Protein AF-F4PSU6-F1 (afdb_monomer_lite)

Sequence (478 aa):
MNFNINNNNNRFVLREFSEEKDLNAISSIPRLPVSYNYNALEGMSHPIDFTIRPTLTKNHKIIVAEDRQEHQAIGAYACNIKDVIVCGEKKTLYYMFDINVHPEYRGHSISNMFFRDIHSAVKQDNRSTILVASTSKNNAPIKKATGNIEMTPQYDQCQMAWKVSSPVRVNSLPSNCSQVRFMQLLENDDIKERWDNAFQQYNFIPSSFSDILVDNQKYHESTYIATMQCNGQLYEASISIWNQDLIFTLKNRQQQTQKHRQLYCCYSLGEDQETSDTLFRYLLQRVHNELYSQGINYVFAGFSMTDPIRQHFPLLPGIKSLEFTSIARFSTPTEFTQFKSQSNYPIWNDPRDYGILMLYPEQHQYQQQNNFKQLSTQQPLIISIDGTKLEKATTNFIKANKKLSLVCGKEKSIDNTITSMKKIGGLYSDTEVNRRYNHNEVLKAASENSAKRLAYLTHVVGECAELVLNDDLVWRTR

Secondary structure (DSSP, 8-state):
----------SEEEEE--HHHHHHHHHHS--S-TTS-GGG-SEEEEES-TTTTGGGSSEEEEEEEEETTTTEEEEEEEEEEEEEEETTEEEEEEEEEEEEE-GGGTTSSHHHHHHHHHHHHHHH--S-EEEEEEEETT-HHHHHHHHTTT-EEEEEEEEEEEE--SPPPPPPPPTTEEEEEEEEE--HHHHHHHHHHHTTT-BSEES-THHHHTTTTTTEEEEEEEEEEETTEEEEEEEEEE-GGGTEEEEETT--EE-EEEEEEEEEE-S-HHHHHHHHHHHHHHHHHHHHHTT--EEEEEEETT-GGGGG--SSSSBPPEEEEEEEEESSHHHHHHHHHTTTS-BPPPGGG----EEPBP---THHHHHHHHTTSS--------HHHHHHHHHHHHHHHHHHHHHHT-HHHHHHHHHHHHHHHHHHHS--------HHHHHHHHHTTHHHHHHHHHHHHHHHHHSSSS--------

InterPro domains:
  IPR016181 Acyl-CoA N-acyltransferase [SSF55729] (56-132)

Radius of gyration: 30.26 Å; chains: 1; bounding box: 79×58×96 Å

Organism: Cavenderia fasciculata (NCBI:txid261658)

pLDDT: mean 78.88, std 24.01, range [22.5, 98.69]

Foldseek 3Di:
DDPPPPPPPDQKDKDFDDCVAAFVVALPFDLDDPPDDPVQFQKKKRFPGPVPLQQLFPDKTKMFMARPVVRYTFWIKIWHWAWFAALNDTEIETEIDSGTGHPVCPPVCVLLVVLVVVLVVQLPDPTFYKYKYKDFPPPPVVQVSCVVSQWAFQFKKKKFKDWLPDADDQDDADPQKPPKDKDKDDDLVVVQVVLCVFCVQAGGHGPGCCSCCPSVVVQWDIKMKIWIAGPNWIKIWIKTKGFCVNTIFMAGPVRDTAGEIEIFSTGIDTPDPVNSLSRSLSRLSVVSNVCSVVRHTMYMYMFTPLDPNCVCPDVDAFWDMTMMTMIMDTPDPVSVVSSVVSSNTTHGDDPSNDDMDTTGTDPDPPVVVVVVVVVPPDDDDPPDDPLVVVVVVLVVVLVVVVVVCVVPVPPPVVVVVNVVVVVVNVVPPDPDDDDDDDPVVVVVVCVVPPPVVVVVCVVVVVVVVVVPPPPPDDDDDD

Structure (mmCIF, N/CA/C/O backbone):
data_AF-F4PSU6-F1
#
_entry.id   AF-F4PSU6-F1
#
loop_
_atom_site.group_PDB
_atom_site.id
_atom_site.type_symbol
_atom_site.label_atom_id
_atom_site.label_alt_id
_atom_site.label_comp_id
_atom_site.label_asym_id
_atom_site.label_entity_id
_atom_site.label_seq_id
_atom_site.pdbx_PDB_ins_code
_atom_site.Cartn_x
_atom_site.Cartn_y
_atom_site.Cartn_z
_atom_site.occupancy
_atom_site.B_iso_or_equiv
_atom_site.auth_seq_id
_atom_site.auth_comp_id
_atom_site.auth_asym_id
_atom_site.auth_atom_id
_atom_site.pdbx_PDB_model_num
ATOM 1 N N . MET A 1 1 ? 25.214 11.124 -51.200 1.00 32.22 1 MET A N 1
ATOM 2 C CA . MET A 1 1 ? 25.165 9.854 -50.446 1.00 32.22 1 MET A CA 1
ATOM 3 C C . MET A 1 1 ? 25.373 10.183 -48.977 1.00 32.22 1 MET A C 1
ATOM 5 O O . MET A 1 1 ? 26.506 10.388 -48.569 1.00 32.22 1 MET A O 1
ATOM 9 N N . ASN A 1 2 ? 24.287 10.326 -48.215 1.00 27.17 2 ASN A N 1
ATOM 10 C CA . ASN A 1 2 ? 24.351 10.561 -46.772 1.00 27.17 2 ASN A CA 1
ATOM 11 C C . ASN A 1 2 ? 24.277 9.211 -46.064 1.00 27.17 2 ASN A C 1
ATOM 13 O O . ASN A 1 2 ? 23.203 8.624 -45.949 1.00 27.17 2 ASN A O 1
ATOM 17 N N . PHE A 1 3 ? 25.424 8.720 -45.606 1.00 30.70 3 PHE A N 1
ATOM 18 C CA . PHE A 1 3 ? 25.479 7.626 -44.646 1.00 30.70 3 PHE A CA 1
ATOM 19 C C . PHE A 1 3 ? 25.083 8.170 -43.273 1.00 30.70 3 PHE A C 1
ATOM 21 O O . PHE A 1 3 ? 25.920 8.632 -42.506 1.00 30.70 3 PHE A O 1
ATOM 28 N N . ASN A 1 4 ? 23.786 8.122 -42.971 1.00 33.44 4 ASN A N 1
ATOM 29 C CA . ASN A 1 4 ? 23.302 8.233 -41.602 1.00 33.44 4 ASN A CA 1
ATOM 30 C C . ASN A 1 4 ? 23.450 6.844 -40.963 1.00 33.44 4 ASN A C 1
ATOM 32 O O . ASN A 1 4 ? 22.529 6.028 -40.975 1.00 33.44 4 ASN A O 1
ATOM 36 N N . ILE A 1 5 ? 24.659 6.533 -40.490 1.00 37.09 5 ILE A N 1
ATOM 37 C CA . ILE A 1 5 ? 24.910 5.331 -39.692 1.00 37.09 5 ILE A CA 1
ATOM 38 C C . ILE A 1 5 ? 24.272 5.585 -38.326 1.00 37.09 5 ILE A C 1
ATOM 40 O O . ILE A 1 5 ? 24.850 6.227 -37.453 1.00 37.09 5 ILE A O 1
ATOM 44 N N . ASN A 1 6 ? 23.039 5.105 -38.165 1.00 38.56 6 ASN A N 1
ATOM 45 C CA . ASN A 1 6 ? 22.406 4.969 -36.862 1.00 38.56 6 ASN A CA 1
ATOM 46 C C . ASN A 1 6 ? 23.312 4.104 -35.975 1.00 38.56 6 ASN A C 1
ATOM 48 O O . ASN A 1 6 ? 23.490 2.914 -36.235 1.00 38.56 6 ASN A O 1
ATOM 52 N N . ASN A 1 7 ? 23.854 4.700 -34.913 1.00 38.41 7 ASN A N 1
ATOM 53 C CA . ASN A 1 7 ? 24.560 4.032 -33.817 1.00 38.41 7 ASN A CA 1
ATOM 54 C C . ASN A 1 7 ? 23.584 3.141 -33.013 1.00 38.41 7 ASN A C 1
ATOM 56 O O . ASN A 1 7 ? 23.242 3.424 -31.869 1.00 38.41 7 ASN A O 1
ATOM 60 N N . ASN A 1 8 ? 23.094 2.062 -33.627 1.00 47.94 8 ASN A N 1
ATOM 61 C CA . ASN A 1 8 ? 22.048 1.184 -33.095 1.00 47.94 8 ASN A CA 1
ATOM 62 C C . ASN A 1 8 ? 22.613 -0.099 -32.441 1.00 47.94 8 ASN A C 1
ATOM 64 O O . ASN A 1 8 ? 21.944 -1.126 -32.420 1.00 47.94 8 ASN A O 1
ATOM 68 N N . ASN A 1 9 ? 23.836 -0.047 -31.898 1.00 60.00 9 ASN A N 1
ATOM 69 C CA . ASN A 1 9 ? 24.568 -1.215 -31.377 1.00 60.00 9 ASN A CA 1
ATOM 70 C C . ASN A 1 9 ? 24.219 -1.629 -29.933 1.00 60.00 9 ASN A C 1
ATOM 72 O O . ASN A 1 9 ? 24.851 -2.531 -29.385 1.00 60.00 9 ASN A O 1
ATOM 76 N N . ASN A 1 10 ? 23.224 -1.010 -29.294 1.00 82.56 10 ASN A N 1
ATOM 77 C CA . ASN A 1 10 ? 22.788 -1.457 -27.971 1.00 82.56 10 ASN A CA 1
ATOM 78 C C . ASN A 1 10 ? 21.854 -2.666 -28.115 1.00 82.56 10 ASN A C 1
ATOM 80 O O . ASN A 1 10 ? 20.737 -2.528 -28.613 1.00 82.56 10 ASN A O 1
ATOM 84 N N . ARG A 1 11 ? 22.321 -3.840 -27.660 1.00 92.81 11 ARG A N 1
ATOM 85 C CA . ARG A 1 11 ? 21.544 -5.095 -27.610 1.00 92.81 11 ARG A CA 1
ATOM 86 C C . ARG A 1 11 ? 20.210 -4.914 -26.884 1.00 92.81 11 ARG A C 1
ATOM 88 O O . ARG A 1 11 ? 19.191 -5.412 -27.345 1.00 92.81 11 ARG A O 1
ATOM 95 N N . PHE A 1 12 ? 20.225 -4.183 -25.772 1.00 96.25 12 PHE A N 1
ATOM 96 C CA . PHE A 1 12 ? 19.044 -3.940 -24.952 1.00 96.25 12 PHE A CA 1
ATOM 97 C C . PHE A 1 12 ? 18.476 -2.549 -25.197 1.00 96.25 12 PHE A C 1
ATOM 99 O O . PHE A 1 12 ? 19.224 -1.565 -25.208 1.00 96.25 12 PHE A O 1
ATOM 106 N N . VAL A 1 13 ? 17.154 -2.458 -25.320 1.00 96.12 13 VAL A N 1
ATOM 107 C CA . VAL A 1 13 ? 16.438 -1.182 -25.448 1.00 96.12 13 VAL A CA 1
ATOM 108 C C . VAL A 1 13 ? 15.210 -1.120 -24.567 1.00 96.12 13 VAL A C 1
ATOM 110 O O . VAL A 1 13 ? 14.664 -2.147 -24.184 1.00 96.12 13 VAL A O 1
ATOM 113 N N . LEU A 1 14 ? 14.792 0.103 -24.248 1.00 97.12 14 LEU A N 1
ATOM 114 C CA . LEU A 1 14 ? 13.544 0.363 -23.545 1.00 97.12 14 LEU A CA 1
ATOM 115 C C . LEU A 1 14 ? 12.472 0.793 -24.536 1.00 97.12 14 LEU A C 1
ATOM 117 O O . LEU A 1 14 ? 12.755 1.553 -25.465 1.00 97.12 14 LEU A O 1
ATOM 121 N N . ARG A 1 15 ? 11.250 0.323 -24.315 1.00 95.94 15 ARG A N 1
ATOM 122 C CA . ARG A 1 15 ? 10.062 0.756 -25.050 1.00 95.94 15 ARG A CA 1
ATOM 123 C C . ARG A 1 15 ? 8.817 0.617 -24.187 1.00 95.94 15 ARG A C 1
ATOM 125 O O . ARG A 1 15 ? 8.845 -0.032 -23.141 1.00 95.94 15 ARG A O 1
ATOM 132 N N . GLU A 1 16 ? 7.726 1.210 -24.646 1.00 96.25 16 GLU A N 1
ATOM 133 C CA . GLU A 1 16 ? 6.422 1.023 -24.021 1.00 96.25 16 GLU A CA 1
ATOM 134 C C . GLU A 1 16 ? 5.962 -0.435 -24.131 1.00 96.25 16 GLU A C 1
ATOM 136 O O . GLU A 1 16 ? 6.272 -1.154 -25.093 1.00 96.25 16 GLU A O 1
ATOM 141 N N . PHE A 1 17 ? 5.251 -0.863 -23.093 1.00 96.44 17 PHE A N 1
ATOM 142 C CA . PHE A 1 17 ? 4.615 -2.167 -23.020 1.00 96.44 17 PHE A CA 1
ATOM 143 C C . PHE A 1 17 ? 3.524 -2.318 -24.083 1.00 96.44 17 PHE A C 1
ATOM 145 O O . PHE A 1 17 ? 2.707 -1.425 -24.297 1.00 96.44 17 PHE A O 1
ATOM 152 N N . SER A 1 18 ? 3.485 -3.491 -24.702 1.00 94.81 18 SER A N 1
ATOM 153 C CA . SER A 1 18 ? 2.435 -3.938 -25.607 1.00 94.81 18 SER A CA 1
ATOM 154 C C . SER A 1 18 ? 1.875 -5.251 -25.080 1.00 94.81 18 SER A C 1
ATOM 156 O O . SER A 1 18 ? 2.592 -6.246 -25.007 1.00 94.81 18 SER A O 1
ATOM 158 N N . GLU A 1 19 ? 0.589 -5.266 -24.735 1.00 92.56 19 GLU A N 1
ATOM 159 C CA . GLU A 1 19 ? -0.065 -6.436 -24.139 1.00 92.56 19 GLU A CA 1
ATOM 160 C C . GLU A 1 19 ? 0.083 -7.693 -25.008 1.00 92.56 19 GLU A C 1
ATOM 162 O O . GLU A 1 19 ? 0.518 -8.733 -24.519 1.00 92.56 19 GLU A O 1
ATOM 167 N N . GLU A 1 20 ? -0.158 -7.562 -26.315 1.00 92.25 20 GLU A N 1
ATOM 168 C CA . GLU A 1 20 ? -0.045 -8.650 -27.295 1.00 92.25 20 GLU A CA 1
ATOM 169 C C . GLU A 1 20 ? 1.362 -9.272 -27.346 1.00 92.25 20 GLU A C 1
ATOM 171 O O . GLU A 1 20 ? 1.504 -10.482 -27.524 1.00 92.25 20 GLU A O 1
ATOM 176 N N . LYS A 1 21 ? 2.410 -8.457 -27.179 1.00 93.06 21 LYS A N 1
ATOM 177 C CA . LYS A 1 21 ? 3.805 -8.890 -27.348 1.00 93.06 21 LYS A CA 1
ATOM 178 C C . LYS A 1 21 ? 4.469 -9.305 -26.041 1.00 93.06 21 LYS A C 1
ATOM 180 O O . LYS A 1 21 ? 5.290 -10.218 -26.029 1.00 93.06 21 LYS A O 1
ATOM 185 N N . ASP A 1 22 ? 4.145 -8.619 -24.950 1.00 94.50 22 ASP A N 1
ATOM 186 C CA . ASP A 1 22 ? 4.967 -8.629 -23.741 1.00 94.50 22 ASP A CA 1
ATOM 187 C C . ASP A 1 22 ? 4.317 -9.363 -22.572 1.00 94.50 22 ASP A C 1
ATOM 189 O O . ASP A 1 22 ? 5.038 -9.850 -21.699 1.00 94.50 22 ASP A O 1
ATOM 193 N N . LEU A 1 23 ? 2.981 -9.453 -22.525 1.00 91.62 23 LEU A N 1
ATOM 194 C CA . LEU A 1 23 ? 2.265 -9.925 -21.335 1.00 91.62 23 LEU A CA 1
ATOM 195 C C . LEU A 1 23 ? 2.735 -11.316 -20.901 1.00 91.62 23 LEU A C 1
ATOM 197 O O . LEU A 1 23 ? 3.045 -11.517 -19.726 1.00 91.62 23 LEU A O 1
ATOM 201 N N . ASN A 1 24 ? 2.858 -12.250 -21.845 1.00 90.88 24 ASN A N 1
ATOM 202 C CA . ASN A 1 24 ? 3.302 -13.616 -21.563 1.00 90.88 24 ASN A CA 1
ATOM 203 C C . ASN A 1 24 ? 4.739 -13.655 -21.022 1.00 90.88 24 ASN A C 1
ATOM 205 O O . ASN A 1 24 ? 4.997 -14.260 -19.979 1.00 90.88 24 ASN A O 1
ATOM 209 N N . ALA A 1 25 ? 5.666 -12.973 -21.700 1.00 91.69 25 ALA A N 1
ATOM 210 C CA . ALA A 1 25 ? 7.073 -12.949 -21.315 1.00 91.69 25 ALA A CA 1
ATOM 211 C C . ALA A 1 25 ? 7.258 -12.300 -19.936 1.00 91.69 25 ALA A C 1
ATOM 213 O O . ALA A 1 25 ? 7.865 -12.895 -19.048 1.00 91.69 25 ALA A O 1
ATOM 214 N N . ILE A 1 26 ? 6.651 -11.137 -19.697 1.00 91.06 26 ILE A N 1
ATOM 215 C CA . ILE A 1 26 ? 6.761 -10.434 -18.414 1.00 91.06 26 ILE A CA 1
ATOM 216 C C . ILE A 1 26 ? 6.080 -11.209 -17.280 1.00 91.06 26 ILE A C 1
ATOM 218 O O . ILE A 1 26 ? 6.624 -11.276 -16.176 1.00 91.06 26 ILE A O 1
ATOM 222 N N . SER A 1 27 ? 4.935 -11.846 -17.539 1.00 87.56 27 SER A N 1
ATOM 223 C CA . SER A 1 27 ? 4.225 -12.642 -16.528 1.00 87.56 27 SER A CA 1
ATOM 224 C C . SER A 1 27 ? 5.006 -13.879 -16.087 1.00 87.56 27 SER A C 1
ATOM 226 O O . SER A 1 27 ? 4.854 -14.316 -14.947 1.00 87.56 27 SER A O 1
ATOM 228 N N . SER A 1 28 ? 5.883 -14.415 -16.943 1.00 86.38 28 SER A N 1
ATOM 229 C CA . SER A 1 28 ? 6.775 -15.523 -16.575 1.00 86.38 28 SER A CA 1
ATOM 230 C C . SER A 1 28 ? 7.983 -15.114 -15.724 1.00 86.38 28 SER A C 1
ATOM 232 O O . SER A 1 28 ? 8.614 -15.984 -15.120 1.00 86.38 28 SER A O 1
ATOM 234 N N . ILE A 1 29 ? 8.317 -13.819 -15.627 1.00 87.75 29 ILE A N 1
ATOM 235 C CA . ILE A 1 29 ? 9.485 -13.377 -14.856 1.00 87.75 29 ILE A CA 1
ATOM 236 C C . ILE A 1 29 ? 9.191 -13.529 -13.355 1.00 87.75 29 ILE A C 1
ATOM 238 O O . ILE A 1 29 ? 8.261 -12.899 -12.839 1.00 87.75 29 ILE A O 1
ATOM 242 N N . PRO A 1 30 ? 10.011 -14.290 -12.599 1.00 78.25 30 PRO A N 1
ATOM 243 C CA . PRO A 1 30 ? 9.836 -14.411 -11.159 1.00 78.25 30 PRO A CA 1
ATOM 244 C C . PRO A 1 30 ? 9.995 -13.051 -10.477 1.00 78.25 30 PRO A C 1
ATOM 246 O O . PRO A 1 30 ? 11.061 -12.434 -10.539 1.00 78.25 30 PRO A O 1
ATOM 249 N N . ARG A 1 31 ? 8.941 -12.613 -9.783 1.00 76.06 31 ARG A N 1
ATOM 250 C CA . ARG A 1 31 ? 8.902 -11.316 -9.084 1.00 76.06 31 ARG A CA 1
ATOM 251 C C . ARG A 1 31 ? 9.530 -11.329 -7.693 1.00 76.06 31 ARG A C 1
ATOM 253 O O . ARG A 1 31 ? 9.655 -10.293 -7.046 1.00 76.06 31 ARG A O 1
ATOM 260 N N . LEU A 1 32 ? 9.915 -12.505 -7.211 1.00 68.19 32 LEU A N 1
ATOM 261 C CA . LEU A 1 32 ? 10.593 -12.624 -5.934 1.00 68.19 32 LEU A CA 1
ATOM 262 C C . LEU A 1 32 ? 12.082 -12.294 -6.065 1.00 68.19 32 LEU A C 1
ATOM 264 O O . LEU A 1 32 ? 12.757 -12.803 -6.970 1.00 68.19 32 LEU A O 1
ATOM 268 N N . PRO A 1 33 ? 12.636 -11.507 -5.129 1.00 64.75 33 PRO A N 1
ATOM 269 C CA . PRO A 1 33 ? 14.072 -11.300 -5.069 1.00 64.75 33 PRO A CA 1
ATOM 270 C C . PRO A 1 33 ? 14.802 -12.618 -4.785 1.00 64.75 33 PRO A C 1
ATOM 272 O O . PRO A 1 33 ? 14.350 -13.437 -3.985 1.00 64.75 33 PRO A O 1
ATOM 275 N N . VAL A 1 34 ? 15.976 -12.793 -5.399 1.00 61.22 34 VAL A N 1
ATOM 276 C CA . VAL A 1 34 ? 16.834 -13.994 -5.264 1.00 61.22 34 VAL A CA 1
ATOM 277 C C . VAL A 1 34 ? 17.173 -14.316 -3.805 1.00 61.22 34 VAL A C 1
ATOM 279 O O . VAL A 1 34 ? 17.431 -15.461 -3.459 1.00 61.22 34 VAL A O 1
ATOM 282 N N . SER A 1 35 ? 17.164 -13.305 -2.937 1.00 58.22 35 SER A N 1
ATOM 283 C CA . SER A 1 35 ? 17.553 -13.402 -1.532 1.00 58.22 35 SER A CA 1
ATOM 284 C C . SER A 1 35 ? 16.527 -14.077 -0.615 1.00 58.22 35 SER A C 1
ATOM 286 O O . SER A 1 35 ? 16.813 -14.241 0.570 1.00 58.22 35 SER A O 1
ATOM 288 N N . TYR A 1 36 ? 15.328 -14.417 -1.095 1.00 66.62 36 TYR A N 1
ATOM 289 C CA . TYR A 1 36 ? 14.270 -14.957 -0.238 1.00 66.62 36 TYR A CA 1
ATOM 290 C C . TYR A 1 36 ? 14.241 -16.490 -0.221 1.00 66.62 36 TYR A C 1
ATOM 292 O O . TYR A 1 36 ? 14.287 -17.156 -1.252 1.00 66.62 36 TYR A O 1
ATOM 300 N N . ASN A 1 37 ? 14.125 -17.060 0.983 1.00 70.31 37 ASN A N 1
ATOM 301 C CA . ASN A 1 37 ? 14.009 -18.502 1.180 1.00 70.31 37 ASN A CA 1
ATOM 302 C C . ASN A 1 37 ? 12.561 -18.955 0.939 1.00 70.31 37 ASN A C 1
ATOM 304 O O . ASN A 1 37 ? 11.716 -18.851 1.831 1.00 70.31 37 ASN A O 1
ATOM 308 N N . TYR A 1 38 ? 12.292 -19.476 -0.257 1.00 71.12 38 TYR A N 1
ATOM 309 C CA . TYR A 1 38 ? 10.986 -20.022 -0.640 1.00 71.12 38 TYR A CA 1
ATOM 310 C C . TYR A 1 38 ? 10.496 -21.115 0.310 1.00 71.12 38 TYR A C 1
ATOM 312 O O . TYR A 1 38 ? 9.323 -21.140 0.671 1.00 71.12 38 TYR A O 1
ATOM 320 N N . ASN A 1 39 ? 11.401 -21.975 0.782 1.00 75.62 39 ASN A N 1
ATOM 321 C CA . ASN A 1 39 ? 11.052 -23.094 1.658 1.00 75.62 39 ASN A CA 1
ATOM 322 C C . ASN A 1 39 ? 10.581 -22.624 3.044 1.00 75.62 39 ASN A C 1
ATOM 324 O O . ASN A 1 39 ? 9.936 -23.378 3.772 1.00 75.62 39 ASN A O 1
ATOM 328 N N . ALA A 1 40 ? 10.885 -21.377 3.417 1.00 83.75 40 ALA A N 1
ATOM 329 C CA . ALA A 1 40 ? 10.454 -20.792 4.678 1.00 83.75 40 ALA A CA 1
ATOM 330 C C . ALA A 1 40 ? 9.070 -20.117 4.604 1.00 83.75 40 ALA A C 1
ATOM 332 O O . ALA A 1 40 ? 8.474 -19.891 5.653 1.00 83.75 40 ALA A O 1
ATOM 333 N N . LEU A 1 41 ? 8.519 -19.837 3.418 1.00 87.31 41 LEU A N 1
ATOM 334 C CA . LEU A 1 41 ? 7.241 -19.123 3.253 1.00 87.31 41 LEU A CA 1
ATOM 335 C C . LEU A 1 41 ? 6.037 -19.990 3.622 1.00 87.31 41 LEU A C 1
ATOM 337 O O . LEU A 1 41 ? 5.911 -21.081 3.089 1.00 87.31 41 LEU A O 1
ATOM 341 N N . GLU A 1 42 ? 5.122 -19.521 4.468 1.00 90.81 42 GLU A N 1
ATOM 342 C CA . GLU A 1 42 ? 3.788 -20.120 4.662 1.00 90.81 42 GLU A CA 1
ATOM 343 C C . GLU A 1 42 ? 2.870 -19.870 3.454 1.00 90.81 42 GLU A C 1
ATOM 345 O O . GLU A 1 42 ? 2.079 -20.741 3.079 1.00 90.81 42 GLU A O 1
ATOM 350 N N . GLY A 1 43 ? 3.018 -18.712 2.809 1.00 91.62 43 GLY A N 1
ATOM 351 C CA . GLY A 1 43 ? 2.280 -18.350 1.606 1.00 91.62 43 GLY A CA 1
ATOM 352 C C . GLY A 1 43 ? 2.843 -17.118 0.906 1.00 91.62 43 GLY A C 1
ATOM 353 O O . GLY A 1 43 ? 3.651 -16.378 1.468 1.00 91.62 43 GLY A O 1
ATOM 354 N N . MET A 1 44 ? 2.424 -16.913 -0.339 1.00 91.88 44 MET A N 1
ATOM 355 C CA . MET A 1 44 ? 2.818 -15.772 -1.162 1.00 91.88 44 MET A CA 1
ATOM 356 C C . MET A 1 44 ? 1.697 -15.361 -2.117 1.00 91.88 44 MET A C 1
ATOM 358 O O . MET A 1 44 ? 1.020 -16.210 -2.700 1.00 91.88 44 MET A O 1
ATOM 362 N N . SER A 1 45 ? 1.529 -14.053 -2.304 1.00 91.38 45 SER A N 1
ATOM 363 C CA . SER A 1 45 ? 0.611 -13.506 -3.296 1.00 91.38 45 SER A CA 1
ATOM 364 C C . SER A 1 45 ? 1.257 -13.370 -4.673 1.00 91.38 45 SER A C 1
ATOM 366 O O . SER A 1 45 ? 2.323 -12.775 -4.811 1.00 91.38 45 SER A O 1
ATOM 368 N N . HIS A 1 46 ? 0.575 -13.836 -5.709 1.00 87.81 46 HIS A N 1
ATOM 369 C CA . HIS A 1 46 ? 0.949 -13.619 -7.099 1.00 87.81 46 HIS A CA 1
ATOM 370 C C . HIS A 1 46 ? -0.030 -12.650 -7.751 1.00 87.81 46 HIS A C 1
ATOM 372 O O . HIS A 1 46 ? -1.231 -12.806 -7.562 1.00 87.81 46 HIS A O 1
ATOM 378 N N . PRO A 1 47 ? 0.443 -11.652 -8.498 1.00 87.88 47 PRO A N 1
ATOM 379 C CA . PRO A 1 47 ? -0.439 -10.747 -9.222 1.00 87.88 47 PRO A CA 1
ATOM 380 C C . PRO A 1 47 ? -1.255 -11.549 -10.232 1.00 87.88 47 PRO A C 1
ATOM 382 O O . PRO A 1 47 ? -0.712 -12.439 -10.886 1.00 87.88 47 PRO A O 1
ATOM 385 N N . ILE A 1 48 ? -2.547 -11.244 -10.330 1.00 89.31 48 ILE A N 1
ATOM 386 C CA . ILE A 1 48 ? -3.454 -11.899 -11.284 1.00 89.31 48 ILE A CA 1
ATOM 387 C C . ILE A 1 48 ? -3.046 -11.538 -12.711 1.00 89.31 48 ILE A C 1
ATOM 389 O O . ILE A 1 48 ? -2.983 -12.400 -13.580 1.00 89.31 48 ILE A O 1
ATOM 393 N N . ASP A 1 49 ? -2.712 -10.266 -12.909 1.00 87.25 49 ASP A N 1
ATOM 394 C CA . ASP A 1 49 ? -2.255 -9.696 -14.166 1.00 87.25 49 ASP A CA 1
ATOM 395 C C . ASP A 1 49 ? -1.224 -8.595 -13.858 1.00 87.25 49 ASP A C 1
ATOM 397 O O . ASP A 1 49 ? -1.315 -7.895 -12.842 1.00 87.25 49 ASP A O 1
ATOM 401 N N . PHE A 1 50 ? -0.204 -8.450 -14.706 1.00 85.12 50 PHE A N 1
ATOM 402 C CA . PHE A 1 50 ? 0.806 -7.398 -14.572 1.00 85.12 50 PHE A CA 1
ATOM 403 C C . PHE A 1 50 ? 0.249 -5.984 -14.786 1.00 85.12 50 PHE A C 1
ATOM 405 O O . PHE A 1 50 ? 0.785 -5.033 -14.221 1.00 85.12 50 PHE A O 1
ATOM 412 N N . THR A 1 51 ? -0.834 -5.847 -15.545 1.00 89.94 51 THR A N 1
ATOM 413 C CA . THR A 1 51 ? -1.436 -4.566 -15.928 1.00 89.94 51 THR A CA 1
ATOM 414 C C . THR A 1 51 ? -2.369 -3.989 -14.860 1.00 89.94 51 THR A C 1
ATOM 416 O O . THR A 1 51 ? -2.507 -2.769 -14.775 1.00 89.94 51 THR A O 1
ATOM 419 N N . ILE A 1 52 ? -2.944 -4.818 -13.974 1.00 91.94 52 ILE A N 1
ATOM 420 C CA . ILE A 1 52 ? -3.945 -4.369 -12.986 1.00 91.94 52 ILE A CA 1
ATOM 421 C C . ILE A 1 52 ? -3.394 -3.256 -12.089 1.00 91.94 52 ILE A C 1
ATOM 423 O O . ILE A 1 52 ? -4.016 -2.203 -11.973 1.00 91.94 52 ILE A O 1
ATOM 427 N N . ARG A 1 53 ? -2.224 -3.451 -11.467 1.00 91.94 53 ARG A N 1
ATOM 428 C CA . ARG A 1 53 ? -1.650 -2.464 -10.530 1.00 91.94 53 ARG A CA 1
ATOM 429 C C . ARG A 1 53 ? -1.363 -1.099 -11.174 1.00 91.94 53 ARG A C 1
ATOM 431 O O . ARG A 1 53 ? -1.793 -0.093 -10.609 1.00 91.94 53 ARG A O 1
ATOM 438 N N . PRO A 1 54 ? -0.699 -1.024 -12.345 1.00 92.69 54 PRO A N 1
ATOM 439 C CA . PRO A 1 54 ? -0.585 0.225 -13.099 1.00 92.69 54 PRO A CA 1
ATOM 440 C C . PRO A 1 54 ? -1.932 0.930 -13.308 1.00 92.69 54 PRO A C 1
ATOM 442 O O . PRO A 1 54 ? -2.029 2.134 -13.093 1.00 92.69 54 PRO A O 1
ATOM 445 N N . THR A 1 55 ? -2.997 0.187 -13.624 1.00 92.69 55 THR A N 1
ATOM 446 C CA . THR A 1 55 ? -4.327 0.770 -13.887 1.00 92.69 55 THR A CA 1
ATOM 447 C C . THR A 1 55 ? -5.083 1.255 -12.644 1.00 92.69 55 THR A C 1
ATOM 449 O O . THR A 1 55 ? -6.138 1.866 -12.784 1.00 92.69 55 THR A O 1
ATOM 452 N N . LEU A 1 56 ? -4.548 1.064 -11.428 1.00 93.00 56 LEU A N 1
ATOM 453 C CA . LEU A 1 56 ? -5.132 1.620 -10.192 1.00 93.00 56 LEU A CA 1
ATOM 454 C C . LEU A 1 56 ? -5.006 3.152 -10.106 1.00 93.00 56 LEU A C 1
ATOM 456 O O . LEU A 1 56 ? -5.518 3.777 -9.172 1.00 93.00 56 LEU A O 1
ATOM 460 N N . THR A 1 57 ? -4.306 3.777 -11.056 1.00 92.94 57 THR A N 1
ATOM 461 C CA . THR A 1 57 ? -4.268 5.231 -11.224 1.00 92.94 57 THR A CA 1
ATOM 462 C C . THR A 1 57 ? -4.568 5.616 -12.665 1.00 92.94 57 THR A C 1
ATOM 464 O O . THR A 1 57 ? -4.157 4.939 -13.608 1.00 92.94 57 THR A O 1
ATOM 467 N N . LYS A 1 58 ? -5.224 6.771 -12.835 1.00 91.62 58 LYS A N 1
ATOM 468 C CA . LYS A 1 58 ? -5.531 7.355 -14.152 1.00 91.62 58 LYS A CA 1
ATOM 469 C C . LYS A 1 58 ? -4.284 7.518 -15.023 1.00 91.62 58 LYS A C 1
ATOM 471 O O . LYS A 1 58 ? -4.315 7.207 -16.205 1.00 91.62 58 LYS A O 1
ATOM 476 N N . ASN A 1 59 ? -3.182 7.964 -14.420 1.00 94.12 59 ASN A N 1
ATOM 477 C CA . ASN A 1 59 ? -1.906 8.139 -15.103 1.00 94.12 59 ASN A CA 1
ATOM 478 C C . ASN A 1 59 ? -0.922 7.065 -14.645 1.00 94.12 59 ASN A C 1
ATOM 480 O O . ASN A 1 59 ? -0.612 6.973 -13.454 1.00 94.12 59 ASN A O 1
ATOM 484 N N . HIS A 1 60 ? -0.409 6.274 -15.579 1.00 95.19 60 HIS A N 1
ATOM 485 C CA . HIS A 1 60 ? 0.606 5.264 -15.309 1.00 95.19 60 HIS A CA 1
ATOM 486 C C . HIS A 1 60 ? 1.485 5.034 -16.540 1.00 95.19 60 HIS A C 1
ATOM 488 O O . HIS A 1 60 ? 1.161 5.464 -17.645 1.00 95.19 60 HIS A O 1
ATOM 494 N N . LYS A 1 61 ? 2.619 4.366 -16.333 1.00 94.62 61 LYS A N 1
ATOM 495 C CA . LYS A 1 61 ? 3.531 3.916 -17.385 1.00 94.62 61 LYS A CA 1
ATOM 496 C C . LYS A 1 61 ? 3.949 2.483 -17.109 1.00 94.62 61 LYS A C 1
ATOM 498 O O . LYS A 1 61 ? 4.175 2.113 -15.957 1.00 94.62 61 LYS A O 1
ATOM 503 N N . ILE A 1 62 ? 4.098 1.706 -18.171 1.00 96.00 62 ILE A N 1
ATOM 504 C CA . ILE A 1 62 ? 4.726 0.390 -18.129 1.00 96.00 62 ILE A CA 1
ATOM 505 C C . ILE A 1 62 ? 5.786 0.380 -19.224 1.00 96.00 62 ILE A C 1
ATOM 507 O O . ILE A 1 62 ? 5.471 0.566 -20.400 1.00 96.00 62 ILE A O 1
ATOM 511 N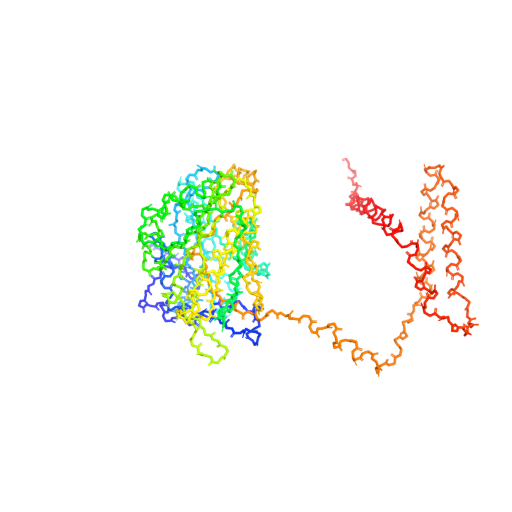 N . ILE A 1 63 ? 7.040 0.190 -18.829 1.00 97.19 63 ILE A N 1
ATOM 512 C CA . ILE A 1 63 ? 8.183 0.186 -19.740 1.00 97.19 63 ILE A CA 1
ATOM 513 C C . ILE A 1 63 ? 8.847 -1.177 -19.665 1.00 97.19 63 ILE A C 1
ATOM 515 O O . ILE A 1 63 ? 9.119 -1.689 -18.576 1.00 97.19 63 ILE A O 1
ATOM 519 N N . VAL A 1 64 ? 9.130 -1.747 -20.831 1.00 97.44 64 VAL A N 1
ATOM 520 C CA . VAL A 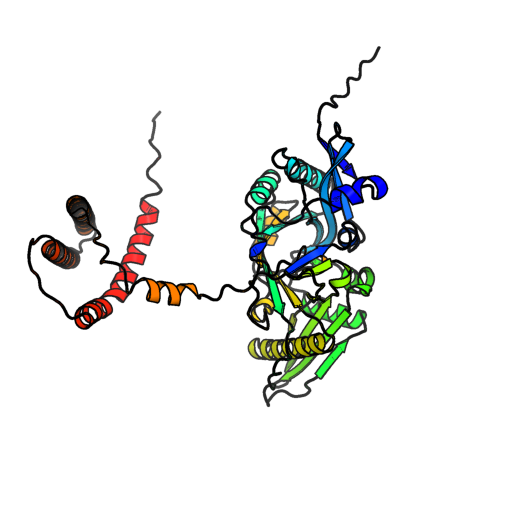1 64 ? 9.801 -3.037 -20.966 1.00 97.44 64 VAL A CA 1
ATOM 521 C C . VAL A 1 64 ? 11.218 -2.851 -21.488 1.00 97.44 64 VAL A C 1
ATOM 523 O O . VAL A 1 64 ? 11.492 -1.957 -22.290 1.00 97.44 64 VAL A O 1
ATOM 526 N N . ALA A 1 65 ? 12.120 -3.713 -21.032 1.00 97.38 65 ALA A N 1
ATOM 527 C CA . ALA A 1 65 ? 13.406 -3.927 -21.672 1.00 97.38 65 ALA A CA 1
ATOM 528 C C . ALA A 1 65 ? 13.267 -5.061 -22.689 1.00 97.38 65 ALA A C 1
ATOM 530 O O . ALA A 1 65 ? 12.847 -6.160 -22.329 1.00 97.38 65 ALA A O 1
ATOM 531 N N . GLU A 1 66 ? 13.648 -4.800 -23.932 1.00 97.12 66 GLU A N 1
ATOM 532 C CA . GLU A 1 66 ? 13.708 -5.786 -25.008 1.00 97.12 66 GLU A CA 1
ATOM 533 C C . GLU A 1 66 ? 15.165 -6.148 -25.304 1.00 97.12 66 GLU A C 1
ATOM 535 O O . GLU A 1 66 ? 16.022 -5.264 -25.404 1.00 97.12 66 GLU A O 1
ATOM 540 N N . ASP A 1 67 ? 15.436 -7.441 -25.481 1.00 96.06 67 ASP A N 1
ATOM 541 C CA . ASP A 1 67 ? 16.634 -7.905 -26.176 1.00 96.06 67 ASP A CA 1
ATOM 542 C C . ASP A 1 67 ? 16.373 -7.921 -27.684 1.00 96.06 67 ASP A C 1
ATOM 544 O O . ASP A 1 67 ? 15.589 -8.730 -28.174 1.00 96.06 67 ASP A O 1
ATOM 548 N N . ARG A 1 68 ? 17.044 -7.037 -28.430 1.00 94.31 68 ARG A N 1
ATOM 549 C CA . ARG A 1 68 ? 16.882 -6.917 -29.886 1.00 94.31 68 ARG A CA 1
ATOM 550 C C . ARG A 1 68 ? 17.420 -8.109 -30.670 1.00 94.31 68 ARG A C 1
ATOM 552 O O . ARG A 1 68 ? 17.078 -8.232 -31.838 1.00 94.31 68 ARG A O 1
ATOM 559 N N . GLN A 1 69 ? 18.303 -8.918 -30.085 1.00 93.12 69 GLN A N 1
ATOM 560 C CA . GLN A 1 69 ? 18.832 -10.107 -30.759 1.00 93.12 69 GLN A CA 1
ATOM 561 C C . GLN A 1 69 ? 17.819 -11.249 -30.715 1.00 93.12 69 GLN A C 1
ATOM 563 O O . GLN A 1 69 ? 17.594 -11.911 -31.720 1.00 93.12 69 GLN A O 1
ATOM 568 N N . GLU A 1 70 ? 17.176 -11.422 -29.562 1.00 91.19 70 GLU A N 1
ATOM 569 C CA . GLU A 1 70 ? 16.204 -12.492 -29.316 1.00 91.19 70 GLU A CA 1
ATOM 570 C C . GLU A 1 70 ? 14.747 -12.040 -29.537 1.00 91.19 70 GLU A C 1
ATOM 572 O O . GLU A 1 70 ? 13.824 -12.840 -29.421 1.00 91.19 70 GLU A O 1
ATOM 577 N N . HIS A 1 71 ? 14.529 -10.753 -29.830 1.00 90.00 71 HIS A N 1
ATOM 578 C CA . HIS A 1 71 ? 13.218 -10.119 -30.016 1.00 90.00 71 HIS A CA 1
ATOM 579 C C . HIS A 1 71 ? 12.215 -10.411 -28.890 1.00 90.00 71 HIS A C 1
ATOM 581 O O . HIS A 1 71 ? 11.025 -10.617 -29.132 1.00 90.00 71 HIS A O 1
ATOM 587 N N . GLN A 1 72 ? 12.691 -10.407 -27.643 1.00 93.06 72 GLN A N 1
ATOM 588 C CA . GLN A 1 72 ? 11.882 -10.757 -26.476 1.00 93.06 72 GLN A CA 1
ATOM 589 C C . GLN A 1 72 ? 11.977 -9.715 -25.364 1.00 93.06 72 GLN A C 1
ATOM 591 O O . GLN A 1 72 ? 13.022 -9.092 -25.147 1.00 93.06 72 GLN A O 1
ATOM 596 N N . ALA A 1 73 ? 10.883 -9.556 -24.621 1.00 95.75 73 ALA A N 1
ATOM 597 C CA . ALA A 1 73 ? 10.877 -8.774 -23.395 1.00 95.75 73 ALA A CA 1
ATOM 598 C C . ALA A 1 73 ? 11.613 -9.538 -22.283 1.00 95.75 73 ALA A C 1
ATOM 600 O O . ALA A 1 73 ? 11.278 -10.675 -21.960 1.00 95.75 73 ALA A O 1
ATOM 601 N N . ILE A 1 74 ? 12.612 -8.897 -21.680 1.00 95.88 74 ILE A N 1
ATOM 602 C CA . ILE A 1 74 ? 13.516 -9.493 -20.680 1.00 95.88 74 ILE A CA 1
ATOM 603 C C . ILE A 1 74 ? 13.381 -8.851 -19.296 1.00 95.88 74 ILE A C 1
ATOM 605 O O . ILE A 1 74 ? 14.083 -9.211 -18.350 1.00 95.88 74 ILE A O 1
ATOM 609 N N . GLY A 1 75 ? 12.499 -7.869 -19.158 1.00 95.19 75 GLY A N 1
ATOM 610 C CA . GLY A 1 75 ? 12.248 -7.173 -17.908 1.00 95.19 75 GLY A CA 1
ATOM 611 C C . GLY A 1 75 ? 11.275 -6.026 -18.096 1.00 95.19 75 GLY A C 1
ATOM 612 O O . GLY A 1 75 ? 11.029 -5.591 -19.218 1.00 95.19 75 GLY A O 1
ATOM 613 N N . ALA A 1 76 ? 10.752 -5.515 -16.992 1.00 95.38 76 ALA A N 1
ATOM 614 C CA . ALA A 1 76 ? 9.870 -4.363 -16.996 1.00 95.38 76 ALA A CA 1
ATOM 615 C C . ALA A 1 76 ? 9.964 -3.582 -15.686 1.00 95.38 76 ALA A C 1
ATOM 617 O O . ALA A 1 76 ? 10.396 -4.109 -14.655 1.00 95.38 76 ALA A O 1
ATOM 618 N N . TYR A 1 77 ? 9.505 -2.337 -15.735 1.00 94.69 77 TYR A N 1
ATOM 619 C CA . TYR A 1 77 ? 9.069 -1.605 -14.558 1.00 94.69 77 TYR A CA 1
ATOM 620 C C . TYR A 1 77 ? 7.710 -0.959 -14.817 1.00 94.69 77 TYR A C 1
ATOM 622 O O . TYR A 1 77 ? 7.358 -0.640 -15.956 1.00 94.69 77 TYR A O 1
ATOM 630 N N . ALA A 1 78 ? 6.965 -0.747 -13.739 1.00 94.94 78 ALA A N 1
ATOM 631 C CA . ALA A 1 78 ? 5.735 0.019 -13.751 1.00 94.94 78 ALA A CA 1
ATOM 632 C C . ALA A 1 78 ? 5.895 1.303 -12.934 1.00 94.94 78 ALA A C 1
ATOM 634 O O . ALA A 1 78 ? 6.708 1.383 -12.008 1.00 94.94 78 ALA A O 1
ATOM 635 N N . CYS A 1 79 ? 5.116 2.320 -13.284 1.00 96.00 79 CYS A N 1
ATOM 636 C CA . CYS A 1 79 ? 5.068 3.579 -12.562 1.00 96.00 79 CYS A CA 1
ATOM 637 C C . CYS A 1 79 ? 3.634 4.095 -12.495 1.00 96.00 79 CYS A C 1
ATOM 639 O O . CYS A 1 79 ? 2.996 4.262 -13.531 1.00 96.00 79 CYS A O 1
ATOM 641 N N . ASN A 1 80 ? 3.149 4.417 -11.299 1.00 95.88 80 ASN A N 1
ATOM 642 C CA . ASN A 1 80 ? 1.930 5.202 -11.125 1.00 95.88 80 ASN A CA 1
ATOM 643 C C . ASN A 1 80 ? 2.328 6.676 -11.001 1.00 95.88 80 ASN A C 1
ATOM 645 O O . ASN A 1 80 ? 3.311 6.998 -10.333 1.00 95.88 80 ASN A O 1
ATOM 649 N N . ILE A 1 81 ? 1.568 7.568 -11.634 1.00 95.06 81 ILE A N 1
ATOM 650 C CA . ILE A 1 81 ? 1.762 9.017 -11.536 1.00 95.06 81 ILE A CA 1
ATOM 651 C C . ILE A 1 81 ? 0.549 9.587 -10.807 1.00 95.06 81 ILE A C 1
ATOM 653 O O . ILE A 1 81 ? -0.580 9.471 -11.285 1.00 95.06 81 ILE A O 1
ATOM 657 N N . LYS A 1 82 ? 0.780 10.165 -9.630 1.00 94.88 82 LYS A N 1
ATOM 658 C CA . LYS A 1 82 ? -0.269 10.570 -8.689 1.00 94.88 82 LYS A CA 1
ATOM 659 C C . LYS A 1 82 ? -0.066 12.009 -8.254 1.00 94.88 82 LYS A C 1
ATOM 661 O O . LYS A 1 82 ? 1.068 12.463 -8.157 1.00 94.88 82 LYS A O 1
ATOM 666 N N . ASP A 1 83 ? -1.148 12.688 -7.912 1.00 95.56 83 ASP A N 1
ATOM 667 C CA . ASP A 1 83 ? -1.064 13.969 -7.223 1.00 95.56 83 ASP A CA 1
ATOM 668 C C . ASP A 1 83 ? -1.240 13.749 -5.718 1.00 95.56 83 ASP A C 1
ATOM 670 O O . ASP A 1 83 ? -2.257 13.215 -5.269 1.00 95.56 83 ASP A O 1
ATOM 674 N N . VAL A 1 84 ? -0.251 14.175 -4.938 1.00 96.06 84 VAL A N 1
ATOM 675 C CA . VAL A 1 84 ? -0.180 13.983 -3.484 1.00 96.06 84 VAL A CA 1
ATOM 676 C C . VAL A 1 84 ? 0.063 15.310 -2.777 1.00 96.06 84 VAL A C 1
ATOM 678 O O . VAL A 1 84 ? 0.506 16.275 -3.399 1.00 96.06 84 VAL A O 1
ATOM 681 N N . ILE A 1 85 ? -0.195 15.360 -1.476 1.00 95.50 85 ILE A N 1
ATOM 682 C CA . ILE A 1 85 ? 0.187 16.472 -0.612 1.00 95.50 85 ILE A CA 1
ATOM 683 C C . ILE A 1 85 ? 1.418 16.042 0.189 1.00 95.50 85 ILE A C 1
ATOM 685 O O . ILE A 1 85 ? 1.402 15.042 0.911 1.00 95.50 85 ILE A O 1
ATOM 689 N N . VAL A 1 86 ? 2.508 16.792 0.040 1.00 94.31 86 VAL A N 1
ATOM 690 C CA . VAL A 1 86 ? 3.738 16.630 0.827 1.00 94.31 86 VAL A CA 1
ATOM 691 C C . VAL A 1 86 ? 4.118 17.992 1.377 1.00 94.31 86 VAL A C 1
ATOM 693 O O . VAL A 1 86 ? 4.209 18.967 0.634 1.00 94.31 86 VAL A O 1
ATOM 696 N N . CYS A 1 87 ? 4.319 18.058 2.687 1.00 91.94 87 CYS A N 1
ATOM 697 C CA . CYS A 1 87 ? 4.610 19.280 3.425 1.00 91.94 87 CYS A CA 1
ATOM 698 C C . CYS A 1 87 ? 3.566 20.388 3.229 1.00 91.94 87 CYS A C 1
ATOM 700 O O . CYS A 1 87 ? 3.918 21.564 3.159 1.00 91.94 87 CYS A O 1
ATOM 702 N N . GLY A 1 88 ? 2.288 20.006 3.126 1.00 91.25 88 GLY A N 1
ATOM 703 C CA . GLY A 1 88 ? 1.166 20.922 2.893 1.00 91.25 88 GLY A CA 1
ATOM 704 C C . GLY A 1 88 ? 1.029 21.415 1.448 1.00 91.25 88 GLY A C 1
ATOM 705 O O . GLY A 1 88 ? 0.091 22.145 1.142 1.00 91.25 88 GLY A O 1
ATOM 706 N N . GLU A 1 89 ? 1.919 21.006 0.541 1.00 92.88 89 GLU A N 1
ATOM 707 C CA . GLU A 1 89 ? 1.901 21.423 -0.859 1.00 92.88 89 GLU A CA 1
ATOM 708 C C . GLU A 1 89 ? 1.512 20.276 -1.788 1.00 92.88 89 GLU A C 1
ATOM 710 O O . GLU A 1 89 ? 1.922 19.129 -1.598 1.00 92.88 89 GLU A O 1
ATOM 715 N N . LYS A 1 90 ? 0.767 20.597 -2.851 1.00 94.62 90 LYS A N 1
ATOM 716 C CA . LYS A 1 90 ? 0.456 19.640 -3.914 1.00 94.62 90 LYS A CA 1
ATOM 717 C C . LYS A 1 90 ? 1.711 19.351 -4.747 1.00 94.62 90 LYS A C 1
ATOM 719 O O . LYS A 1 90 ? 2.341 20.268 -5.272 1.00 94.62 90 LYS A O 1
ATOM 724 N N . LYS A 1 91 ? 2.045 18.071 -4.900 1.00 94.31 91 LYS A N 1
ATOM 725 C CA . LYS A 1 91 ? 3.202 17.549 -5.641 1.00 94.31 91 LYS A CA 1
ATOM 726 C C . LYS A 1 91 ? 2.754 16.429 -6.577 1.00 94.31 91 LYS A C 1
ATOM 728 O O . LYS A 1 91 ? 1.799 15.714 -6.274 1.00 94.31 91 LYS A O 1
ATOM 733 N N . THR A 1 92 ? 3.470 16.225 -7.679 1.00 95.31 92 THR A N 1
ATOM 734 C CA . THR A 1 92 ? 3.272 15.043 -8.527 1.00 95.31 92 THR A CA 1
ATOM 735 C C . THR A 1 92 ? 4.268 13.949 -8.134 1.00 95.31 92 THR A C 1
ATOM 737 O O . THR A 1 92 ? 5.484 14.117 -8.216 1.00 95.31 92 THR A O 1
ATOM 740 N N . LEU A 1 93 ? 3.752 12.804 -7.709 1.00 95.69 93 LEU A N 1
ATOM 741 C CA . LEU A 1 93 ? 4.509 11.626 -7.314 1.00 95.69 93 LEU A CA 1
ATOM 742 C C . LEU A 1 93 ? 4.614 10.641 -8.482 1.00 95.69 93 LEU A C 1
ATOM 744 O O . LEU A 1 93 ? 3.601 10.159 -8.984 1.00 95.69 93 LEU A O 1
ATOM 748 N N . TYR A 1 94 ? 5.839 10.290 -8.854 1.00 96.19 94 TYR A N 1
ATOM 749 C CA . TYR A 1 94 ? 6.161 9.157 -9.713 1.00 96.19 94 TYR A CA 1
ATOM 750 C C . TYR A 1 94 ? 6.533 7.979 -8.814 1.00 96.19 94 TYR A C 1
ATOM 752 O O . TYR A 1 94 ? 7.646 7.923 -8.292 1.00 96.19 94 TYR A O 1
ATOM 760 N N . TYR A 1 95 ? 5.595 7.060 -8.592 1.00 95.81 95 TYR A N 1
ATOM 761 C CA . TYR A 1 95 ? 5.829 5.867 -7.784 1.00 95.81 95 TYR A CA 1
ATOM 762 C C . TYR A 1 95 ? 6.218 4.693 -8.681 1.00 95.81 95 TYR A C 1
ATOM 764 O O . TYR A 1 95 ? 5.381 4.181 -9.423 1.00 95.81 95 TYR A O 1
ATOM 772 N N . MET A 1 96 ? 7.484 4.283 -8.623 1.00 94.50 96 MET A N 1
ATOM 773 C CA . MET A 1 96 ? 8.051 3.187 -9.406 1.00 94.50 96 MET A CA 1
ATOM 774 C C . MET A 1 96 ? 7.973 1.867 -8.627 1.00 94.50 96 MET A C 1
ATOM 776 O O . MET A 1 96 ? 8.420 1.779 -7.482 1.00 94.50 96 MET A O 1
ATOM 780 N N . PHE A 1 97 ? 7.447 0.821 -9.263 1.00 92.06 97 PHE A N 1
ATOM 781 C CA . PHE A 1 97 ? 7.238 -0.494 -8.655 1.00 92.06 97 PHE A CA 1
ATOM 782 C C . PHE A 1 97 ? 7.343 -1.625 -9.691 1.00 92.06 97 PHE A C 1
ATOM 784 O O . PHE A 1 97 ? 7.553 -1.393 -10.881 1.00 92.06 97 PHE A O 1
ATOM 791 N N . ASP A 1 98 ? 7.255 -2.872 -9.213 1.00 88.81 98 ASP A N 1
ATOM 792 C CA . ASP A 1 98 ? 7.350 -4.103 -10.012 1.00 88.81 98 ASP A CA 1
ATOM 793 C C . ASP A 1 98 ? 8.548 -4.132 -10.980 1.00 88.81 98 ASP A C 1
ATOM 795 O O . ASP A 1 98 ? 8.461 -4.632 -12.101 1.00 88.81 98 ASP A O 1
ATOM 799 N N . ILE A 1 99 ? 9.695 -3.633 -10.508 1.00 89.88 99 ILE A N 1
ATOM 800 C CA . ILE A 1 99 ? 10.967 -3.662 -11.233 1.00 89.88 99 ILE A CA 1
ATOM 801 C C . ILE A 1 99 ? 11.481 -5.099 -11.275 1.00 89.88 99 ILE A C 1
ATOM 803 O O . ILE A 1 99 ? 12.010 -5.609 -10.285 1.00 89.88 99 ILE A O 1
ATOM 807 N N . ASN A 1 100 ? 11.356 -5.744 -12.429 1.00 88.81 100 ASN A N 1
ATOM 808 C CA . ASN A 1 100 ? 11.705 -7.147 -12.604 1.00 88.81 100 ASN A CA 1
ATOM 809 C C . ASN A 1 100 ? 12.568 -7.344 -13.849 1.00 88.81 100 ASN A C 1
ATOM 811 O O . ASN A 1 100 ? 12.335 -6.741 -14.893 1.00 88.81 100 ASN A O 1
ATOM 815 N N . VAL A 1 101 ? 13.574 -8.208 -13.731 1.00 91.19 101 VAL A N 1
ATOM 816 C CA . VAL A 1 101 ? 14.465 -8.600 -14.829 1.00 91.19 101 VAL A CA 1
ATOM 817 C C . VAL A 1 101 ? 14.576 -10.116 -14.820 1.00 91.19 101 VAL A C 1
ATOM 819 O O . VAL A 1 101 ? 14.793 -10.717 -13.753 1.00 91.19 101 VAL A O 1
ATOM 822 N N . HIS A 1 102 ? 14.427 -10.710 -16.001 1.00 92.19 102 HIS A N 1
ATOM 823 C CA . HIS A 1 102 ? 14.562 -12.139 -16.227 1.00 92.19 102 HIS A CA 1
ATOM 824 C C . HIS A 1 102 ? 15.908 -12.630 -15.662 1.00 92.19 102 HIS A C 1
ATOM 826 O O . HIS A 1 102 ? 16.922 -11.954 -15.863 1.00 92.19 102 HIS A O 1
ATOM 832 N N . PRO A 1 103 ? 15.950 -13.755 -14.918 1.00 89.69 103 PRO A N 1
ATOM 833 C CA . PRO A 1 103 ? 17.144 -14.187 -14.192 1.00 89.69 103 PRO A CA 1
ATOM 834 C C . PRO A 1 103 ? 18.431 -14.223 -15.020 1.00 89.69 103 PRO A C 1
ATOM 836 O O . PRO A 1 103 ? 19.460 -13.756 -14.540 1.00 89.69 103 PRO A O 1
ATOM 839 N N . GLU A 1 104 ? 18.352 -14.693 -16.263 1.00 91.94 104 GLU A N 1
ATOM 840 C CA . GLU A 1 104 ? 19.492 -14.801 -17.188 1.00 91.94 104 GLU A CA 1
ATOM 841 C C . GLU A 1 104 ? 20.057 -13.445 -17.630 1.00 91.94 104 GLU A C 1
ATOM 843 O O . GLU A 1 104 ? 21.222 -13.347 -17.992 1.00 91.9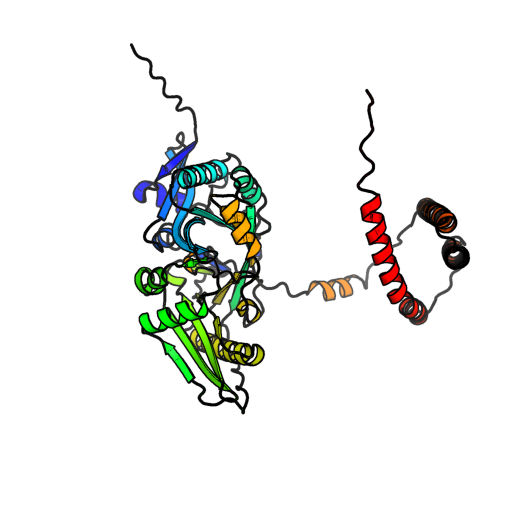4 104 GLU A O 1
ATOM 848 N N . TYR A 1 105 ? 19.255 -12.382 -17.545 1.00 92.00 105 TYR A N 1
ATOM 849 C CA . TYR A 1 105 ? 19.637 -11.024 -17.938 1.00 92.00 105 TYR A CA 1
ATOM 850 C C . TYR A 1 105 ? 20.050 -10.157 -16.740 1.00 92.00 105 TYR A C 1
ATOM 852 O O . TYR A 1 105 ? 20.375 -8.971 -16.878 1.00 92.00 105 TYR A O 1
ATOM 860 N N . ARG A 1 106 ? 20.069 -10.724 -15.528 1.00 87.81 106 ARG A N 1
ATOM 861 C CA . ARG A 1 106 ? 20.573 -10.026 -14.340 1.00 87.81 106 ARG A CA 1
ATOM 862 C C . ARG A 1 106 ? 22.088 -9.847 -14.462 1.00 87.81 106 ARG A C 1
ATOM 864 O O . ARG A 1 106 ? 22.798 -10.727 -14.918 1.00 87.81 106 ARG A O 1
ATOM 871 N N . GLY A 1 107 ? 22.587 -8.678 -14.063 1.00 85.19 107 GLY A N 1
ATOM 872 C CA . GLY A 1 107 ? 23.994 -8.295 -14.257 1.00 85.19 107 GLY A CA 1
ATOM 873 C C . GLY A 1 107 ? 24.256 -7.487 -15.533 1.00 85.19 107 GLY A C 1
ATOM 874 O O . GLY A 1 107 ? 25.251 -6.771 -15.594 1.00 85.19 107 GLY A O 1
ATOM 875 N N . HIS A 1 108 ? 23.317 -7.453 -16.484 1.00 90.19 108 HIS A N 1
ATOM 876 C CA . HIS A 1 108 ? 23.419 -6.639 -17.706 1.00 90.19 108 HIS A CA 1
ATOM 877 C C . HIS A 1 108 ? 22.983 -5.172 -17.523 1.00 90.19 108 HIS A C 1
ATOM 879 O O . HIS A 1 108 ? 22.673 -4.479 -18.484 1.00 90.19 108 HIS A O 1
ATOM 885 N N . SER A 1 109 ? 22.946 -4.673 -16.282 1.00 89.44 109 SER A N 1
ATOM 886 C CA . SER A 1 109 ? 22.562 -3.288 -15.950 1.00 89.44 109 SER A CA 1
ATOM 887 C C . SER A 1 109 ? 21.162 -2.843 -16.416 1.00 89.44 109 SER A C 1
ATOM 889 O O . SER A 1 109 ? 20.881 -1.646 -16.420 1.00 89.44 109 SER A O 1
ATOM 891 N N . ILE A 1 110 ? 20.251 -3.773 -16.724 1.00 92.12 110 ILE A N 1
ATOM 892 C CA . ILE A 1 110 ? 18.876 -3.469 -17.164 1.00 92.12 110 ILE A CA 1
ATOM 893 C C . ILE A 1 110 ? 18.120 -2.605 -16.140 1.00 92.12 110 ILE A C 1
ATOM 895 O O . ILE A 1 110 ? 17.493 -1.613 -16.498 1.00 92.12 110 ILE A O 1
ATOM 899 N N . SER A 1 111 ? 18.259 -2.891 -14.841 1.00 89.75 111 SER A N 1
ATOM 900 C CA . SER A 1 111 ? 17.659 -2.063 -13.785 1.00 89.75 111 SER A CA 1
ATOM 901 C C . SER A 1 111 ? 18.178 -0.620 -13.792 1.00 89.75 111 SER A C 1
ATOM 903 O O . SER A 1 111 ? 17.414 0.305 -13.539 1.00 89.75 111 SER A O 1
ATOM 905 N N . ASN A 1 112 ? 19.457 -0.400 -14.124 1.00 89.50 112 ASN A N 1
ATOM 906 C CA . ASN A 1 112 ? 20.010 0.952 -14.251 1.00 89.50 112 ASN A CA 1
ATOM 907 C C . ASN A 1 112 ? 19.410 1.687 -15.455 1.00 89.50 112 ASN A C 1
ATOM 909 O O . ASN A 1 112 ? 19.238 2.902 -15.389 1.00 89.50 112 ASN A O 1
ATOM 913 N N . MET A 1 113 ? 19.084 0.973 -16.540 1.00 92.75 113 MET A N 1
ATOM 914 C CA . MET A 1 113 ? 18.372 1.559 -17.679 1.00 92.75 113 MET A CA 1
ATOM 915 C C . MET A 1 113 ? 16.987 2.047 -17.243 1.00 92.75 113 MET A C 1
ATOM 917 O O . MET A 1 113 ? 16.656 3.195 -17.520 1.00 92.75 113 MET A O 1
ATOM 921 N N . PHE A 1 114 ? 16.235 1.236 -16.491 1.00 94.69 114 PHE A N 1
ATOM 922 C CA . PHE A 1 114 ? 14.921 1.622 -15.960 1.00 94.69 114 PHE A CA 1
ATOM 923 C C . PHE A 1 114 ? 14.977 2.873 -15.078 1.00 94.69 114 PHE A C 1
ATOM 925 O O . PHE A 1 114 ? 14.226 3.821 -15.292 1.00 94.69 114 PHE A O 1
ATOM 932 N N . PHE A 1 115 ? 15.902 2.913 -14.116 1.00 92.25 115 PHE A N 1
ATOM 933 C CA . PHE A 1 115 ? 16.055 4.072 -13.235 1.00 92.25 115 PHE A CA 1
ATOM 934 C C . PHE A 1 115 ? 16.480 5.335 -13.997 1.00 92.25 115 PHE A C 1
ATOM 936 O O . PHE A 1 115 ? 15.982 6.422 -13.716 1.00 92.25 115 PHE A O 1
ATOM 943 N N . ARG A 1 116 ? 17.365 5.215 -14.994 1.00 91.38 116 ARG A N 1
ATOM 944 C CA . ARG A 1 116 ? 17.745 6.353 -15.843 1.00 91.38 116 ARG A CA 1
ATOM 945 C C . ARG A 1 116 ? 16.578 6.883 -16.667 1.00 91.38 116 ARG A C 1
ATOM 947 O O . ARG A 1 116 ? 16.443 8.095 -16.777 1.00 91.38 116 ARG A O 1
ATOM 954 N N . ASP A 1 117 ? 15.774 5.992 -17.232 1.00 93.81 117 ASP A N 1
ATOM 955 C CA . ASP A 1 117 ? 14.612 6.339 -18.047 1.00 93.81 117 ASP A CA 1
ATOM 956 C C . ASP A 1 117 ? 13.590 7.157 -17.252 1.00 93.81 117 ASP A C 1
ATOM 958 O O . ASP A 1 117 ? 13.286 8.296 -17.615 1.00 93.81 117 ASP A O 1
ATOM 962 N N . ILE A 1 118 ? 13.161 6.650 -16.091 1.00 92.25 118 ILE A N 1
ATOM 963 C CA . ILE A 1 118 ? 12.206 7.380 -15.252 1.00 92.25 118 ILE A CA 1
ATOM 964 C C . ILE A 1 118 ? 12.804 8.680 -14.704 1.00 92.25 118 ILE A C 1
ATOM 966 O O . ILE A 1 118 ? 12.122 9.699 -14.642 1.00 92.25 118 ILE A O 1
ATOM 970 N N . HIS A 1 119 ? 14.094 8.691 -14.364 1.00 90.69 119 HIS A N 1
ATOM 971 C CA . HIS A 1 119 ? 14.779 9.899 -13.913 1.00 90.69 119 HIS A CA 1
ATOM 972 C C . HIS A 1 119 ? 14.819 10.981 -15.003 1.00 90.69 119 HIS A C 1
ATOM 974 O O . HIS A 1 119 ? 14.596 12.157 -14.710 1.00 90.69 119 HIS A O 1
ATOM 980 N N . SER A 1 120 ? 15.055 10.595 -16.260 1.00 89.50 120 SER A N 1
ATOM 981 C CA . SER A 1 120 ? 14.956 11.496 -17.409 1.00 89.50 120 SER A CA 1
ATOM 982 C C . SER A 1 120 ? 13.532 12.019 -17.600 1.00 89.50 120 SER A C 1
ATOM 984 O O . SER A 1 120 ? 13.370 13.221 -17.796 1.00 89.50 120 SER A O 1
ATOM 986 N N . ALA A 1 121 ? 12.513 11.163 -17.472 1.00 87.38 121 ALA A N 1
ATOM 987 C CA . ALA A 1 121 ? 11.113 11.577 -17.570 1.00 87.38 121 ALA A CA 1
ATOM 988 C C . ALA A 1 121 ? 10.725 12.587 -16.474 1.00 87.38 121 ALA A C 1
ATOM 990 O O . ALA A 1 121 ? 10.092 13.595 -16.763 1.00 87.38 121 ALA A O 1
ATOM 991 N N . VAL A 1 122 ? 11.162 12.356 -15.233 1.00 88.50 122 VAL A N 1
ATOM 992 C CA . VAL A 1 122 ? 10.921 13.255 -14.092 1.00 88.50 122 VAL A CA 1
ATOM 993 C C . VAL A 1 122 ? 11.636 14.597 -14.276 1.00 88.50 122 VAL A C 1
ATOM 995 O O . VAL A 1 122 ? 11.061 15.635 -13.986 1.00 88.50 122 VAL A O 1
ATOM 998 N N . LYS A 1 123 ? 12.869 14.614 -14.806 1.00 85.56 123 LYS A N 1
ATOM 999 C CA . LYS A 1 123 ? 13.603 15.865 -15.089 1.00 85.56 123 LYS A CA 1
ATOM 1000 C C . LYS A 1 123 ? 12.977 16.721 -16.193 1.00 85.56 123 LYS A C 1
ATOM 1002 O O . LYS A 1 123 ? 13.246 17.915 -16.242 1.00 85.56 123 LYS A O 1
ATOM 1007 N N . GLN A 1 124 ? 12.217 16.109 -17.097 1.00 85.25 124 GLN A N 1
ATOM 1008 C CA . GLN A 1 124 ? 11.505 16.805 -18.171 1.00 85.25 124 GLN A CA 1
ATOM 1009 C C . GLN A 1 124 ? 10.115 17.289 -17.737 1.00 85.25 124 GLN A C 1
ATOM 1011 O O . GLN A 1 124 ? 9.478 18.047 -18.466 1.00 85.25 124 GLN A O 1
ATOM 1016 N N . ASP A 1 125 ? 9.631 16.852 -16.572 1.00 82.38 125 ASP A N 1
ATOM 1017 C CA . ASP A 1 125 ? 8.374 17.320 -16.010 1.00 82.38 125 ASP A CA 1
ATOM 1018 C C . ASP A 1 125 ? 8.600 18.661 -15.305 1.00 82.38 125 ASP A C 1
ATOM 1020 O O . ASP A 1 125 ? 9.318 18.751 -14.312 1.00 82.38 125 ASP A O 1
ATOM 1024 N N . ASN A 1 126 ? 7.977 19.716 -15.829 1.00 77.81 126 ASN A N 1
ATOM 1025 C CA . ASN A 1 126 ? 8.109 21.071 -15.289 1.00 77.81 126 ASN A CA 1
ATOM 1026 C C . ASN A 1 126 ? 7.344 21.273 -13.969 1.00 77.81 126 ASN A C 1
ATOM 1028 O O . ASN A 1 126 ? 7.404 22.355 -13.384 1.00 77.81 126 ASN A O 1
ATOM 1032 N N . ARG A 1 127 ? 6.580 20.274 -13.510 1.00 83.00 127 ARG A N 1
ATOM 1033 C CA . ARG A 1 127 ? 5.895 20.314 -12.215 1.00 83.00 127 ARG A CA 1
ATOM 1034 C C . ARG A 1 127 ? 6.875 20.030 -11.081 1.00 83.00 127 ARG A C 1
ATOM 1036 O O . ARG A 1 127 ? 7.939 19.446 -11.263 1.00 83.00 127 ARG A O 1
ATOM 1043 N N . SER A 1 128 ? 6.473 20.388 -9.869 1.00 80.19 128 SER A N 1
ATOM 1044 C CA . SER A 1 128 ? 7.157 19.914 -8.672 1.00 80.19 128 SER A CA 1
ATOM 1045 C C . SER A 1 128 ? 6.924 18.405 -8.518 1.00 80.19 128 SER A C 1
ATOM 1047 O O . SER A 1 128 ? 5.800 17.957 -8.261 1.00 80.19 128 SER A O 1
ATOM 1049 N N . THR A 1 129 ? 7.981 17.619 -8.740 1.00 89.50 129 THR A N 1
ATOM 1050 C CA . THR A 1 129 ? 7.899 16.158 -8.800 1.00 89.50 129 THR A CA 1
ATOM 1051 C C . THR A 1 129 ? 8.738 15.460 -7.737 1.00 89.50 129 THR A C 1
ATOM 1053 O O . THR A 1 129 ? 9.814 15.921 -7.339 1.00 89.50 129 THR A O 1
ATOM 1056 N N . ILE A 1 130 ? 8.250 14.306 -7.292 1.00 93.56 130 ILE A N 1
ATOM 1057 C CA . ILE A 1 130 ? 8.965 13.394 -6.400 1.00 93.56 130 ILE A CA 1
ATOM 1058 C C . ILE A 1 130 ? 8.991 12.026 -7.076 1.00 93.56 130 ILE A C 1
ATOM 1060 O O . ILE A 1 130 ? 7.949 11.507 -7.466 1.00 93.56 130 ILE A O 1
ATOM 1064 N N . LEU A 1 131 ? 10.173 11.432 -7.212 1.00 95.25 131 LEU A N 1
ATOM 1065 C CA . LEU A 1 131 ? 10.332 10.048 -7.656 1.00 95.25 131 LEU A CA 1
ATOM 1066 C C . LEU A 1 131 ? 10.498 9.164 -6.424 1.00 95.25 131 LEU A C 1
ATOM 1068 O O . LEU A 1 131 ? 11.413 9.404 -5.641 1.00 95.25 131 LEU A O 1
ATOM 1072 N N . VAL A 1 132 ? 9.647 8.154 -6.257 1.00 95.00 132 VAL A N 1
ATOM 1073 C CA . VAL A 1 132 ? 9.647 7.248 -5.098 1.00 95.00 132 VAL A CA 1
ATOM 1074 C C . VAL A 1 132 ? 9.635 5.795 -5.555 1.00 95.00 132 VAL A C 1
ATOM 1076 O O . VAL A 1 132 ? 8.972 5.445 -6.525 1.00 95.00 132 VAL A O 1
ATOM 1079 N N . ALA A 1 133 ? 10.348 4.942 -4.828 1.00 93.44 133 ALA A N 1
ATOM 1080 C CA . ALA A 1 133 ? 10.240 3.491 -4.907 1.00 93.44 133 ALA A CA 1
ATOM 1081 C C . ALA A 1 133 ? 10.407 2.890 -3.506 1.00 93.44 133 ALA A C 1
ATOM 1083 O O . ALA A 1 133 ? 11.107 3.457 -2.667 1.00 93.44 133 ALA A O 1
ATOM 1084 N N . SER A 1 134 ? 9.841 1.710 -3.267 1.00 91.56 134 SER A N 1
ATOM 1085 C CA . SER A 1 134 ? 10.054 0.963 -2.020 1.00 91.56 134 SER A CA 1
ATOM 1086 C C . SER A 1 134 ? 10.847 -0.311 -2.291 1.00 91.56 134 SER A C 1
ATOM 1088 O O . SER A 1 134 ? 10.655 -0.988 -3.301 1.00 91.56 134 SER A O 1
ATOM 1090 N N . THR A 1 135 ? 11.754 -0.669 -1.384 1.00 89.31 135 THR A N 1
ATOM 1091 C CA . THR A 1 135 ? 12.530 -1.912 -1.486 1.00 89.31 135 THR A CA 1
ATOM 1092 C C . THR A 1 135 ? 12.782 -2.519 -0.114 1.00 89.31 135 THR A C 1
ATOM 1094 O O . THR A 1 135 ? 12.742 -1.815 0.896 1.00 89.31 135 THR A O 1
ATOM 1097 N N . SER A 1 136 ? 13.048 -3.829 -0.046 1.00 87.50 136 SER A N 1
ATOM 1098 C CA . SER A 1 136 ? 13.425 -4.444 1.233 1.00 87.50 136 SER A CA 1
ATOM 1099 C C . SER A 1 136 ? 14.706 -3.797 1.761 1.00 87.50 136 SER A C 1
ATOM 1101 O O . SER A 1 136 ? 15.624 -3.479 0.992 1.00 87.50 136 SER A O 1
ATOM 1103 N N . LYS A 1 137 ? 14.815 -3.657 3.085 1.00 85.31 137 LYS A N 1
ATOM 1104 C CA . LYS A 1 137 ? 16.005 -3.057 3.709 1.00 85.31 137 LYS A CA 1
ATOM 1105 C C . LYS A 1 137 ? 17.311 -3.773 3.350 1.00 85.31 137 LYS A C 1
ATOM 1107 O O . LYS A 1 137 ? 18.362 -3.138 3.374 1.00 85.31 137 LYS A O 1
ATOM 1112 N N . ASN A 1 138 ? 17.254 -5.040 2.945 1.00 81.75 138 ASN A N 1
ATOM 1113 C CA . ASN A 1 138 ? 18.429 -5.855 2.630 1.00 81.75 138 ASN A CA 1
ATOM 1114 C C . ASN A 1 138 ? 18.724 -5.959 1.121 1.00 81.75 138 ASN A C 1
ATOM 1116 O O . ASN A 1 138 ? 19.657 -6.654 0.724 1.00 81.75 138 ASN A O 1
ATOM 1120 N N . ASN A 1 139 ? 17.969 -5.270 0.257 1.00 81.31 139 ASN A N 1
ATOM 1121 C CA . ASN A 1 139 ? 18.153 -5.332 -1.195 1.00 81.31 139 ASN A CA 1
ATOM 1122 C C . ASN A 1 139 ? 19.292 -4.410 -1.678 1.00 81.31 139 ASN A C 1
ATOM 1124 O O . ASN A 1 139 ? 19.061 -3.342 -2.251 1.00 81.31 139 ASN A O 1
ATOM 1128 N N . ALA A 1 140 ? 20.538 -4.822 -1.431 1.00 80.75 140 ALA A N 1
ATOM 1129 C CA . ALA A 1 140 ? 21.732 -4.064 -1.815 1.00 80.75 140 ALA A CA 1
ATOM 1130 C C . ALA A 1 140 ? 21.811 -3.716 -3.323 1.00 80.75 140 ALA A C 1
ATOM 1132 O O . ALA A 1 140 ? 22.168 -2.576 -3.631 1.00 80.75 140 ALA A O 1
ATOM 1133 N N . PRO A 1 141 ? 21.443 -4.609 -4.271 1.00 79.62 141 PRO A N 1
ATOM 1134 C CA . PRO A 1 141 ? 21.455 -4.278 -5.698 1.00 79.62 141 PRO A CA 1
ATOM 1135 C C . PRO A 1 141 ? 20.576 -3.077 -6.065 1.00 79.62 141 PRO A C 1
ATOM 1137 O O . PRO A 1 141 ? 21.035 -2.190 -6.785 1.00 79.62 141 PRO A O 1
ATOM 1140 N N . ILE A 1 142 ? 19.346 -3.009 -5.543 1.00 82.88 142 ILE A N 1
ATOM 1141 C CA . ILE A 1 142 ? 18.447 -1.878 -5.814 1.00 82.88 142 ILE A CA 1
ATOM 1142 C C . ILE A 1 142 ? 18.986 -0.594 -5.187 1.00 82.88 142 ILE A C 1
ATOM 1144 O O . ILE A 1 142 ? 19.037 0.417 -5.878 1.00 82.88 142 ILE A O 1
ATOM 1148 N N . LYS A 1 143 ? 19.483 -0.639 -3.942 1.00 81.31 143 LYS A N 1
ATOM 1149 C CA . LYS A 1 143 ? 20.089 0.540 -3.295 1.00 81.31 143 LYS A CA 1
ATOM 1150 C C . LYS A 1 143 ? 21.263 1.111 -4.099 1.00 81.31 143 LYS A C 1
ATOM 1152 O O . LYS A 1 143 ? 21.407 2.326 -4.208 1.00 81.31 143 LYS A O 1
ATOM 1157 N N . LYS A 1 144 ? 22.093 0.240 -4.685 1.00 82.69 144 LYS A N 1
ATOM 1158 C CA . LYS A 1 144 ? 23.195 0.651 -5.566 1.00 82.69 144 LYS A CA 1
ATOM 1159 C C . LYS A 1 144 ? 22.680 1.279 -6.865 1.00 82.69 144 LYS A C 1
ATOM 1161 O O . LYS A 1 144 ? 23.228 2.284 -7.304 1.00 82.69 144 LYS A O 1
ATOM 1166 N N . ALA A 1 145 ? 21.645 0.701 -7.475 1.00 83.69 145 ALA A N 1
ATOM 1167 C CA . ALA A 1 145 ? 21.062 1.215 -8.713 1.00 83.69 145 ALA A CA 1
ATOM 1168 C C . ALA A 1 145 ? 20.410 2.597 -8.521 1.00 83.69 145 ALA A C 1
ATOM 1170 O O . ALA A 1 145 ? 20.627 3.493 -9.335 1.00 83.69 145 ALA A O 1
ATOM 1171 N N . THR A 1 146 ? 19.679 2.794 -7.419 1.00 87.69 146 THR A N 1
ATOM 1172 C CA . THR A 1 146 ? 19.003 4.060 -7.091 1.00 87.69 146 THR A CA 1
ATOM 1173 C C . THR A 1 146 ? 19.977 5.169 -6.694 1.00 87.69 146 THR A C 1
ATOM 1175 O O . THR A 1 146 ? 19.753 6.329 -7.032 1.00 87.69 146 THR A O 1
ATOM 1178 N N . GLY A 1 147 ? 21.097 4.835 -6.039 1.00 83.75 147 GLY A N 1
ATOM 1179 C CA . GLY A 1 147 ? 22.109 5.824 -5.646 1.00 83.75 147 GLY A CA 1
ATOM 1180 C C . GLY A 1 147 ? 22.709 6.603 -6.826 1.00 83.75 147 GLY A C 1
ATOM 1181 O O . GLY A 1 147 ? 23.048 7.773 -6.678 1.00 83.75 147 GLY A O 1
ATOM 1182 N N . ASN A 1 148 ? 22.762 6.000 -8.019 1.00 83.31 148 ASN A N 1
ATOM 1183 C CA . ASN A 1 148 ? 23.281 6.646 -9.234 1.00 83.31 148 ASN A CA 1
ATOM 1184 C C . ASN A 1 148 ? 22.364 7.743 -9.802 1.00 83.31 148 ASN A C 1
ATOM 1186 O O . ASN A 1 148 ? 22.780 8.479 -10.695 1.00 83.31 148 ASN A O 1
ATOM 1190 N N . ILE A 1 149 ? 21.117 7.827 -9.335 1.00 87.12 149 ILE A N 1
ATOM 1191 C CA . ILE A 1 149 ? 20.125 8.811 -9.787 1.00 87.12 149 ILE A CA 1
ATOM 1192 C C . ILE A 1 149 ? 19.585 9.641 -8.620 1.00 87.12 149 ILE A C 1
ATOM 1194 O O . ILE A 1 149 ? 18.426 10.037 -8.636 1.00 87.12 149 ILE A O 1
ATOM 1198 N N . GLU A 1 150 ? 20.406 9.868 -7.588 1.00 87.88 150 GLU A N 1
ATOM 1199 C CA . GLU A 1 150 ? 20.085 10.737 -6.439 1.00 87.88 150 GLU A CA 1
ATOM 1200 C C . GLU A 1 150 ? 18.855 10.289 -5.626 1.00 87.88 150 GLU A C 1
ATOM 1202 O O . GLU A 1 150 ? 18.333 11.034 -4.797 1.00 87.88 150 GLU A O 1
ATOM 1207 N N . MET A 1 151 ? 18.391 9.055 -5.825 1.00 92.44 151 MET A N 1
ATOM 1208 C CA . MET A 1 151 ? 17.347 8.461 -5.004 1.00 92.44 151 MET A CA 1
ATOM 1209 C C . MET A 1 151 ? 17.981 7.919 -3.722 1.00 92.44 151 MET A C 1
ATOM 1211 O O . MET A 1 151 ? 18.764 6.965 -3.750 1.00 92.44 151 MET A O 1
ATOM 1215 N N . THR A 1 152 ? 17.626 8.521 -2.588 1.00 91.00 152 THR A N 1
ATOM 1216 C CA . THR A 1 152 ? 18.175 8.181 -1.266 1.00 91.00 152 THR A CA 1
ATOM 1217 C C . THR A 1 152 ? 17.079 7.695 -0.313 1.00 91.00 152 THR A C 1
ATOM 1219 O O . THR A 1 152 ? 15.919 8.086 -0.478 1.00 91.00 152 THR A O 1
ATOM 1222 N N . PRO A 1 153 ? 17.397 6.822 0.665 1.00 92.69 153 PRO A N 1
ATOM 1223 C CA . PRO A 1 153 ? 16.431 6.390 1.674 1.00 92.69 153 PRO A CA 1
ATOM 1224 C C . PRO A 1 153 ? 15.831 7.578 2.434 1.00 92.69 153 PRO A C 1
ATOM 1226 O O . PRO A 1 153 ? 16.559 8.469 2.880 1.00 92.69 153 PRO A O 1
ATOM 1229 N N . GLN A 1 154 ? 14.508 7.591 2.588 1.00 93.50 154 GLN A N 1
ATOM 1230 C CA . GLN A 1 154 ? 13.785 8.693 3.225 1.00 93.50 154 GLN A CA 1
ATOM 1231 C C . GLN A 1 154 ? 13.107 8.305 4.527 1.00 93.50 154 GLN A C 1
ATOM 1233 O O . GLN A 1 154 ? 13.235 9.036 5.507 1.00 93.50 154 GLN A O 1
ATOM 1238 N N . TYR A 1 155 ? 12.393 7.185 4.522 1.00 93.88 155 TYR A N 1
ATOM 1239 C CA . TYR A 1 155 ? 11.645 6.685 5.664 1.00 93.88 155 TYR A CA 1
ATOM 1240 C C . TYR A 1 155 ? 11.471 5.176 5.545 1.00 93.88 155 TYR A C 1
ATOM 1242 O O . TYR A 1 155 ? 11.509 4.605 4.451 1.00 93.88 155 TYR A O 1
ATOM 1250 N N . ASP A 1 156 ? 11.276 4.533 6.686 1.00 94.62 156 ASP A N 1
ATOM 1251 C CA . ASP A 1 156 ? 11.056 3.098 6.753 1.00 94.62 156 ASP A CA 1
ATOM 1252 C C . ASP A 1 156 ? 9.567 2.773 6.783 1.00 94.62 156 ASP A C 1
ATOM 1254 O O . ASP A 1 156 ? 8.750 3.515 7.331 1.00 94.62 156 ASP A O 1
ATOM 1258 N N . GLN A 1 157 ? 9.229 1.628 6.204 1.00 94.56 157 GLN A N 1
ATOM 1259 C CA . GLN A 1 157 ? 7.875 1.097 6.152 1.00 94.56 157 GLN A CA 1
ATOM 1260 C C . GLN A 1 157 ? 7.886 -0.351 6.633 1.00 94.56 157 GLN A C 1
ATOM 1262 O O . GLN A 1 157 ? 8.895 -1.056 6.540 1.00 94.56 157 GLN A O 1
ATOM 1267 N N . CYS A 1 158 ? 6.743 -0.820 7.103 1.00 93.94 158 CYS A N 1
ATOM 1268 C CA . CYS A 1 158 ? 6.542 -2.214 7.448 1.00 93.94 158 CYS A CA 1
ATOM 1269 C C . CYS A 1 158 ? 5.240 -2.737 6.846 1.00 93.94 158 CYS A C 1
ATOM 1271 O O . CYS A 1 158 ? 4.274 -1.993 6.691 1.00 93.94 158 CYS A O 1
ATOM 1273 N N . GLN A 1 159 ? 5.224 -4.023 6.511 1.00 94.56 159 GLN A N 1
ATOM 1274 C CA . GLN A 1 159 ? 4.016 -4.776 6.201 1.00 94.56 159 GLN A CA 1
ATOM 1275 C C . GLN A 1 159 ? 3.844 -5.825 7.294 1.00 94.56 159 GLN A C 1
ATOM 1277 O O . GLN A 1 159 ? 4.726 -6.657 7.519 1.00 94.56 159 GLN A O 1
ATOM 1282 N N . MET A 1 160 ? 2.718 -5.758 7.987 1.00 96.00 160 MET A N 1
ATOM 1283 C CA . MET A 1 160 ? 2.341 -6.667 9.057 1.00 96.00 160 MET A CA 1
ATOM 1284 C C . MET A 1 160 ? 1.157 -7.493 8.582 1.00 96.00 160 MET A C 1
ATOM 1286 O O . MET A 1 160 ? 0.260 -6.976 7.920 1.00 96.00 160 MET A O 1
ATOM 1290 N N . ALA A 1 161 ? 1.143 -8.774 8.913 1.00 97.19 161 ALA A N 1
ATOM 1291 C CA . ALA A 1 161 ? 0.059 -9.668 8.547 1.00 97.19 161 ALA A CA 1
ATOM 1292 C C . ALA A 1 161 ? -0.253 -10.606 9.705 1.00 97.19 161 ALA A C 1
ATOM 1294 O O . ALA A 1 161 ? 0.575 -10.804 10.590 1.00 97.19 161 ALA A O 1
ATOM 1295 N N . TRP A 1 162 ? -1.447 -11.179 9.699 1.00 97.62 162 TRP A N 1
ATOM 1296 C CA . TRP A 1 162 ? -1.818 -12.254 10.607 1.00 97.62 162 TRP A CA 1
ATOM 1297 C C . TRP A 1 162 ? -2.883 -13.140 9.975 1.00 97.62 162 TRP A C 1
ATOM 1299 O O . TRP A 1 162 ? -3.566 -12.771 9.013 1.00 97.62 162 TRP A O 1
ATOM 1309 N N . LYS A 1 163 ? -3.008 -14.341 10.530 1.00 97.19 163 LYS A N 1
ATOM 1310 C CA . LYS A 1 163 ? -4.002 -15.320 10.110 1.00 97.19 163 LYS A CA 1
ATOM 1311 C C . LYS A 1 163 ? -5.334 -15.049 10.800 1.00 97.19 163 LYS A C 1
ATOM 1313 O O . LYS A 1 163 ? -5.375 -14.785 12.000 1.00 97.19 163 LYS A O 1
ATOM 1318 N N . VAL A 1 164 ? -6.423 -15.164 10.055 1.00 97.81 164 VAL A N 1
ATOM 1319 C CA . VAL A 1 164 ? -7.796 -15.047 10.560 1.00 97.81 164 VAL A CA 1
ATOM 1320 C C . VAL A 1 164 ? -8.365 -16.459 10.720 1.00 97.81 164 VAL A C 1
ATOM 1322 O O . VAL A 1 164 ? -9.208 -16.918 9.959 1.00 97.81 164 VAL A O 1
ATOM 1325 N N . SER A 1 165 ? -7.807 -17.218 11.668 1.00 95.88 165 SER A N 1
ATOM 1326 C CA . SER A 1 165 ? -8.146 -18.640 11.866 1.00 95.88 165 SER A CA 1
ATOM 1327 C C . SER A 1 165 ? -9.286 -18.883 12.853 1.00 95.88 165 SER A C 1
ATOM 1329 O O . SER A 1 165 ? -9.859 -19.970 12.865 1.00 95.88 165 SER A O 1
ATOM 1331 N N . SER A 1 166 ? -9.588 -17.910 13.707 1.00 97.50 166 SER A N 1
ATOM 1332 C CA . SER A 1 166 ? -10.572 -18.022 14.784 1.00 97.50 166 SER A CA 1
ATOM 1333 C C . SER A 1 166 ? -11.025 -16.632 15.215 1.00 97.50 166 SER A C 1
ATOM 1335 O O . SER A 1 166 ? -10.206 -15.715 15.153 1.00 97.50 166 SER A O 1
ATOM 1337 N N . PRO A 1 167 ? -12.255 -16.467 15.728 1.00 97.94 167 PRO A N 1
ATOM 1338 C CA . PRO A 1 167 ? -12.673 -15.189 16.277 1.00 97.94 167 PRO A CA 1
ATOM 1339 C C . PRO A 1 167 ? -11.841 -14.842 17.519 1.00 97.94 167 PRO A C 1
ATOM 1341 O O . PRO A 1 167 ? -11.397 -15.719 18.266 1.00 97.94 167 PRO A O 1
ATOM 1344 N N . VAL A 1 168 ? -11.664 -13.550 17.762 1.00 98.19 168 VAL A N 1
ATOM 1345 C CA . VAL A 1 168 ? -11.000 -12.999 18.942 1.00 98.19 168 VAL A CA 1
ATOM 1346 C C . VAL A 1 168 ? -12.021 -12.463 19.939 1.00 98.19 168 VAL A C 1
ATOM 1348 O O . VAL A 1 168 ? -13.118 -12.023 19.582 1.00 98.19 168 VAL A O 1
ATOM 1351 N N . ARG A 1 169 ? -11.650 -12.457 21.221 1.00 97.81 169 ARG A N 1
ATOM 1352 C CA . ARG A 1 169 ? -12.453 -11.797 22.253 1.00 97.81 169 ARG A CA 1
ATOM 1353 C C . ARG A 1 169 ? -12.431 -10.286 22.019 1.00 97.81 169 ARG A C 1
ATOM 1355 O O . ARG A 1 169 ? -11.361 -9.688 21.982 1.00 97.81 169 ARG A O 1
ATOM 1362 N N . VAL A 1 170 ? -13.614 -9.683 21.915 1.00 97.62 170 VAL A N 1
ATOM 1363 C CA . VAL A 1 170 ? -13.767 -8.224 21.900 1.00 97.62 170 VAL A CA 1
ATOM 1364 C C . VAL A 1 170 ? -13.735 -7.727 23.341 1.00 97.62 170 VAL A C 1
ATOM 1366 O O . VAL A 1 170 ? -14.540 -8.161 24.170 1.00 97.62 170 VAL A O 1
ATOM 1369 N N . ASN A 1 171 ? -12.787 -6.849 23.651 1.00 93.81 171 ASN A N 1
ATOM 1370 C CA . ASN A 1 171 ? -12.662 -6.268 24.981 1.00 93.81 171 ASN A CA 1
ATOM 1371 C C . ASN A 1 171 ? -13.824 -5.307 25.253 1.00 93.81 171 ASN A C 1
ATOM 1373 O O . ASN A 1 171 ? -14.276 -4.590 24.363 1.00 93.81 171 ASN A O 1
ATOM 1377 N N . SER A 1 172 ? -14.320 -5.288 26.489 1.00 92.00 172 SER A N 1
ATOM 1378 C CA . SER A 1 172 ? -15.296 -4.284 26.911 1.00 92.00 172 SER A CA 1
ATOM 1379 C C . SER A 1 172 ? -14.640 -2.907 26.954 1.00 92.00 172 SER A C 1
ATOM 1381 O O . SER A 1 172 ? -13.518 -2.778 27.445 1.00 92.00 172 SER A O 1
ATOM 1383 N N . LEU A 1 173 ? -15.354 -1.888 26.484 1.00 93.88 173 LEU A N 1
ATOM 1384 C CA . LEU A 1 173 ? -14.930 -0.500 26.638 1.00 93.88 173 LEU A CA 1
ATOM 1385 C C . LEU A 1 173 ? -15.073 -0.046 28.104 1.00 93.88 173 LEU A C 1
ATOM 1387 O O . LEU A 1 173 ? -15.873 -0.635 28.842 1.00 93.88 173 LEU A O 1
ATOM 1391 N N . PRO A 1 174 ? -14.313 0.976 28.538 1.00 90.12 174 PRO A N 1
ATOM 1392 C CA . PRO A 1 174 ? -14.406 1.518 29.892 1.00 90.12 174 PRO A CA 1
ATOM 1393 C C . PRO A 1 174 ? -15.832 1.954 30.255 1.00 90.12 174 PRO A C 1
ATOM 1395 O O . PRO A 1 174 ? -16.558 2.505 29.430 1.00 90.12 174 PRO A O 1
ATOM 1398 N N . SER A 1 175 ? -16.244 1.742 31.507 1.00 88.00 175 SER A N 1
ATOM 1399 C CA . SER A 1 175 ? -17.620 2.012 31.959 1.00 88.00 175 SER A CA 1
ATOM 1400 C C . SER A 1 175 ? -18.001 3.495 31.971 1.00 88.00 175 SER A C 1
ATOM 1402 O O . SER A 1 175 ? -19.183 3.820 32.008 1.00 88.00 175 SER A O 1
ATOM 1404 N N . ASN A 1 176 ? -17.018 4.397 31.961 1.00 88.62 176 ASN A N 1
ATOM 1405 C CA . ASN A 1 176 ? -17.218 5.842 31.831 1.00 88.62 176 ASN A CA 1
ATOM 1406 C C . ASN A 1 176 ? -17.409 6.297 30.369 1.00 88.62 176 ASN A C 1
ATOM 1408 O O . ASN A 1 176 ? -17.605 7.487 30.121 1.00 88.62 176 ASN A O 1
ATOM 1412 N N . CYS A 1 177 ? -17.359 5.369 29.409 1.00 90.50 177 CYS A N 1
ATOM 1413 C CA . CYS A 1 177 ? -17.693 5.626 28.015 1.00 90.50 177 CYS A CA 1
ATOM 1414 C C . CYS A 1 177 ? -19.192 5.393 27.779 1.00 90.50 177 CYS A C 1
ATOM 1416 O O . CYS A 1 177 ? -19.771 4.397 28.210 1.00 90.50 177 CYS A O 1
ATOM 1418 N N . SER A 1 178 ? -19.821 6.303 27.046 1.00 89.19 178 SER A N 1
ATOM 1419 C CA . SER A 1 178 ? -21.227 6.250 26.650 1.00 89.19 178 SER A CA 1
ATOM 1420 C C . SER A 1 178 ? -21.360 6.418 25.135 1.00 89.19 178 SER A C 1
ATOM 1422 O O . SER A 1 178 ? -20.380 6.688 24.441 1.00 89.19 178 SER A O 1
ATOM 1424 N N . GLN A 1 179 ? -22.572 6.221 24.605 1.00 87.81 179 GLN A N 1
ATOM 1425 C CA . GLN A 1 179 ? -22.884 6.405 23.179 1.00 87.81 179 GLN A CA 1
ATOM 1426 C C . GLN A 1 179 ? -21.959 5.630 22.224 1.00 87.81 179 GLN A C 1
ATOM 1428 O O . GLN A 1 179 ? -21.658 6.091 21.124 1.00 87.81 179 GLN A O 1
ATOM 1433 N N . VAL A 1 180 ? -21.513 4.441 22.639 1.00 89.94 180 VAL A N 1
ATOM 1434 C CA . VAL A 1 180 ? -20.677 3.581 21.801 1.00 89.94 180 VAL A CA 1
ATOM 1435 C C . VAL A 1 180 ? -21.472 3.173 20.566 1.00 89.94 180 VAL A C 1
ATOM 1437 O O . VAL A 1 180 ? -22.522 2.536 20.674 1.00 89.94 180 VAL A O 1
ATOM 1440 N N . ARG A 1 181 ? -20.955 3.511 19.388 1.00 93.50 181 ARG A N 1
ATOM 1441 C CA . ARG A 1 181 ? -21.496 3.083 18.099 1.00 93.50 181 ARG A CA 1
ATOM 1442 C C . ARG A 1 181 ? -20.410 2.371 17.321 1.00 93.50 181 ARG A C 1
ATOM 1444 O O . ARG A 1 181 ? -19.254 2.774 17.339 1.00 93.50 181 ARG A O 1
ATOM 1451 N N . PHE A 1 182 ? -20.811 1.312 16.638 1.00 94.19 182 PHE A N 1
ATOM 1452 C CA . PHE A 1 182 ? -20.021 0.632 15.625 1.00 94.19 182 PHE A CA 1
ATOM 1453 C C . PHE A 1 182 ? -20.881 0.593 14.373 1.00 94.19 182 PHE A C 1
ATOM 1455 O O . PHE A 1 182 ? -22.026 0.141 14.440 1.00 94.19 182 PHE A O 1
ATOM 1462 N N . MET A 1 183 ? -20.349 1.084 13.265 1.00 95.38 183 MET A N 1
ATOM 1463 C CA . MET A 1 183 ? -21.076 1.169 12.010 1.00 95.38 183 MET A CA 1
ATOM 1464 C C . MET A 1 183 ? -20.164 0.848 10.837 1.00 95.38 183 MET A C 1
ATOM 1466 O O . MET A 1 183 ? -18.989 1.206 10.831 1.00 95.38 183 MET A O 1
ATOM 1470 N N . GLN A 1 184 ? -20.728 0.173 9.843 1.00 95.00 184 GLN A N 1
ATOM 1471 C CA . GLN A 1 184 ? -20.129 0.043 8.527 1.00 95.00 184 GLN A CA 1
ATOM 1472 C C . GLN A 1 184 ? -20.690 1.170 7.662 1.00 95.00 184 GLN A C 1
ATOM 1474 O O . GLN A 1 184 ? -21.905 1.266 7.490 1.00 95.00 184 GLN A O 1
ATOM 1479 N N . LEU A 1 185 ? -19.817 2.039 7.166 1.00 91.38 185 LEU A N 1
ATOM 1480 C CA . LEU A 1 185 ? -20.177 3.087 6.223 1.00 91.38 185 LEU A CA 1
ATOM 1481 C C . LEU A 1 185 ? -20.132 2.536 4.799 1.00 91.38 185 LEU A C 1
ATOM 1483 O O . LEU A 1 185 ? -19.234 1.769 4.446 1.00 91.38 185 LEU A O 1
ATOM 1487 N N . LEU A 1 186 ? -21.120 2.943 4.005 1.00 82.81 186 LEU A N 1
ATOM 1488 C CA . LEU A 1 186 ? -21.251 2.597 2.588 1.00 82.81 186 LEU A CA 1
ATOM 1489 C C . LEU A 1 186 ? -21.180 3.836 1.683 1.00 82.81 186 LEU A C 1
ATOM 1491 O O . LEU A 1 186 ? -20.957 3.703 0.484 1.00 82.81 186 LEU A O 1
ATOM 1495 N N . GLU A 1 187 ? -21.390 5.031 2.241 1.00 87.31 187 GLU A N 1
ATOM 1496 C CA . GLU A 1 187 ? -21.422 6.281 1.485 1.00 87.31 187 GLU A CA 1
ATOM 1497 C C . GLU A 1 187 ? -20.017 6.883 1.382 1.00 87.31 187 GLU A C 1
ATOM 1499 O O . GLU A 1 187 ? -19.387 7.227 2.383 1.00 87.31 187 GLU A O 1
ATOM 1504 N N . ASN A 1 188 ? -19.521 7.004 0.149 1.00 90.62 188 ASN A N 1
ATOM 1505 C CA . ASN A 1 188 ? -18.160 7.465 -0.126 1.00 90.62 188 ASN A CA 1
ATOM 1506 C C . ASN A 1 188 ? -17.902 8.909 0.326 1.00 90.62 188 ASN A C 1
ATOM 1508 O O . ASN A 1 188 ? -16.777 9.215 0.717 1.00 90.62 188 ASN A O 1
ATOM 1512 N N . ASP A 1 189 ? -18.905 9.787 0.280 1.00 92.25 189 ASP A N 1
ATOM 1513 C CA . ASP A 1 189 ? -18.736 11.201 0.637 1.00 92.25 189 ASP A CA 1
ATOM 1514 C C . ASP A 1 189 ? -18.466 11.370 2.141 1.00 92.25 189 ASP A C 1
ATOM 1516 O O . ASP A 1 189 ? -17.497 12.034 2.517 1.00 92.25 189 ASP A O 1
ATOM 1520 N N . ASP A 1 190 ? -19.217 10.661 2.989 1.00 93.62 190 ASP A N 1
ATOM 1521 C CA . ASP A 1 190 ? -18.997 10.616 4.441 1.00 93.62 190 ASP A CA 1
ATOM 1522 C C . ASP A 1 190 ? -17.614 10.050 4.794 1.00 93.62 190 ASP A C 1
ATOM 1524 O O . ASP A 1 190 ? -16.913 10.560 5.673 1.00 93.62 190 ASP A O 1
ATOM 1528 N N . ILE A 1 191 ? -17.200 8.976 4.111 1.00 96.31 191 ILE A N 1
ATOM 1529 C CA . ILE A 1 191 ? -15.884 8.359 4.322 1.00 96.31 191 ILE A CA 1
ATOM 1530 C C . ILE A 1 191 ? -14.778 9.346 3.935 1.00 96.31 191 ILE A C 1
ATOM 1532 O O . ILE A 1 191 ? -13.797 9.501 4.668 1.00 96.31 191 ILE A O 1
ATOM 1536 N N . LYS A 1 192 ? -14.945 10.035 2.802 1.00 96.06 192 LYS A N 1
ATOM 1537 C CA . LYS A 1 192 ? -13.989 11.016 2.297 1.00 96.06 192 LYS A CA 1
ATOM 1538 C C . LYS A 1 192 ? -13.801 12.172 3.278 1.00 96.06 192 LYS A C 1
ATOM 1540 O O . LYS A 1 192 ? -12.658 12.483 3.600 1.00 96.06 192 LYS A O 1
ATOM 1545 N N . GLU A 1 193 ? -14.882 12.783 3.764 1.00 95.50 193 GLU A N 1
ATOM 1546 C CA . GLU A 1 193 ? -14.810 13.906 4.714 1.00 95.50 193 GLU A CA 1
ATOM 1547 C C . GLU A 1 193 ? -14.040 13.518 5.984 1.00 95.50 193 GLU A C 1
ATOM 1549 O O . GLU A 1 193 ? -13.154 14.239 6.451 1.00 95.50 193 GLU A O 1
ATOM 1554 N N . ARG A 1 194 ? -14.317 12.321 6.506 1.00 96.56 194 ARG A N 1
ATOM 1555 C CA . ARG A 1 194 ? -13.630 11.777 7.680 1.00 96.56 194 ARG A CA 1
ATOM 1556 C C . ARG A 1 194 ? -12.141 11.552 7.434 1.00 96.56 194 ARG A C 1
ATOM 1558 O O . ARG A 1 194 ? -11.326 11.890 8.291 1.00 96.56 194 ARG A O 1
ATOM 1565 N N . TRP A 1 195 ? -11.771 11.006 6.274 1.00 97.06 195 TRP A N 1
ATOM 1566 C CA . TRP A 1 195 ? -10.367 10.804 5.906 1.00 97.06 195 TRP A CA 1
ATOM 1567 C C . TRP A 1 195 ? -9.629 12.129 5.700 1.00 97.06 195 TRP A C 1
ATOM 1569 O O . TRP A 1 195 ? -8.510 12.269 6.193 1.00 97.06 195 TRP A O 1
ATOM 1579 N N . ASP A 1 196 ? -10.250 13.105 5.034 1.00 95.12 196 ASP A N 1
ATOM 1580 C CA . ASP A 1 196 ? -9.675 14.443 4.848 1.00 95.12 196 ASP A CA 1
ATOM 1581 C C . ASP A 1 196 ? -9.329 15.078 6.207 1.00 95.12 196 ASP A C 1
ATOM 1583 O O . ASP A 1 196 ? -8.224 15.590 6.391 1.00 95.12 196 ASP A O 1
ATOM 1587 N N . ASN A 1 197 ? -10.227 14.969 7.193 1.00 95.56 197 ASN A N 1
ATOM 1588 C CA . ASN A 1 197 ? -9.981 15.466 8.548 1.00 95.56 197 ASN A CA 1
ATOM 1589 C C . ASN A 1 197 ? -8.894 14.665 9.293 1.00 95.56 197 ASN A C 1
ATOM 1591 O O . ASN A 1 197 ? -7.999 15.247 9.913 1.00 95.56 197 ASN A O 1
ATOM 1595 N N . ALA A 1 198 ? -8.949 13.331 9.235 1.00 96.50 198 ALA A N 1
ATOM 1596 C CA . ALA A 1 198 ? -8.043 12.465 9.989 1.00 96.50 198 ALA A CA 1
ATOM 1597 C C . ALA A 1 198 ? -6.586 12.545 9.508 1.00 96.50 198 ALA A C 1
ATOM 1599 O O . ALA A 1 198 ? -5.659 12.463 10.316 1.00 96.50 198 ALA A O 1
ATOM 1600 N N . PHE A 1 199 ? -6.371 12.722 8.202 1.00 96.75 199 PHE A N 1
ATOM 1601 C CA . PHE A 1 199 ? -5.041 12.687 7.593 1.00 96.75 199 PHE A CA 1
ATOM 1602 C C . PHE A 1 199 ? -4.472 14.073 7.257 1.00 96.75 199 PHE A C 1
ATOM 1604 O O . PHE A 1 199 ? -3.403 14.158 6.660 1.00 96.75 199 PHE A O 1
ATOM 1611 N N . GLN A 1 200 ? -5.112 15.169 7.682 1.00 92.25 200 GLN A N 1
ATOM 1612 C CA . GLN A 1 200 ? -4.671 16.540 7.373 1.00 92.25 200 GLN A CA 1
ATOM 1613 C C . GLN A 1 200 ? -3.221 16.860 7.803 1.00 92.25 200 GLN A C 1
ATOM 1615 O O . GLN A 1 200 ? -2.579 17.728 7.216 1.00 92.25 200 GLN A O 1
ATOM 1620 N N . GLN A 1 201 ? -2.696 16.165 8.821 1.00 91.50 201 GLN A N 1
ATOM 1621 C CA . GLN A 1 201 ? -1.324 16.334 9.330 1.00 91.50 201 GLN A CA 1
ATOM 1622 C C . GLN A 1 201 ? -0.342 15.267 8.812 1.00 91.50 201 GLN A C 1
ATOM 1624 O O . GLN A 1 201 ? 0.777 15.158 9.314 1.00 91.50 201 GLN A O 1
ATOM 1629 N N . TYR A 1 202 ? -0.747 14.456 7.833 1.00 96.56 202 TYR A N 1
ATOM 1630 C CA . TYR A 1 202 ? 0.099 13.422 7.244 1.00 96.56 202 TYR A CA 1
ATOM 1631 C C . TYR A 1 202 ? 0.805 13.947 5.991 1.00 96.56 202 TYR A C 1
ATOM 1633 O O . TYR A 1 202 ? 0.313 14.812 5.268 1.00 96.56 202 TYR A O 1
ATOM 1641 N N . ASN A 1 203 ? 1.962 13.363 5.698 1.00 95.94 203 ASN A N 1
ATOM 1642 C CA . ASN A 1 203 ? 2.647 13.501 4.420 1.00 95.94 203 ASN A CA 1
ATOM 1643 C C . ASN A 1 203 ? 2.273 12.362 3.465 1.00 95.94 203 ASN A C 1
ATOM 1645 O O . ASN A 1 203 ? 1.902 11.270 3.897 1.00 95.94 203 ASN A O 1
ATOM 1649 N N . PHE A 1 204 ? 2.449 12.613 2.164 1.00 95.50 204 PHE A N 1
ATOM 1650 C CA . PHE A 1 204 ? 2.156 11.675 1.072 1.00 95.50 204 PHE A CA 1
ATOM 1651 C C . PHE A 1 204 ? 0.681 11.256 0.971 1.00 95.50 204 PHE A C 1
ATOM 1653 O O . PHE A 1 204 ? 0.372 10.259 0.325 1.00 95.50 204 PHE A O 1
ATOM 1660 N N . ILE A 1 205 ? -0.239 12.034 1.545 1.00 96.12 205 ILE A N 1
ATOM 1661 C CA . ILE A 1 205 ? -1.679 11.824 1.355 1.00 96.12 205 ILE A CA 1
ATOM 1662 C C . ILE A 1 205 ? -2.060 12.126 -0.101 1.00 96.12 205 ILE A C 1
ATOM 1664 O O . ILE A 1 205 ? -1.438 12.992 -0.726 1.00 96.12 205 ILE A O 1
ATOM 1668 N N . PRO A 1 206 ? -3.057 11.448 -0.686 1.00 95.50 206 PRO A N 1
ATOM 1669 C CA . PRO A 1 206 ? -3.531 11.801 -2.015 1.00 95.50 206 PRO A CA 1
ATOM 1670 C C . PRO A 1 206 ? -4.121 13.213 -1.982 1.00 95.50 206 PRO A C 1
ATOM 1672 O O . PRO A 1 206 ? -4.741 13.619 -1.004 1.00 95.50 206 PRO A O 1
ATOM 1675 N N . SER A 1 207 ? -3.966 13.965 -3.071 1.00 94.94 207 SER A N 1
ATOM 1676 C CA . SER A 1 207 ? -4.599 15.289 -3.180 1.00 94.94 207 SER A CA 1
ATOM 1677 C C . SER A 1 207 ? -6.132 15.222 -3.221 1.00 94.94 207 SER A C 1
ATOM 1679 O O . SER A 1 207 ? -6.796 16.228 -2.984 1.00 94.94 207 SER A O 1
ATOM 1681 N N . SER A 1 208 ? -6.688 14.042 -3.514 1.00 94.75 208 SER A N 1
ATOM 1682 C CA . SER A 1 208 ? -8.103 13.718 -3.365 1.00 94.75 208 SER A CA 1
ATOM 1683 C C . SER A 1 208 ? -8.275 12.236 -3.037 1.00 94.75 208 SER A C 1
ATOM 1685 O O . SER A 1 208 ? -7.853 11.369 -3.804 1.00 94.75 208 SER A O 1
ATOM 1687 N N . PHE A 1 209 ? -8.958 11.918 -1.936 1.00 95.75 209 PHE A N 1
ATOM 1688 C CA . PHE A 1 209 ? -9.316 10.531 -1.620 1.00 95.75 209 PHE A CA 1
ATOM 1689 C C . PHE A 1 209 ? -10.358 9.926 -2.578 1.00 95.75 209 PHE A C 1
ATOM 1691 O O . PHE A 1 209 ? -10.527 8.705 -2.593 1.00 95.75 209 PHE A O 1
ATOM 1698 N N . SER A 1 210 ? -10.998 10.724 -3.443 1.00 93.75 210 SER A N 1
ATOM 1699 C CA . SER A 1 210 ? -11.850 10.202 -4.525 1.00 93.75 210 SER A CA 1
ATOM 1700 C C . SER A 1 210 ? -11.070 9.318 -5.505 1.00 93.75 210 SER A C 1
ATOM 1702 O O . SER A 1 210 ? -11.646 8.387 -6.066 1.00 93.75 210 SER A O 1
ATOM 1704 N N . ASP A 1 211 ? -9.753 9.520 -5.639 1.00 91.19 211 ASP A N 1
ATOM 1705 C CA . ASP A 1 211 ? -8.869 8.637 -6.414 1.00 91.19 211 ASP A CA 1
ATOM 1706 C C . ASP A 1 211 ? -8.867 7.193 -5.877 1.00 91.19 211 ASP A C 1
ATOM 1708 O O . ASP A 1 211 ? -8.451 6.259 -6.564 1.00 91.19 211 ASP A O 1
ATOM 1712 N N . ILE A 1 212 ? -9.292 6.997 -4.629 1.00 94.44 212 ILE A N 1
ATOM 1713 C CA . ILE A 1 212 ? -9.388 5.695 -3.970 1.00 94.44 212 ILE A CA 1
ATOM 1714 C C . ILE A 1 212 ? -10.852 5.260 -3.892 1.00 94.44 212 ILE A C 1
ATOM 1716 O O . ILE A 1 212 ? -11.186 4.160 -4.321 1.00 94.44 212 ILE A O 1
ATOM 1720 N N . LEU A 1 213 ? -11.726 6.122 -3.373 1.00 94.81 213 LEU A N 1
ATOM 1721 C CA . LEU A 1 213 ? -13.121 5.776 -3.087 1.00 94.81 213 LEU A CA 1
ATOM 1722 C C . LEU A 1 213 ? -13.992 5.675 -4.342 1.00 94.81 213 LEU A C 1
ATOM 1724 O O . LEU A 1 213 ? -14.900 4.853 -4.381 1.00 94.81 213 LEU A O 1
ATOM 1728 N N . VAL A 1 214 ? -13.714 6.481 -5.370 1.00 93.50 214 VAL A N 1
ATOM 1729 C CA . VAL A 1 214 ? -14.519 6.541 -6.599 1.00 93.50 214 VAL A CA 1
ATOM 1730 C C . VAL A 1 214 ? -13.816 5.797 -7.727 1.00 93.50 214 VAL A C 1
ATOM 1732 O O . VAL A 1 214 ? -14.334 4.803 -8.234 1.00 93.50 214 VAL A O 1
ATOM 1735 N N . ASP A 1 215 ? -12.596 6.213 -8.076 1.00 93.12 215 ASP A N 1
ATOM 1736 C CA . ASP A 1 215 ? -11.857 5.624 -9.204 1.00 93.12 215 ASP A CA 1
ATOM 1737 C C . ASP A 1 215 ? -11.526 4.137 -8.973 1.00 93.12 215 ASP A C 1
ATOM 1739 O O . ASP A 1 215 ? -11.401 3.360 -9.919 1.00 93.12 215 ASP A O 1
ATOM 1743 N N . ASN A 1 216 ? -11.401 3.731 -7.706 1.00 94.56 216 ASN A N 1
ATOM 1744 C CA . ASN A 1 216 ? -11.058 2.375 -7.297 1.00 94.56 216 ASN A CA 1
ATOM 1745 C C . ASN A 1 216 ? -12.145 1.717 -6.427 1.00 94.56 216 ASN A C 1
ATOM 1747 O O . ASN A 1 216 ? -11.859 0.755 -5.712 1.00 94.56 216 ASN A O 1
ATOM 1751 N N . GLN A 1 217 ? -13.402 2.169 -6.540 1.00 94.69 217 GLN A N 1
ATOM 1752 C CA . GLN A 1 217 ? -14.522 1.702 -5.707 1.00 94.69 217 GLN A CA 1
ATOM 1753 C C . GLN A 1 217 ? -14.670 0.174 -5.653 1.00 94.69 217 GLN A C 1
ATOM 1755 O O . GLN A 1 217 ? -15.023 -0.377 -4.624 1.00 94.69 217 GLN A O 1
ATOM 1760 N N . LYS A 1 218 ? -14.353 -0.542 -6.742 1.00 94.69 218 LYS A N 1
ATOM 1761 C CA . LYS A 1 218 ? -14.477 -2.010 -6.796 1.00 94.69 218 LYS A CA 1
ATOM 1762 C C . LYS A 1 218 ? -13.512 -2.740 -5.856 1.00 94.69 218 LYS A C 1
ATOM 1764 O O . LYS A 1 218 ? -13.743 -3.901 -5.537 1.00 94.69 218 LYS A O 1
ATOM 1769 N N . TYR A 1 219 ? -12.416 -2.088 -5.472 1.00 95.12 219 TYR A N 1
ATOM 1770 C CA . TYR A 1 219 ? -11.433 -2.631 -4.539 1.00 95.12 219 TYR A CA 1
ATOM 1771 C C . TYR A 1 219 ? -11.699 -2.179 -3.101 1.00 95.12 219 TYR A C 1
ATOM 1773 O O . TYR A 1 219 ? -11.306 -2.883 -2.174 1.00 95.12 219 TYR A O 1
ATOM 1781 N N . HIS A 1 220 ? -12.370 -1.041 -2.908 1.00 95.44 220 HIS A N 1
ATOM 1782 C CA . HIS A 1 220 ? -12.865 -0.610 -1.606 1.00 95.44 220 HIS A CA 1
ATOM 1783 C C . HIS A 1 220 ? -14.079 -1.457 -1.201 1.00 95.44 220 HIS A C 1
ATOM 1785 O O . HIS A 1 220 ? -15.144 -1.357 -1.799 1.00 95.44 220 HIS A O 1
ATOM 1791 N N . GLU A 1 221 ? -13.924 -2.318 -0.199 1.00 94.62 221 GLU A N 1
ATOM 1792 C CA . GLU A 1 221 ? -14.997 -3.231 0.211 1.00 94.62 221 GLU A CA 1
ATOM 1793 C C . GLU A 1 221 ? -15.884 -2.623 1.296 1.00 94.62 221 GLU A C 1
ATOM 1795 O O . GLU A 1 221 ? -17.102 -2.787 1.273 1.00 94.62 221 GLU A O 1
ATOM 1800 N N . SER A 1 222 ? -15.277 -1.958 2.278 1.00 95.50 222 SER A N 1
ATOM 1801 C CA . SER A 1 222 ? -15.998 -1.358 3.402 1.00 95.50 222 SER A CA 1
ATOM 1802 C C . SER A 1 222 ? -15.116 -0.418 4.220 1.00 95.50 222 SER A C 1
ATOM 1804 O O . SER A 1 222 ? -13.896 -0.593 4.290 1.00 95.50 222 SER A O 1
ATOM 1806 N N . THR A 1 223 ? -15.742 0.543 4.901 1.00 98.31 223 THR A N 1
ATOM 1807 C CA . THR A 1 223 ? -15.135 1.300 6.004 1.00 98.31 223 THR A CA 1
ATOM 1808 C C . THR A 1 223 ? -15.927 1.055 7.279 1.00 98.31 223 THR A C 1
ATOM 1810 O O . THR A 1 223 ? -17.137 1.257 7.317 1.00 98.31 223 THR A O 1
ATOM 1813 N N . TYR A 1 224 ? -15.244 0.647 8.343 1.00 98.56 224 TYR A N 1
ATOM 1814 C CA . TYR A 1 224 ? -15.829 0.494 9.669 1.00 98.56 224 TYR A CA 1
ATOM 1815 C C . TYR A 1 224 ? -15.413 1.660 10.551 1.00 98.56 224 TYR A C 1
ATOM 1817 O O . TYR A 1 224 ? -14.225 1.956 10.665 1.00 98.56 224 TYR A O 1
ATOM 1825 N N . ILE A 1 225 ? -16.392 2.271 11.210 1.00 98.25 225 ILE A N 1
ATOM 1826 C CA . ILE A 1 225 ? -16.203 3.350 12.172 1.00 98.25 225 ILE A CA 1
ATOM 1827 C C . ILE A 1 225 ? -16.679 2.885 13.544 1.00 98.25 225 ILE A C 1
ATOM 1829 O O . ILE A 1 225 ? -17.741 2.268 13.679 1.00 98.25 225 ILE A O 1
ATOM 1833 N N . ALA A 1 226 ? -15.908 3.219 14.573 1.00 98.06 226 ALA A N 1
ATOM 1834 C CA . ALA A 1 226 ? -16.374 3.193 15.947 1.00 98.06 226 ALA A CA 1
ATOM 1835 C C . ALA A 1 226 ? -16.311 4.600 16.538 1.00 98.06 226 ALA A C 1
ATOM 1837 O O . ALA A 1 226 ? -15.306 5.286 16.379 1.00 98.06 226 ALA A O 1
ATOM 1838 N N . THR A 1 227 ? -17.360 5.014 17.244 1.00 97.44 227 THR A N 1
ATOM 1839 C CA . THR A 1 227 ? -17.384 6.276 17.994 1.00 97.44 227 THR A CA 1
ATOM 1840 C C . THR A 1 227 ? -17.799 6.023 19.430 1.00 97.44 227 THR A C 1
ATOM 1842 O O . THR A 1 227 ? -18.637 5.156 19.685 1.00 97.44 227 THR A O 1
ATOM 1845 N N . MET A 1 228 ? -17.284 6.806 20.369 1.00 96.62 228 MET A N 1
ATOM 1846 C CA . MET A 1 228 ? -17.785 6.819 21.745 1.00 96.62 228 MET A CA 1
ATOM 1847 C C . MET A 1 228 ? -17.594 8.190 22.381 1.00 96.62 228 MET A C 1
ATOM 1849 O O . MET A 1 228 ? -16.703 8.939 21.988 1.00 96.62 228 MET A O 1
ATOM 1853 N N . GLN A 1 229 ? -18.400 8.496 23.394 1.00 96.06 229 GLN A N 1
ATOM 1854 C CA . GLN A 1 229 ? -18.215 9.681 24.221 1.00 96.06 229 GLN A CA 1
ATOM 1855 C C . GLN A 1 229 ? -17.662 9.278 25.590 1.00 96.06 229 GLN A C 1
ATOM 1857 O O . GLN A 1 229 ? -18.304 8.519 26.315 1.00 96.06 229 GLN A O 1
ATOM 1862 N N . CYS A 1 230 ? -16.496 9.793 25.967 1.00 93.88 230 CYS A N 1
ATOM 1863 C CA . CYS A 1 230 ? -15.842 9.519 27.246 1.00 93.88 230 CYS A CA 1
ATOM 1864 C C . CYS A 1 230 ? -15.589 10.845 27.966 1.00 93.88 230 CYS A C 1
ATOM 1866 O O . CYS A 1 230 ? -14.973 11.737 27.398 1.00 93.88 230 CYS A O 1
ATOM 1868 N N . ASN A 1 231 ? -16.091 11.013 29.194 1.00 90.50 231 ASN A N 1
ATOM 1869 C CA . ASN A 1 231 ? -15.943 12.259 29.967 1.00 90.50 231 ASN A CA 1
ATOM 1870 C C . ASN A 1 231 ? -16.372 13.532 29.194 1.00 90.50 231 ASN A C 1
ATOM 1872 O O . ASN A 1 231 ? -15.751 14.584 29.311 1.00 90.50 231 ASN A O 1
ATOM 1876 N N . GLY A 1 232 ? -17.419 13.432 28.367 1.00 89.06 232 GLY A N 1
ATOM 1877 C CA . GLY A 1 232 ? -17.911 14.535 27.528 1.00 89.06 232 GLY A CA 1
ATOM 1878 C C . GLY A 1 232 ? -17.173 14.724 26.194 1.00 89.06 232 GLY A C 1
ATOM 1879 O O . GLY A 1 232 ? -17.713 15.387 25.314 1.00 89.06 232 GLY A O 1
ATOM 1880 N N . GLN A 1 233 ? -16.016 14.087 26.010 1.00 94.69 233 GLN A N 1
ATOM 1881 C CA . GLN A 1 233 ? -15.173 14.138 24.811 1.00 94.69 233 GLN A CA 1
ATOM 1882 C C . GLN A 1 233 ? -15.577 13.065 23.790 1.00 94.69 233 GLN A C 1
ATOM 1884 O O . GLN A 1 233 ? -15.880 11.934 24.178 1.00 94.69 233 GLN A O 1
ATOM 1889 N N . LEU A 1 234 ? -15.576 13.400 22.496 1.00 96.31 234 LEU A N 1
ATOM 1890 C CA . LEU A 1 234 ? -15.871 12.460 21.410 1.00 96.31 234 LEU A CA 1
ATOM 1891 C C . LEU A 1 234 ? -14.583 11.794 20.914 1.00 96.31 234 LEU A C 1
ATOM 1893 O O . LEU A 1 234 ? -13.596 12.467 20.634 1.00 96.31 234 LEU A O 1
ATOM 1897 N N . TYR A 1 235 ? -14.634 10.475 20.760 1.00 97.75 235 TYR A N 1
ATOM 1898 C CA . TYR A 1 235 ? -13.565 9.656 20.202 1.00 97.75 235 TYR A CA 1
ATOM 1899 C C . TYR A 1 235 ? -14.068 8.929 18.966 1.00 97.75 235 TYR A C 1
ATOM 1901 O O . TYR A 1 235 ? -15.228 8.503 18.920 1.00 97.75 235 TYR A O 1
ATOM 1909 N N . GLU A 1 236 ? -13.179 8.741 17.999 1.00 98.00 236 GLU A N 1
ATOM 1910 C CA . GLU A 1 236 ? -13.475 8.061 16.746 1.00 98.00 236 GLU A CA 1
ATOM 1911 C C . GLU A 1 236 ? -12.308 7.182 16.307 1.00 98.00 236 GLU A C 1
ATOM 1913 O O . GLU A 1 236 ? -11.157 7.590 16.368 1.00 98.00 236 GLU A O 1
ATOM 1918 N N . ALA A 1 237 ? -12.607 5.986 15.815 1.00 98.38 237 ALA A N 1
ATOM 1919 C CA . ALA A 1 237 ? -11.646 5.112 15.163 1.00 98.38 237 ALA A CA 1
ATOM 1920 C C . ALA A 1 237 ? -12.203 4.637 13.822 1.00 98.38 237 ALA A C 1
ATOM 1922 O O . ALA A 1 237 ? -13.412 4.435 13.686 1.00 98.38 237 ALA A O 1
ATOM 1923 N N . SER A 1 238 ? -11.315 4.413 12.856 1.00 98.50 238 SER A N 1
ATOM 1924 C CA . SER A 1 238 ? -11.677 3.958 11.514 1.00 98.50 238 SER A CA 1
ATOM 1925 C C . SER A 1 238 ? -10.723 2.899 10.996 1.00 98.50 238 SER A C 1
ATOM 1927 O O . SER A 1 238 ? -9.513 2.985 11.211 1.00 98.50 238 SER A O 1
ATOM 1929 N N . ILE A 1 239 ? -11.272 1.908 10.296 1.00 98.69 239 ILE A N 1
ATOM 1930 C CA . ILE A 1 239 ? -10.531 0.888 9.552 1.00 98.69 239 ILE A CA 1
ATOM 1931 C C . ILE A 1 239 ? -11.245 0.667 8.224 1.00 98.69 239 ILE A C 1
ATOM 1933 O O . ILE A 1 239 ? -12.431 0.342 8.203 1.00 98.69 239 ILE A O 1
ATOM 1937 N N . SER A 1 240 ? -10.515 0.786 7.117 1.00 98.44 240 SER A N 1
ATOM 1938 C CA . SER A 1 240 ? -11.048 0.508 5.781 1.00 98.44 240 SER A CA 1
ATOM 1939 C C . SER A 1 240 ? -10.443 -0.760 5.200 1.00 98.44 240 SER A C 1
ATOM 1941 O O . SER A 1 240 ? -9.292 -1.096 5.485 1.00 98.44 240 SER A O 1
ATOM 1943 N N . ILE A 1 241 ? -11.232 -1.476 4.404 1.00 98.12 241 ILE A N 1
ATOM 1944 C CA . ILE A 1 241 ? -10.898 -2.797 3.875 1.00 98.12 241 ILE A CA 1
ATOM 1945 C C . ILE A 1 241 ? -10.781 -2.734 2.364 1.00 98.12 241 ILE A C 1
ATOM 1947 O O . ILE A 1 241 ? -11.680 -2.267 1.664 1.00 98.12 241 ILE A O 1
ATOM 1951 N N . TRP A 1 242 ? -9.648 -3.216 1.874 1.00 97.19 242 TRP A N 1
ATOM 1952 C CA . TRP A 1 242 ? -9.339 -3.324 0.463 1.00 97.19 242 TRP A CA 1
ATOM 1953 C C . TRP A 1 242 ? -9.299 -4.792 0.044 1.00 97.19 242 TRP A C 1
ATOM 1955 O O . TRP A 1 242 ? -8.612 -5.626 0.655 1.00 97.19 242 TRP A O 1
ATOM 1965 N N . ASN A 1 243 ? -10.044 -5.111 -1.010 1.00 96.81 243 ASN A N 1
ATOM 1966 C CA . ASN A 1 243 ? -10.172 -6.458 -1.534 1.00 96.81 243 ASN A CA 1
ATOM 1967 C C . ASN A 1 243 ? -8.974 -6.818 -2.420 1.00 96.81 243 ASN A C 1
ATOM 1969 O O . ASN A 1 243 ? -8.965 -6.606 -3.636 1.00 96.81 243 ASN A O 1
ATOM 1973 N N . GLN A 1 244 ? -7.960 -7.405 -1.787 1.00 95.56 244 GLN A N 1
ATOM 1974 C CA . GLN A 1 244 ? -6.720 -7.772 -2.461 1.00 95.56 244 GLN A CA 1
ATOM 1975 C C . GLN A 1 244 ? -6.870 -8.972 -3.405 1.00 95.56 244 GLN A C 1
ATOM 1977 O O . GLN A 1 244 ? -6.069 -9.109 -4.331 1.00 95.56 244 GLN A O 1
ATOM 1982 N N . ASP A 1 245 ? -7.921 -9.787 -3.250 1.00 95.75 245 ASP A N 1
ATOM 1983 C CA . ASP A 1 245 ? -8.196 -10.928 -4.136 1.00 95.75 245 ASP A CA 1
ATOM 1984 C C . ASP A 1 245 ? -8.521 -10.490 -5.580 1.00 95.75 245 ASP A C 1
ATOM 1986 O O . ASP A 1 245 ? -8.511 -11.314 -6.488 1.00 95.75 245 ASP A O 1
ATOM 1990 N N . LEU A 1 246 ? -8.795 -9.200 -5.816 1.00 95.56 246 LEU A N 1
ATOM 1991 C CA . LEU A 1 246 ? -9.006 -8.634 -7.155 1.00 95.56 246 LEU A CA 1
ATOM 1992 C C . LEU A 1 246 ? -7.707 -8.216 -7.857 1.00 95.56 246 LEU A C 1
ATOM 1994 O O . LEU A 1 246 ? -7.731 -7.861 -9.034 1.00 95.56 246 LEU A O 1
ATOM 1998 N N . ILE A 1 247 ? -6.582 -8.220 -7.141 1.00 93.81 247 ILE A N 1
ATOM 1999 C CA . ILE A 1 247 ? -5.276 -7.781 -7.652 1.00 93.81 247 ILE A CA 1
ATOM 2000 C C . ILE A 1 247 ? -4.277 -8.938 -7.594 1.00 93.81 247 ILE A C 1
ATOM 2002 O O . ILE A 1 247 ? -3.481 -9.132 -8.517 1.00 93.81 247 ILE A O 1
ATOM 2006 N N . PHE A 1 248 ? -4.331 -9.735 -6.527 1.00 93.25 248 PHE A N 1
ATOM 2007 C CA . PHE A 1 248 ? -3.422 -10.843 -6.292 1.00 93.25 248 PHE A CA 1
ATOM 2008 C C . PHE A 1 248 ? -4.158 -12.124 -5.892 1.00 93.25 248 PHE A C 1
ATOM 2010 O O . PHE A 1 248 ? -5.154 -12.111 -5.185 1.00 93.25 248 PHE A O 1
ATOM 2017 N N . THR A 1 249 ? -3.592 -13.263 -6.275 1.00 94.12 249 THR A N 1
ATOM 2018 C CA . THR A 1 249 ? -3.924 -14.588 -5.752 1.00 94.12 249 THR A CA 1
ATOM 2019 C C . THR A 1 249 ? -2.902 -14.987 -4.691 1.00 94.12 249 THR A C 1
ATOM 2021 O O . THR A 1 249 ? -1.742 -15.242 -5.016 1.00 94.12 249 THR A O 1
ATOM 2024 N N . LEU A 1 250 ? -3.311 -15.086 -3.426 1.00 95.44 250 LEU A N 1
ATOM 2025 C CA . LEU A 1 250 ? -2.478 -15.632 -2.351 1.00 95.44 250 LEU A CA 1
ATOM 2026 C C . LEU A 1 250 ? -2.530 -17.161 -2.362 1.00 95.44 250 LEU A C 1
ATOM 2028 O O . LEU A 1 250 ? -3.601 -17.743 -2.237 1.00 95.44 250 LEU A O 1
ATOM 2032 N N . LYS A 1 251 ? -1.376 -17.822 -2.490 1.00 93.94 251 LYS A N 1
ATOM 2033 C CA . LYS A 1 251 ? -1.252 -19.283 -2.388 1.00 93.94 251 LYS A CA 1
ATOM 2034 C C . LYS A 1 251 ? -0.442 -19.667 -1.159 1.00 93.94 251 LYS A C 1
ATOM 2036 O O . LYS A 1 251 ? 0.602 -19.074 -0.891 1.00 93.94 251 LYS A O 1
ATOM 2041 N N . ASN A 1 252 ? -0.907 -20.672 -0.422 1.00 92.00 252 ASN A N 1
ATOM 2042 C CA . ASN A 1 252 ? -0.137 -21.274 0.668 1.00 92.00 252 ASN A CA 1
ATOM 2043 C C . ASN A 1 252 ? 0.903 -22.287 0.135 1.00 92.00 252 ASN A C 1
ATOM 2045 O O . ASN A 1 252 ? 0.967 -22.563 -1.066 1.00 92.00 252 ASN A O 1
ATOM 2049 N N . ARG A 1 253 ? 1.696 -22.898 1.029 1.00 87.25 253 ARG A N 1
ATOM 2050 C CA . ARG A 1 253 ? 2.656 -23.973 0.677 1.00 87.25 253 ARG A CA 1
ATOM 2051 C C . ARG A 1 253 ? 2.044 -25.131 -0.118 1.00 87.25 253 ARG A C 1
ATOM 2053 O O . ARG A 1 253 ? 2.730 -25.738 -0.931 1.00 87.25 253 ARG A O 1
ATOM 2060 N N . GLN A 1 254 ? 0.770 -25.435 0.116 1.00 90.06 254 GLN A N 1
ATOM 2061 C CA . GLN A 1 254 ? 0.028 -26.512 -0.544 1.00 90.06 254 GLN A CA 1
ATOM 2062 C C . GLN A 1 254 ? -0.589 -26.070 -1.882 1.00 90.06 254 GLN A C 1
ATOM 2064 O O . GLN A 1 254 ? -1.403 -26.793 -2.445 1.00 90.06 254 GLN A O 1
ATOM 2069 N N . GLN A 1 255 ? -0.221 -24.887 -2.391 1.00 90.62 255 GLN A N 1
ATOM 2070 C CA . GLN A 1 255 ? -0.757 -24.287 -3.618 1.00 90.62 255 GLN A CA 1
ATOM 2071 C C . GLN A 1 255 ? -2.265 -23.993 -3.574 1.00 90.62 255 GLN A C 1
ATOM 2073 O O . GLN A 1 255 ? -2.874 -23.733 -4.611 1.00 90.62 255 GLN A O 1
ATOM 2078 N N . GLN A 1 256 ? -2.868 -23.976 -2.383 1.00 94.81 256 GLN A N 1
ATOM 2079 C CA . GLN A 1 256 ? -4.273 -23.629 -2.211 1.00 94.81 256 GLN A CA 1
ATOM 2080 C C . GLN A 1 256 ? -4.431 -22.114 -2.151 1.00 94.81 256 GLN A C 1
ATOM 2082 O O . GLN A 1 256 ? -3.734 -21.442 -1.381 1.00 94.81 256 GLN A O 1
ATOM 2087 N N . THR A 1 257 ? -5.389 -21.593 -2.913 1.00 96.94 257 THR A N 1
ATOM 2088 C CA . THR A 1 257 ? -5.778 -20.183 -2.858 1.00 96.94 257 THR A CA 1
ATOM 2089 C C . THR A 1 257 ? -6.315 -19.834 -1.474 1.00 96.94 257 THR A C 1
ATOM 2091 O O . THR A 1 257 ? -7.129 -20.565 -0.913 1.00 96.94 257 THR A O 1
ATOM 2094 N N . GLN A 1 258 ? -5.842 -18.722 -0.927 1.00 97.44 258 GLN A N 1
ATOM 2095 C CA . GLN A 1 258 ? -6.246 -18.165 0.355 1.00 97.44 258 GLN A CA 1
ATOM 2096 C C . GLN A 1 258 ? -6.880 -16.798 0.099 1.00 97.44 258 GLN A C 1
ATOM 2098 O O . GLN A 1 258 ? -6.279 -15.963 -0.574 1.00 97.44 258 GLN A O 1
ATOM 2103 N N . LYS A 1 259 ? -8.069 -16.556 0.650 1.00 97.81 259 LYS A N 1
ATOM 2104 C CA . LYS A 1 259 ? -8.690 -15.231 0.624 1.00 97.81 259 LYS A CA 1
ATOM 2105 C C . LYS A 1 259 ? -7.937 -14.295 1.552 1.00 97.81 259 LYS A C 1
ATOM 2107 O O . LYS A 1 259 ? -7.623 -14.668 2.689 1.00 97.81 259 LYS A O 1
ATOM 2112 N N . HIS A 1 260 ? -7.685 -13.074 1.103 1.00 97.62 260 HIS A N 1
ATOM 2113 C CA . HIS A 1 260 ? -6.982 -12.094 1.919 1.00 97.62 260 HIS A CA 1
ATOM 2114 C C . HIS A 1 260 ? -7.487 -10.671 1.724 1.00 97.62 260 HIS A C 1
ATOM 2116 O O . HIS A 1 260 ? -8.063 -10.322 0.692 1.00 97.62 260 HIS A O 1
ATOM 2122 N N . ARG A 1 261 ? -7.285 -9.853 2.758 1.00 97.75 261 ARG A N 1
ATOM 2123 C CA . ARG A 1 261 ? -7.668 -8.441 2.776 1.00 97.75 261 ARG A CA 1
ATOM 2124 C C . ARG A 1 261 ? -6.533 -7.566 3.249 1.00 97.75 261 ARG A C 1
ATOM 2126 O O . ARG A 1 261 ? -5.743 -7.967 4.105 1.00 97.75 261 ARG A O 1
ATOM 2133 N N . GLN A 1 262 ? -6.502 -6.361 2.705 1.00 97.81 262 GLN A N 1
ATOM 2134 C CA . GLN A 1 262 ? -5.643 -5.311 3.202 1.00 97.81 262 GLN A CA 1
ATOM 2135 C C . GLN A 1 262 ? -6.463 -4.334 4.041 1.00 97.81 262 GLN A C 1
ATOM 2137 O O . GLN A 1 262 ? -7.497 -3.850 3.585 1.00 97.81 262 GLN A O 1
ATOM 2142 N N . LEU A 1 263 ? -5.988 -4.007 5.239 1.00 98.25 263 LEU A N 1
ATOM 2143 C CA . LEU A 1 263 ? -6.498 -2.862 5.986 1.00 98.25 263 LEU A CA 1
ATOM 2144 C C . LEU A 1 263 ? -5.718 -1.610 5.593 1.00 98.25 263 LEU A C 1
ATOM 2146 O O . LEU A 1 263 ? -4.490 -1.641 5.464 1.00 98.25 263 LEU A O 1
ATOM 2150 N N . TYR A 1 264 ? -6.435 -0.513 5.386 1.00 97.50 264 TYR A N 1
ATOM 2151 C CA . TYR A 1 264 ? -5.873 0.772 4.983 1.00 97.50 264 TYR A CA 1
ATOM 2152 C C . TYR A 1 264 ? -6.714 1.930 5.531 1.00 97.50 264 TYR A C 1
ATOM 2154 O O . TYR A 1 264 ? -7.769 1.698 6.127 1.00 97.50 264 TYR A O 1
ATOM 2162 N N . CYS A 1 265 ? -6.218 3.167 5.379 1.00 97.06 265 CYS A N 1
ATOM 2163 C CA . CYS A 1 265 ? -6.833 4.377 5.945 1.00 97.06 265 CYS A CA 1
ATOM 2164 C C . CYS A 1 265 ? -7.289 4.164 7.401 1.00 97.06 265 CYS A C 1
ATOM 2166 O O . CYS A 1 265 ? -8.414 4.489 7.772 1.00 97.06 265 CYS A O 1
ATOM 2168 N N . CYS A 1 266 ? -6.417 3.547 8.204 1.00 98.12 266 CYS A N 1
ATOM 2169 C CA . CYS A 1 266 ? -6.671 3.285 9.613 1.00 98.12 266 CYS A CA 1
ATOM 2170 C C . CYS A 1 266 ? -6.281 4.516 10.431 1.00 98.12 266 CYS A C 1
ATOM 2172 O O . CYS A 1 266 ? -5.170 5.014 10.271 1.00 98.12 266 CYS A O 1
ATOM 2174 N N . TYR A 1 267 ? -7.160 4.990 11.308 1.00 98.06 267 TYR A N 1
ATOM 2175 C CA . TYR A 1 267 ? -6.855 6.111 12.198 1.00 98.06 267 TYR A CA 1
ATOM 2176 C C . TYR A 1 267 ? -7.613 6.005 13.520 1.00 98.06 267 TYR A C 1
ATOM 2178 O O . TYR A 1 267 ? -8.605 5.279 13.634 1.00 98.06 267 TYR A O 1
ATOM 2186 N N . SER A 1 268 ? -7.146 6.768 14.507 1.00 97.50 268 SER A N 1
ATOM 2187 C CA . SER A 1 268 ? -7.851 7.018 15.759 1.00 97.50 268 SER A CA 1
ATOM 2188 C C . SER A 1 268 ? -7.743 8.500 16.118 1.00 97.50 268 SER A C 1
ATOM 2190 O O . SER A 1 268 ? -6.666 9.081 15.999 1.00 97.50 268 SER A O 1
ATOM 2192 N N . LEU A 1 269 ? -8.860 9.109 16.509 1.00 96.75 269 LEU A N 1
ATOM 2193 C CA . LEU A 1 269 ? -8.997 10.514 16.882 1.00 96.75 269 LEU A CA 1
ATOM 2194 C C . LEU A 1 269 ? -9.569 10.626 18.298 1.00 96.75 269 LEU A C 1
ATOM 2196 O O . LEU A 1 269 ? -10.470 9.880 18.692 1.00 96.75 269 LEU A O 1
ATOM 2200 N N . GLY A 1 270 ? -9.056 11.599 19.044 1.00 94.81 270 GLY A N 1
ATOM 2201 C CA . GLY A 1 270 ? -9.475 11.936 20.400 1.00 94.81 270 GLY A CA 1
ATOM 2202 C C . GLY A 1 270 ? -8.370 12.683 21.139 1.00 94.81 270 GLY A C 1
ATOM 2203 O O . GLY A 1 270 ? -7.204 12.577 20.763 1.00 94.81 270 GLY A O 1
ATOM 2204 N N . GLU A 1 271 ? -8.728 13.447 22.170 1.00 93.19 271 GLU A N 1
ATOM 2205 C CA . GLU A 1 271 ? -7.743 14.202 22.959 1.00 93.19 271 GLU A CA 1
ATOM 2206 C C . GLU A 1 271 ? -6.819 13.289 23.779 1.00 93.19 271 GLU A C 1
ATOM 2208 O O . GLU A 1 271 ? -5.621 13.550 23.873 1.00 93.19 271 GLU A O 1
ATOM 2213 N N . ASP A 1 272 ? -7.363 12.213 24.359 1.00 95.06 272 ASP A N 1
ATOM 2214 C CA . ASP A 1 272 ? -6.595 11.237 25.134 1.00 95.06 272 ASP A CA 1
ATOM 2215 C C . ASP A 1 272 ? -6.173 10.028 24.285 1.00 95.06 272 ASP A C 1
ATOM 2217 O O . ASP A 1 272 ? -7.011 9.286 23.758 1.00 95.06 272 ASP A O 1
ATOM 2221 N N . GLN A 1 273 ? -4.861 9.802 24.187 1.00 94.94 273 GLN A N 1
ATOM 2222 C CA . GLN A 1 273 ? -4.296 8.730 23.364 1.00 94.94 273 GLN A CA 1
ATOM 2223 C C . GLN A 1 273 ? -4.670 7.334 23.877 1.00 94.94 273 GLN A C 1
ATOM 2225 O O . GLN A 1 273 ? -4.915 6.435 23.082 1.00 94.94 273 GLN A O 1
ATOM 2230 N N . GLU A 1 274 ? -4.734 7.118 25.192 1.00 95.50 274 GLU A N 1
ATOM 2231 C CA . GLU A 1 274 ? -5.070 5.799 25.745 1.00 95.50 274 GLU A CA 1
ATOM 2232 C C . GLU A 1 274 ? -6.522 5.414 25.420 1.00 95.50 274 GLU A C 1
ATOM 2234 O O . GLU A 1 274 ? -6.824 4.277 25.033 1.00 95.50 274 GLU A O 1
ATOM 2239 N N . THR A 1 275 ? -7.429 6.382 25.525 1.00 96.31 275 THR A N 1
ATOM 2240 C CA . THR A 1 275 ? -8.846 6.229 25.203 1.00 96.31 275 THR A CA 1
ATOM 2241 C C . THR A 1 275 ? -9.057 6.012 23.702 1.00 96.31 275 THR A C 1
ATOM 2243 O O . THR A 1 275 ? -9.815 5.114 23.313 1.00 96.31 275 THR A O 1
ATOM 2246 N N . SER A 1 276 ? -8.359 6.769 22.850 1.00 96.81 276 SER A N 1
ATOM 2247 C CA . SER A 1 276 ? -8.420 6.597 21.393 1.00 96.81 276 SER A CA 1
ATOM 2248 C C . SER A 1 276 ? -7.818 5.249 20.954 1.00 96.81 276 SER A C 1
ATOM 2250 O O . SER A 1 276 ? -8.416 4.534 20.144 1.00 96.81 276 SER A O 1
ATOM 2252 N N . ASP A 1 277 ? -6.706 4.819 21.553 1.00 97.38 277 ASP A N 1
ATOM 2253 C CA . ASP A 1 277 ? -6.093 3.503 21.336 1.00 97.38 277 ASP A CA 1
ATOM 2254 C C . ASP A 1 277 ? -7.025 2.360 21.757 1.00 97.38 277 ASP A C 1
ATOM 2256 O O . ASP A 1 277 ? -7.116 1.325 21.087 1.00 97.38 277 ASP A O 1
ATOM 2260 N N . THR A 1 278 ? -7.731 2.529 22.877 1.00 97.06 278 THR A N 1
ATOM 2261 C CA . THR A 1 278 ? -8.693 1.544 23.387 1.00 97.06 278 THR A CA 1
ATOM 2262 C C . THR A 1 278 ? -9.855 1.358 22.414 1.00 97.06 278 THR A C 1
ATOM 2264 O O . THR A 1 278 ? -10.214 0.219 22.093 1.00 97.06 278 THR A O 1
ATOM 2267 N N . LEU A 1 279 ? -10.400 2.458 21.887 1.00 98.12 279 LEU A N 1
ATOM 2268 C CA . LEU A 1 279 ? -11.449 2.420 20.869 1.00 98.12 279 LEU A CA 1
ATOM 2269 C C . LEU A 1 279 ? -10.958 1.772 19.570 1.00 98.12 279 LEU A C 1
ATOM 2271 O O . LEU A 1 279 ? -11.663 0.942 18.990 1.00 98.12 279 LEU A O 1
ATOM 2275 N N . PHE A 1 280 ? -9.737 2.088 19.137 1.00 98.44 280 PHE A N 1
ATOM 2276 C CA . PHE A 1 280 ? -9.166 1.490 17.935 1.00 98.44 280 PHE A CA 1
ATOM 2277 C C . PHE A 1 280 ? -8.966 -0.022 18.082 1.00 98.44 280 PHE A C 1
ATOM 2279 O O . PHE A 1 280 ? -9.348 -0.786 17.197 1.00 98.44 280 PHE A O 1
ATOM 2286 N N . ARG A 1 281 ? -8.433 -0.495 19.217 1.00 98.19 281 ARG A N 1
ATOM 2287 C CA . ARG A 1 281 ? -8.287 -1.939 19.482 1.00 98.19 281 ARG A CA 1
ATOM 2288 C C . ARG A 1 281 ? -9.638 -2.650 19.520 1.00 98.19 281 ARG A C 1
ATOM 2290 O O . ARG A 1 281 ? -9.755 -3.746 18.973 1.00 98.19 281 ARG A O 1
ATOM 2297 N N . TYR A 1 282 ? -10.650 -2.029 20.127 1.00 98.19 282 TYR A N 1
ATOM 2298 C CA . TYR A 1 282 ? -12.025 -2.530 20.105 1.00 98.19 282 TYR A CA 1
ATOM 2299 C C . TYR A 1 282 ? -12.539 -2.694 18.667 1.00 98.19 282 TYR A C 1
ATOM 2301 O O . TYR A 1 282 ? -13.063 -3.753 18.310 1.00 98.19 282 TYR A O 1
ATOM 2309 N N . LEU A 1 283 ? -12.335 -1.677 17.823 1.00 98.69 283 LEU A N 1
ATOM 2310 C CA . LEU A 1 283 ? -12.713 -1.710 16.413 1.00 98.69 283 LEU A CA 1
ATOM 2311 C C . LEU A 1 283 ? -11.954 -2.804 15.645 1.00 98.69 283 LEU A C 1
ATOM 2313 O O . LEU A 1 283 ? -12.580 -3.606 14.956 1.00 98.69 283 LEU A O 1
ATOM 2317 N N . LEU A 1 284 ? -10.633 -2.899 15.811 1.00 98.69 284 LEU A N 1
ATOM 2318 C CA . LEU A 1 284 ? -9.789 -3.893 15.142 1.00 98.69 284 LEU A CA 1
ATOM 2319 C C . LEU A 1 284 ? -10.203 -5.335 15.483 1.00 98.69 284 LEU A C 1
ATOM 2321 O O . LEU A 1 284 ? -10.251 -6.189 14.597 1.00 98.69 284 LEU A O 1
ATOM 2325 N N . GLN A 1 285 ? -10.560 -5.608 16.742 1.00 98.62 285 GLN A N 1
ATOM 2326 C CA . GLN A 1 285 ? -11.088 -6.912 17.168 1.00 98.62 285 GLN A CA 1
ATOM 2327 C C . GLN A 1 285 ? -12.436 -7.234 16.510 1.00 98.62 285 GLN A C 1
ATOM 2329 O O . GLN A 1 285 ? -12.670 -8.371 16.099 1.00 98.62 285 GLN A O 1
ATOM 2334 N N . ARG A 1 286 ? -13.324 -6.240 16.381 1.00 98.50 286 ARG A N 1
ATOM 2335 C CA . ARG A 1 286 ? -14.610 -6.417 15.692 1.00 98.50 286 ARG A CA 1
ATOM 2336 C C . ARG A 1 286 ? -14.438 -6.665 14.200 1.00 98.50 286 ARG A C 1
ATOM 2338 O O . ARG A 1 286 ? -15.015 -7.620 13.693 1.00 98.50 286 ARG A O 1
ATOM 2345 N N . VAL A 1 287 ? -13.606 -5.870 13.531 1.00 98.56 287 VAL A N 1
ATOM 2346 C CA . VAL A 1 287 ? -13.291 -6.044 12.106 1.00 98.56 287 VAL A CA 1
ATOM 2347 C C . VAL A 1 287 ? -12.664 -7.414 11.847 1.00 98.56 287 VAL A C 1
ATOM 2349 O O . VAL A 1 287 ? -13.048 -8.093 10.902 1.00 98.56 287 VAL A O 1
ATOM 2352 N N . HIS A 1 288 ? -11.759 -7.879 12.714 1.00 98.62 288 HIS A N 1
ATOM 2353 C CA . HIS A 1 288 ? -11.220 -9.237 12.617 1.00 98.62 288 HIS A CA 1
ATOM 2354 C C . HIS A 1 288 ? -12.326 -10.300 12.633 1.00 98.62 288 HIS A C 1
ATOM 2356 O O . HIS A 1 288 ? -12.322 -11.203 11.800 1.00 98.62 288 HIS A O 1
ATOM 2362 N N . ASN A 1 289 ? -13.266 -10.206 13.577 1.00 98.62 289 ASN A N 1
ATOM 2363 C CA . ASN A 1 289 ? -14.356 -11.176 13.703 1.00 98.62 289 ASN A CA 1
ATOM 2364 C C . ASN A 1 289 ? -15.320 -11.134 12.513 1.00 98.62 289 ASN A C 1
ATOM 2366 O O . ASN A 1 289 ? -15.804 -12.182 12.089 1.00 98.62 289 ASN A O 1
ATOM 2370 N N . GLU A 1 290 ? -15.554 -9.948 11.955 1.00 98.31 290 GLU A N 1
ATOM 2371 C CA . GLU A 1 290 ? -16.346 -9.769 10.739 1.00 98.31 290 GLU A CA 1
ATOM 2372 C C . GLU A 1 290 ? -15.678 -10.477 9.547 1.00 98.31 290 GLU A C 1
ATOM 2374 O O . GLU A 1 290 ? -16.285 -11.335 8.906 1.00 98.31 290 GLU 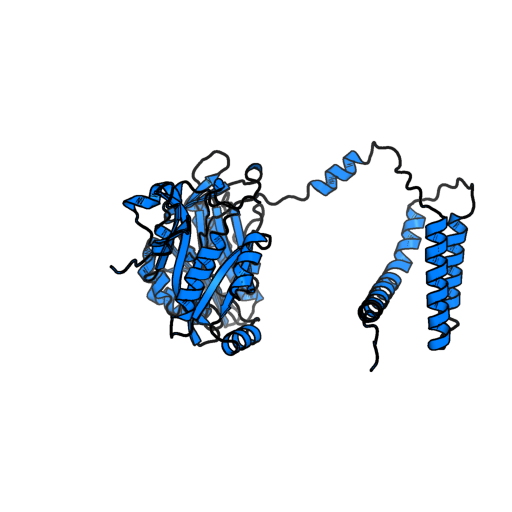A O 1
ATOM 2379 N N . LEU A 1 291 ? -14.380 -10.241 9.336 1.00 98.38 291 LEU A N 1
ATOM 2380 C CA . LEU A 1 291 ? -13.591 -10.900 8.288 1.00 98.38 291 LEU A CA 1
ATOM 2381 C C . LEU A 1 291 ? -13.485 -12.420 8.481 1.00 98.38 291 LEU A C 1
ATOM 2383 O O . LEU A 1 291 ? -13.515 -13.172 7.504 1.00 98.38 291 LEU A O 1
ATOM 2387 N N . TYR A 1 292 ? -13.403 -12.890 9.728 1.00 98.56 292 TYR A N 1
ATOM 2388 C CA . TYR A 1 292 ? -13.473 -14.317 10.042 1.00 98.56 292 TYR A CA 1
ATOM 2389 C C . TYR A 1 292 ? -14.804 -14.922 9.584 1.00 98.56 292 TYR A C 1
ATOM 2391 O O . TYR A 1 292 ? -14.813 -15.973 8.943 1.00 98.56 292 TYR A O 1
ATOM 2399 N N . SER A 1 293 ? -15.922 -14.240 9.851 1.00 98.25 293 SER A N 1
ATOM 2400 C CA . SER A 1 293 ? -17.257 -14.705 9.456 1.00 98.25 293 SER A CA 1
ATOM 2401 C C . SER A 1 293 ? -17.429 -14.802 7.930 1.00 98.25 293 SER A C 1
ATOM 2403 O O . SER A 1 293 ? -18.140 -15.676 7.436 1.00 98.25 293 SER A O 1
ATOM 2405 N N . GLN A 1 294 ? -16.699 -13.971 7.179 1.00 97.88 294 GLN A N 1
ATOM 2406 C CA . GLN A 1 294 ? -16.660 -13.960 5.711 1.00 97.88 294 GLN A CA 1
ATOM 2407 C C . GLN A 1 294 ? -15.701 -15.013 5.114 1.00 97.88 294 GLN A C 1
ATOM 2409 O O . GLN A 1 294 ? -15.581 -15.148 3.890 1.00 97.88 294 GLN A O 1
ATOM 2414 N N . GLY A 1 295 ? -15.004 -15.777 5.961 1.00 98.12 295 GLY A N 1
ATOM 2415 C CA . GLY A 1 295 ? -14.060 -16.812 5.541 1.00 98.12 295 GLY A CA 1
ATOM 2416 C C . GLY A 1 295 ? -12.755 -16.261 4.962 1.00 98.12 295 GLY A C 1
ATOM 2417 O O . GLY A 1 295 ? -12.134 -16.919 4.123 1.00 98.12 295 GLY A O 1
ATOM 2418 N N . ILE A 1 296 ? -12.341 -15.057 5.369 1.00 98.56 296 ILE A N 1
ATOM 2419 C CA . ILE A 1 296 ? -11.023 -14.510 5.030 1.00 98.56 296 ILE A CA 1
ATOM 2420 C C . ILE A 1 296 ? -9.945 -15.292 5.783 1.00 98.56 296 ILE A C 1
ATOM 2422 O O . ILE A 1 296 ? -10.104 -15.601 6.959 1.00 98.56 296 ILE A O 1
ATOM 2426 N N . ASN A 1 297 ? -8.841 -15.634 5.112 1.00 98.06 297 ASN A N 1
ATOM 2427 C CA . ASN A 1 297 ? -7.773 -16.448 5.699 1.00 98.06 297 ASN A CA 1
ATOM 2428 C C . ASN A 1 297 ? -6.642 -15.598 6.284 1.00 98.06 297 ASN A C 1
ATOM 2430 O O . ASN A 1 297 ? -6.091 -15.948 7.330 1.00 98.06 297 ASN A O 1
ATOM 2434 N N . TYR A 1 298 ? -6.296 -14.492 5.621 1.00 98.12 298 TYR A N 1
ATOM 2435 C CA . TYR A 1 298 ? -5.228 -13.591 6.050 1.00 98.12 298 TYR A CA 1
ATOM 2436 C C . TYR A 1 298 ? -5.648 -12.135 5.940 1.00 98.12 298 TYR A C 1
ATOM 2438 O O . TYR A 1 298 ? -6.326 -11.727 4.998 1.00 98.12 298 TYR A O 1
ATOM 2446 N N . VAL A 1 299 ? -5.173 -11.341 6.888 1.00 97.81 299 VAL A N 1
ATOM 2447 C CA . VAL A 1 299 ? -5.269 -9.888 6.834 1.00 97.81 299 VAL A CA 1
ATOM 2448 C C . VAL A 1 299 ? -3.869 -9.328 6.918 1.00 97.81 299 VAL A C 1
ATOM 2450 O O . VAL A 1 299 ? -3.032 -9.836 7.666 1.00 97.81 299 VAL A O 1
ATOM 2453 N N . PHE A 1 300 ? -3.609 -8.291 6.137 1.00 97.56 300 PHE A N 1
ATOM 2454 C CA . PHE A 1 300 ? -2.382 -7.529 6.240 1.00 97.56 300 PHE A CA 1
ATOM 2455 C C . PHE A 1 300 ? -2.671 -6.039 6.242 1.00 97.56 300 PHE A C 1
ATOM 2457 O O . PHE A 1 300 ? -3.719 -5.578 5.806 1.00 97.56 300 PHE A O 1
ATOM 2464 N N . ALA A 1 301 ? -1.722 -5.283 6.754 1.00 96.94 301 ALA A N 1
ATOM 2465 C CA . ALA A 1 301 ? -1.719 -3.840 6.716 1.00 96.94 301 ALA A CA 1
ATOM 2466 C C . ALA A 1 301 ? -0.269 -3.399 6.586 1.00 96.94 301 ALA A C 1
ATOM 2468 O O . ALA A 1 301 ? 0.651 -4.125 6.978 1.00 96.94 301 ALA A O 1
ATOM 2469 N N . GLY A 1 302 ? -0.039 -2.221 6.035 1.00 94.75 302 GLY A N 1
ATOM 2470 C CA . GLY A 1 302 ? 1.293 -1.657 6.081 1.00 94.75 302 GLY A CA 1
ATOM 2471 C C . GLY A 1 302 ? 1.267 -0.200 6.473 1.00 94.75 302 GLY A C 1
ATOM 2472 O O . GLY A 1 302 ? 0.293 0.517 6.245 1.00 94.75 302 GLY A O 1
ATOM 2473 N N . PHE A 1 303 ? 2.382 0.215 7.047 1.00 95.25 303 PHE A N 1
ATOM 2474 C CA . PHE A 1 303 ? 2.505 1.493 7.718 1.00 95.25 303 PHE A CA 1
ATOM 2475 C C . PHE A 1 303 ? 3.904 2.049 7.522 1.00 95.25 303 PHE A C 1
ATOM 2477 O O . PHE A 1 303 ? 4.882 1.295 7.454 1.00 95.25 303 PHE A O 1
ATOM 2484 N N . SER A 1 304 ? 4.010 3.372 7.463 1.00 95.12 304 SER A N 1
ATOM 2485 C CA . SER A 1 304 ? 5.268 4.030 7.791 1.00 95.12 304 SER A CA 1
ATOM 2486 C C . SER A 1 304 ? 5.619 3.742 9.249 1.00 95.12 304 SER A C 1
ATOM 2488 O O . SER A 1 304 ? 4.739 3.584 10.095 1.00 95.12 304 SER A O 1
ATOM 2490 N N . MET A 1 305 ? 6.907 3.719 9.580 1.00 94.69 305 MET A N 1
ATOM 2491 C CA . MET A 1 305 ? 7.331 3.634 10.979 1.00 94.69 305 MET A CA 1
ATOM 2492 C C . MET A 1 305 ? 6.878 4.847 11.810 1.00 94.69 305 MET A C 1
ATOM 2494 O O . MET A 1 305 ? 6.783 4.717 13.031 1.00 94.69 305 MET A O 1
ATOM 2498 N N . THR A 1 306 ? 6.567 5.974 11.155 1.00 95.06 306 THR A N 1
ATOM 2499 C CA . THR A 1 306 ? 6.019 7.201 11.762 1.00 95.06 306 THR A CA 1
ATOM 2500 C C . THR A 1 306 ? 4.499 7.197 11.930 1.00 95.06 306 THR A C 1
ATOM 2502 O O . THR A 1 306 ? 3.966 8.114 12.545 1.00 95.06 306 THR A O 1
ATOM 2505 N N . ASP A 1 307 ? 3.790 6.202 11.393 1.00 96.19 307 ASP A N 1
ATOM 2506 C CA . ASP A 1 307 ? 2.338 6.116 11.544 1.00 96.19 307 ASP A CA 1
ATOM 2507 C C . ASP A 1 307 ? 1.981 5.674 12.982 1.00 96.19 307 ASP A C 1
ATOM 2509 O O . ASP A 1 307 ? 2.412 4.590 13.404 1.00 96.19 307 ASP A O 1
ATOM 2513 N N . PRO A 1 308 ? 1.217 6.477 13.750 1.00 95.31 308 PRO A N 1
ATOM 2514 C CA . PRO A 1 308 ? 0.864 6.153 15.128 1.00 95.31 308 PRO A CA 1
ATOM 2515 C C . PRO A 1 308 ? 0.002 4.892 15.236 1.00 95.31 308 PRO A C 1
ATOM 2517 O O . PRO A 1 308 ? 0.140 4.150 16.207 1.00 95.31 308 PRO A O 1
ATOM 2520 N N . ILE A 1 309 ? -0.832 4.580 14.237 1.00 96.88 309 ILE A N 1
ATOM 2521 C CA . ILE A 1 309 ? -1.753 3.438 14.317 1.00 96.88 309 ILE A CA 1
ATOM 2522 C C . ILE A 1 309 ? -1.023 2.092 14.239 1.00 96.88 309 ILE A C 1
ATOM 2524 O O . ILE A 1 309 ? -1.532 1.062 14.692 1.00 96.88 309 ILE A O 1
ATOM 2528 N N . ARG A 1 310 ? 0.211 2.096 13.715 1.00 96.69 310 ARG A N 1
ATOM 2529 C CA . ARG A 1 310 ? 1.065 0.916 13.527 1.00 96.69 310 ARG A CA 1
ATOM 2530 C C . ARG A 1 310 ? 1.211 0.078 14.797 1.00 96.69 310 ARG A C 1
ATOM 2532 O O . ARG A 1 310 ? 1.314 -1.141 14.707 1.00 96.69 310 ARG A O 1
ATOM 2539 N N . GLN A 1 311 ? 1.234 0.705 15.974 1.00 96.38 311 GLN A N 1
ATOM 2540 C CA . GLN A 1 311 ? 1.446 0.015 17.253 1.00 96.38 311 GLN A CA 1
ATOM 2541 C C . GLN A 1 311 ? 0.364 -1.026 17.594 1.00 96.38 311 GLN A C 1
ATOM 2543 O O . GLN A 1 311 ? 0.588 -1.888 18.442 1.00 96.38 311 GLN A O 1
ATOM 2548 N N . HIS A 1 312 ? -0.805 -0.956 16.951 1.00 97.56 312 HIS A N 1
ATOM 2549 C CA . HIS A 1 312 ? -1.908 -1.895 17.164 1.00 97.56 312 HIS A CA 1
ATOM 2550 C C . HIS A 1 312 ? -1.810 -3.159 16.303 1.00 97.56 312 HIS A C 1
ATOM 2552 O O . HIS A 1 312 ? -2.671 -4.034 16.408 1.00 97.56 312 HIS A O 1
ATOM 2558 N N . PHE A 1 313 ? -0.787 -3.251 15.453 1.00 97.31 313 PHE A N 1
ATOM 2559 C CA . PHE A 1 313 ? -0.619 -4.323 14.485 1.00 97.31 313 PHE A CA 1
ATOM 2560 C C . PHE A 1 313 ? 0.640 -5.165 14.761 1.00 97.31 313 PHE A C 1
ATOM 2562 O O . PHE A 1 313 ? 1.629 -4.651 15.290 1.00 97.31 313 PHE A O 1
ATOM 2569 N N . PRO A 1 314 ? 0.638 -6.448 14.350 1.00 96.50 314 PRO A N 1
ATOM 2570 C CA . PRO A 1 314 ? -0.540 -7.217 13.938 1.00 96.50 314 PRO A CA 1
ATOM 2571 C C . PRO A 1 314 ? -1.484 -7.477 15.127 1.00 96.50 314 PRO A C 1
ATOM 2573 O O . PRO A 1 314 ? -1.058 -7.439 16.279 1.00 96.50 314 PRO A O 1
ATOM 2576 N N . LEU A 1 315 ? -2.763 -7.773 14.862 1.00 97.06 315 LEU A N 1
ATOM 2577 C CA . LEU A 1 315 ? -3.701 -8.102 15.946 1.00 97.06 315 LEU A CA 1
ATOM 2578 C C . LEU A 1 315 ? -3.338 -9.423 16.641 1.00 97.06 315 LEU A C 1
ATOM 2580 O O . LEU A 1 315 ? -3.470 -9.548 17.857 1.00 97.06 315 LEU A O 1
ATOM 2584 N N . LEU A 1 316 ? -2.918 -10.417 15.854 1.00 96.44 316 LEU A N 1
ATOM 2585 C CA . LEU A 1 316 ? -2.487 -11.727 16.331 1.00 96.44 316 LEU A CA 1
ATOM 2586 C C . LEU A 1 316 ? -1.045 -11.992 15.877 1.00 96.44 316 LEU A C 1
ATOM 2588 O O . LEU A 1 316 ? -0.699 -11.641 14.748 1.00 96.44 316 LEU A O 1
ATOM 2592 N N . PRO A 1 317 ? -0.207 -12.623 16.717 1.00 94.56 317 PRO A N 1
ATOM 2593 C CA . PRO A 1 317 ? 1.157 -12.989 16.343 1.00 94.56 317 PRO A CA 1
ATOM 2594 C C . PRO A 1 317 ? 1.177 -14.171 15.357 1.00 94.56 317 PRO A C 1
ATOM 2596 O O . PRO A 1 317 ? 0.138 -14.747 15.023 1.00 94.56 317 PRO A O 1
ATOM 2599 N N . GLY A 1 318 ? 2.375 -14.572 14.924 1.00 92.25 318 GLY A N 1
ATOM 2600 C CA . GLY A 1 318 ? 2.585 -15.799 14.147 1.00 92.25 318 GLY A CA 1
ATOM 2601 C C . GLY A 1 318 ? 3.015 -15.588 12.697 1.00 92.25 318 GLY A C 1
ATOM 2602 O O . GLY A 1 318 ? 3.570 -16.513 12.108 1.00 92.25 318 GLY A O 1
ATOM 2603 N N . ILE A 1 319 ? 2.858 -14.384 12.139 1.00 94.88 319 ILE A N 1
ATOM 2604 C CA . ILE A 1 319 ? 3.460 -14.004 10.856 1.00 94.88 319 ILE A CA 1
ATOM 2605 C C . ILE A 1 319 ? 4.474 -12.888 11.095 1.00 94.88 319 ILE A C 1
ATOM 2607 O O . ILE A 1 319 ? 4.186 -11.879 11.734 1.00 94.88 319 ILE A O 1
ATOM 2611 N N . LYS A 1 320 ? 5.680 -13.071 10.565 1.00 93.31 320 LYS A N 1
ATOM 2612 C CA . LYS A 1 320 ? 6.773 -12.111 10.665 1.00 93.31 320 LYS A CA 1
ATOM 2613 C C . LYS A 1 320 ? 6.461 -10.846 9.859 1.00 93.31 320 LYS A C 1
ATOM 2615 O O . LYS A 1 320 ? 6.209 -10.923 8.657 1.00 93.31 320 LYS A O 1
ATOM 2620 N N . SER A 1 321 ? 6.619 -9.689 10.496 1.00 93.38 321 SER A N 1
ATOM 2621 C CA . SER A 1 321 ? 6.584 -8.385 9.829 1.00 93.38 321 SER A CA 1
ATOM 2622 C C . SER A 1 321 ? 7.726 -8.229 8.821 1.00 93.38 321 SER A C 1
ATOM 2624 O O . SER A 1 321 ? 8.884 -8.564 9.096 1.00 93.38 321 SER A O 1
ATOM 2626 N N . LEU A 1 322 ? 7.406 -7.691 7.648 1.00 91.56 322 LEU A N 1
ATOM 2627 C CA . LEU A 1 322 ? 8.379 -7.369 6.611 1.00 91.56 322 LEU A CA 1
ATOM 2628 C C . LEU A 1 322 ? 8.751 -5.897 6.676 1.00 91.56 322 LEU A C 1
ATOM 2630 O O . LEU A 1 322 ? 7.876 -5.039 6.748 1.00 91.56 322 LEU A O 1
ATOM 2634 N N . GLU A 1 323 ? 10.046 -5.610 6.602 1.00 92.06 323 GLU A N 1
ATOM 2635 C CA . GLU A 1 323 ? 10.562 -4.246 6.645 1.00 92.06 323 GLU A CA 1
ATOM 2636 C C . GLU A 1 323 ? 11.077 -3.789 5.284 1.00 92.06 323 GLU A C 1
ATOM 2638 O O . GLU A 1 323 ? 11.875 -4.458 4.611 1.00 92.06 323 GLU A O 1
ATOM 2643 N N . PHE A 1 324 ? 10.661 -2.585 4.928 1.00 92.38 324 PHE A N 1
ATOM 2644 C CA . PHE A 1 324 ? 11.003 -1.907 3.696 1.00 92.38 324 PHE A CA 1
ATOM 2645 C C . PHE A 1 324 ? 11.571 -0.531 4.016 1.00 92.38 324 PHE A C 1
ATOM 2647 O O . PHE A 1 324 ? 11.424 -0.002 5.118 1.00 92.38 324 PHE A O 1
ATOM 2654 N N . THR A 1 325 ? 12.234 0.046 3.028 1.00 93.25 325 THR A N 1
ATOM 2655 C CA . THR A 1 325 ? 12.657 1.438 3.059 1.00 93.25 325 THR A CA 1
ATOM 2656 C C . THR A 1 325 ? 12.170 2.105 1.782 1.00 93.25 325 THR A C 1
ATOM 2658 O O . THR A 1 325 ? 12.296 1.540 0.688 1.00 93.25 325 THR A O 1
ATOM 2661 N N . SER A 1 326 ? 11.564 3.276 1.940 1.00 94.25 326 SER A N 1
ATOM 2662 C CA . SER A 1 326 ? 11.193 4.142 0.833 1.00 94.25 326 SER A CA 1
ATOM 2663 C C . SER A 1 326 ? 12.423 4.930 0.412 1.00 94.25 326 SER A C 1
ATOM 2665 O O . SER A 1 326 ? 13.103 5.550 1.235 1.00 94.25 326 SER A O 1
ATOM 2667 N N . ILE A 1 327 ? 12.736 4.873 -0.874 1.00 94.31 327 ILE A N 1
ATOM 2668 C CA . ILE A 1 327 ? 13.840 5.587 -1.495 1.00 94.31 327 ILE A CA 1
ATOM 2669 C C . ILE A 1 327 ? 13.220 6.640 -2.402 1.00 94.31 327 ILE A C 1
ATOM 2671 O O . ILE A 1 327 ? 12.397 6.311 -3.256 1.00 94.31 327 ILE A O 1
ATOM 2675 N N . ALA A 1 328 ? 13.623 7.896 -2.233 1.00 94.50 328 ALA A N 1
ATOM 2676 C CA . ALA A 1 328 ? 13.067 8.995 -3.003 1.00 94.50 328 ALA A CA 1
ATOM 2677 C C . ALA A 1 328 ? 14.123 9.968 -3.514 1.00 94.50 328 ALA A C 1
ATOM 2679 O O . ALA A 1 328 ? 15.188 10.132 -2.914 1.00 94.50 328 ALA A O 1
ATOM 2680 N N . ARG A 1 329 ? 13.761 10.655 -4.596 1.00 93.81 329 ARG A N 1
ATOM 2681 C CA . ARG A 1 329 ? 14.409 11.860 -5.107 1.00 93.81 329 ARG A CA 1
ATOM 2682 C C . ARG A 1 329 ? 13.376 12.981 -5.165 1.00 93.81 329 ARG A C 1
ATOM 2684 O O . ARG A 1 329 ? 12.304 12.803 -5.741 1.00 93.81 329 ARG A O 1
ATOM 2691 N N . PHE A 1 330 ? 13.738 14.135 -4.621 1.00 91.88 330 PHE A N 1
ATOM 2692 C CA . PHE A 1 330 ? 12.973 15.375 -4.740 1.00 91.88 330 PHE A CA 1
ATOM 2693 C C . PHE A 1 330 ? 13.509 16.198 -5.913 1.00 91.88 330 PHE A C 1
ATOM 2695 O O . PHE A 1 330 ? 14.690 16.089 -6.255 1.00 91.88 330 PHE A O 1
ATOM 2702 N N . SER A 1 331 ? 12.655 17.007 -6.542 1.00 88.56 331 SER A N 1
ATOM 2703 C CA . SER A 1 331 ? 13.057 17.832 -7.688 1.00 88.56 331 SER A CA 1
ATOM 2704 C C . SER A 1 331 ? 14.100 18.879 -7.318 1.00 88.56 331 SER A C 1
ATOM 2706 O O . SER A 1 331 ? 15.005 19.147 -8.109 1.00 88.56 331 SER A O 1
ATOM 2708 N N . THR A 1 332 ? 13.991 19.451 -6.116 1.00 87.81 332 THR A N 1
ATOM 2709 C CA . THR A 1 332 ? 14.884 20.513 -5.646 1.00 87.81 332 THR A CA 1
ATOM 2710 C C . THR A 1 332 ? 15.484 20.219 -4.262 1.00 87.81 332 THR A C 1
ATOM 2712 O O . THR A 1 332 ? 14.858 19.547 -3.436 1.00 87.81 332 THR A O 1
ATOM 2715 N N . PRO A 1 333 ? 16.678 20.766 -3.950 1.00 89.56 333 PRO A N 1
ATOM 2716 C CA . PRO A 1 333 ? 17.252 20.692 -2.603 1.00 89.56 333 PRO A CA 1
ATOM 2717 C C . PRO A 1 333 ? 16.379 21.347 -1.520 1.00 89.56 333 PRO A C 1
ATOM 2719 O O . PRO A 1 333 ? 16.374 20.897 -0.373 1.00 89.56 333 PRO A O 1
ATOM 2722 N N . THR A 1 334 ? 15.629 22.396 -1.876 1.00 90.62 334 THR A N 1
ATOM 2723 C CA . THR A 1 334 ? 14.715 23.094 -0.960 1.00 90.62 334 THR A CA 1
ATOM 2724 C C . THR A 1 334 ? 13.582 22.180 -0.508 1.00 90.62 334 THR A C 1
ATOM 2726 O O . THR A 1 334 ? 13.355 22.047 0.691 1.00 90.62 334 THR A O 1
ATOM 2729 N N . GLU A 1 335 ? 12.932 21.480 -1.442 1.00 91.06 335 GLU A N 1
ATOM 2730 C CA . GLU A 1 335 ? 11.869 20.514 -1.127 1.00 91.06 335 GLU A CA 1
ATOM 2731 C C . GLU A 1 335 ? 12.382 19.363 -0.270 1.00 91.06 335 GLU A C 1
ATOM 2733 O O . GLU A 1 335 ? 11.727 18.961 0.687 1.00 91.06 335 GLU A O 1
ATOM 2738 N N . PHE A 1 336 ? 13.581 18.860 -0.574 1.00 91.81 336 PHE A N 1
ATOM 2739 C CA . PHE A 1 336 ? 14.219 17.845 0.255 1.00 91.81 336 PHE A CA 1
ATOM 2740 C C . PHE A 1 336 ? 14.446 18.345 1.690 1.00 91.81 336 PH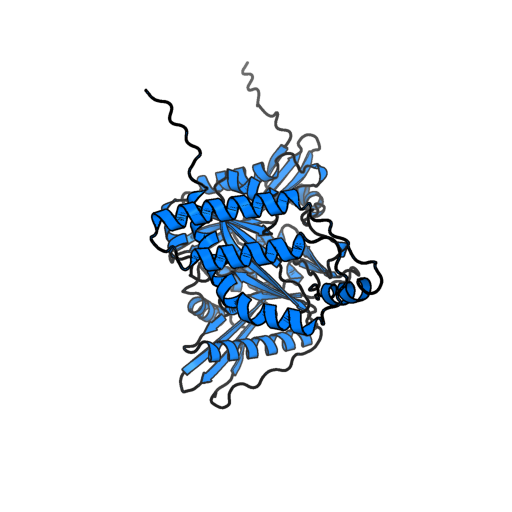E A C 1
ATOM 2742 O O . PHE A 1 336 ? 14.136 17.639 2.648 1.00 91.81 336 PHE A O 1
ATOM 2749 N N . THR A 1 337 ? 14.949 19.571 1.850 1.00 93.06 337 THR A N 1
ATOM 2750 C CA . THR A 1 337 ? 15.208 20.170 3.169 1.00 93.06 337 THR A CA 1
ATOM 2751 C C . THR A 1 337 ? 13.910 20.395 3.949 1.00 93.06 337 THR A C 1
ATOM 2753 O O . THR A 1 337 ? 13.850 20.082 5.138 1.00 93.06 337 THR A O 1
ATOM 2756 N N . GLN A 1 338 ? 12.856 20.871 3.282 1.00 91.81 338 GLN A N 1
ATOM 2757 C CA . GLN A 1 338 ? 11.523 21.039 3.866 1.00 91.81 338 GLN A CA 1
ATOM 2758 C C . GLN A 1 338 ? 10.917 19.698 4.293 1.00 91.81 338 GLN A C 1
ATOM 2760 O O . GLN A 1 338 ? 10.396 19.576 5.398 1.00 91.81 338 GLN A O 1
ATOM 2765 N N . PHE A 1 339 ? 11.038 18.664 3.460 1.00 92.75 339 PHE A N 1
ATOM 2766 C CA . PHE A 1 339 ? 10.600 17.324 3.835 1.00 92.75 339 PHE A CA 1
ATOM 2767 C C . PHE A 1 339 ? 11.356 16.805 5.063 1.00 92.75 339 PHE A C 1
ATOM 2769 O O . PHE A 1 339 ? 10.752 16.270 5.992 1.00 92.75 339 PHE A O 1
ATOM 2776 N N . LYS A 1 340 ? 12.678 17.009 5.121 1.00 93.00 340 LYS A N 1
ATOM 2777 C CA . LYS A 1 340 ? 13.490 16.588 6.270 1.00 93.00 340 LYS A CA 1
ATOM 2778 C C . LYS A 1 340 ? 13.139 17.327 7.561 1.00 93.00 340 LYS A C 1
ATOM 2780 O O . LYS A 1 340 ? 13.138 16.687 8.615 1.00 93.00 340 LYS A O 1
ATOM 2785 N N . SER A 1 341 ? 12.795 18.615 7.504 1.00 92.06 341 SER A N 1
ATOM 2786 C CA . SER A 1 341 ? 12.372 19.367 8.695 1.00 92.06 341 SER A CA 1
ATOM 2787 C C . SER A 1 341 ? 11.022 18.901 9.256 1.00 92.06 341 SER A C 1
ATOM 2789 O O . SER A 1 341 ? 10.757 19.097 10.439 1.00 92.06 341 SER A O 1
ATOM 2791 N N . GLN A 1 342 ? 10.210 18.214 8.447 1.00 89.69 342 GLN A N 1
ATOM 2792 C CA . GLN A 1 342 ? 8.930 17.612 8.840 1.00 89.69 342 GLN A CA 1
ATOM 2793 C C . GLN A 1 342 ? 8.997 16.082 8.954 1.00 89.69 342 GLN A C 1
ATOM 2795 O O . GLN A 1 342 ? 7.977 15.402 8.891 1.00 89.69 342 GLN A O 1
ATOM 2800 N N . SER A 1 343 ? 10.189 15.515 9.148 1.00 84.75 343 SER A N 1
ATOM 2801 C CA . SER A 1 343 ? 10.391 14.058 9.221 1.00 84.75 343 SER A CA 1
ATOM 2802 C C . SER A 1 343 ? 9.629 13.359 10.356 1.00 84.75 343 SER A C 1
ATOM 2804 O O . SER A 1 343 ? 9.427 12.149 10.293 1.00 84.75 343 SER A O 1
ATOM 2806 N N . ASN A 1 344 ? 9.168 14.113 11.358 1.00 86.06 344 ASN A N 1
ATOM 2807 C CA . ASN A 1 344 ? 8.333 13.603 12.448 1.00 86.06 344 ASN A CA 1
ATOM 2808 C C . ASN A 1 344 ? 6.852 13.458 12.071 1.00 86.06 344 ASN A C 1
ATOM 2810 O O . ASN A 1 344 ? 6.097 12.857 12.830 1.00 86.06 344 ASN A O 1
ATOM 2814 N N . TYR A 1 345 ? 6.416 14.023 10.942 1.00 93.31 345 TYR A N 1
ATOM 2815 C CA . TYR A 1 345 ? 5.020 13.938 10.531 1.00 93.31 345 TYR A CA 1
ATOM 2816 C C . TYR A 1 345 ? 4.725 12.505 10.062 1.00 93.31 345 TYR A C 1
ATOM 2818 O O . TYR A 1 345 ? 5.555 11.897 9.368 1.00 93.31 345 TYR A O 1
ATOM 2826 N N . PRO A 1 346 ? 3.557 11.944 10.414 1.00 95.81 346 PRO A N 1
ATOM 2827 C CA . PRO A 1 346 ? 3.150 10.638 9.922 1.00 95.81 346 PRO A CA 1
ATOM 2828 C C . PRO A 1 346 ? 3.136 10.597 8.392 1.00 95.81 346 PRO A C 1
ATOM 2830 O O . PRO A 1 346 ? 2.835 11.587 7.724 1.00 95.81 346 PRO A O 1
ATOM 2833 N N . ILE A 1 347 ? 3.478 9.444 7.826 1.00 96.19 347 ILE A N 1
ATOM 2834 C CA . ILE A 1 347 ? 3.433 9.224 6.379 1.00 96.19 347 ILE A CA 1
ATOM 2835 C C . ILE A 1 347 ? 2.289 8.272 6.094 1.00 96.19 347 ILE A C 1
ATOM 2837 O O . ILE A 1 347 ? 2.271 7.150 6.604 1.00 96.19 347 ILE A O 1
ATOM 2841 N N . TRP A 1 348 ? 1.350 8.732 5.274 1.00 96.12 348 TRP A N 1
ATOM 2842 C CA . TRP A 1 348 ? 0.226 7.924 4.841 1.00 96.12 348 TRP A CA 1
ATOM 2843 C C . TRP A 1 348 ? 0.698 6.919 3.789 1.00 96.12 348 TRP A C 1
ATOM 2845 O O . TRP A 1 348 ? 1.418 7.271 2.853 1.00 96.12 348 TRP A O 1
ATOM 2855 N N . ASN A 1 349 ? 0.297 5.659 3.948 1.00 92.19 349 ASN A N 1
ATOM 2856 C CA . ASN A 1 349 ? 0.626 4.609 2.994 1.00 92.19 349 ASN A CA 1
ATOM 2857 C C . ASN A 1 349 ? -0.563 4.317 2.075 1.00 92.19 349 ASN A C 1
ATOM 2859 O O . ASN A 1 349 ? -1.631 3.899 2.524 1.00 92.19 349 ASN A O 1
ATOM 2863 N N . ASP A 1 350 ? -0.328 4.448 0.773 1.00 94.31 350 ASP A N 1
ATOM 2864 C CA . ASP A 1 350 ? -1.328 4.191 -0.255 1.00 94.31 350 ASP A CA 1
ATOM 2865 C C . ASP A 1 350 ? -1.644 2.696 -0.387 1.00 94.31 350 ASP A C 1
ATOM 2867 O O . ASP A 1 350 ? -0.721 1.890 -0.556 1.00 94.31 350 ASP A O 1
ATOM 2871 N N . PRO A 1 351 ? -2.927 2.283 -0.367 1.00 93.12 351 PRO A N 1
ATOM 2872 C CA . PRO A 1 351 ? -3.273 0.880 -0.538 1.00 93.12 351 PRO A CA 1
ATOM 2873 C C . PRO A 1 351 ? -2.830 0.295 -1.885 1.00 93.12 351 PRO A C 1
ATOM 2875 O O . PRO A 1 351 ? -2.568 -0.902 -1.973 1.00 93.12 351 PRO A O 1
ATOM 2878 N N . ARG A 1 352 ? -2.671 1.126 -2.920 1.00 92.25 352 ARG A N 1
ATOM 2879 C CA . ARG A 1 352 ? -2.263 0.706 -4.271 1.00 92.25 352 ARG A CA 1
ATOM 2880 C C . ARG A 1 352 ? -0.772 0.350 -4.363 1.00 92.25 352 ARG A C 1
ATOM 2882 O O . ARG A 1 352 ? -0.352 -0.386 -5.263 1.00 92.25 352 ARG A O 1
ATOM 2889 N N . ASP A 1 353 ? 0.033 0.837 -3.419 1.00 89.00 353 ASP A N 1
ATOM 2890 C CA . ASP A 1 353 ? 1.496 0.739 -3.477 1.00 89.00 353 ASP A CA 1
ATOM 2891 C C . ASP A 1 353 ? 2.030 -0.593 -2.941 1.00 89.00 353 ASP A C 1
ATOM 2893 O O . ASP A 1 353 ? 3.168 -0.975 -3.233 1.00 89.00 353 ASP A O 1
ATOM 2897 N N . TYR A 1 354 ? 1.192 -1.381 -2.264 1.00 81.62 354 TYR A N 1
ATOM 2898 C CA . TYR A 1 354 ? 1.585 -2.706 -1.800 1.00 81.62 354 TYR A CA 1
ATOM 2899 C C . TYR A 1 354 ? 1.765 -3.684 -2.955 1.00 81.62 354 TYR A C 1
ATOM 2901 O O . TYR A 1 354 ? 0.863 -3.949 -3.750 1.00 81.62 354 TYR A O 1
ATOM 2909 N N . GLY A 1 355 ? 2.981 -4.220 -3.026 1.00 78.62 355 GLY A N 1
ATOM 2910 C CA . GLY A 1 355 ? 3.333 -5.310 -3.918 1.00 78.62 355 GLY A CA 1
ATOM 2911 C C . GLY A 1 355 ? 2.997 -6.673 -3.327 1.00 78.62 355 GLY A C 1
ATOM 2912 O O . GLY A 1 355 ? 2.032 -6.853 -2.591 1.00 78.62 355 GLY A O 1
ATOM 2913 N N . ILE A 1 356 ? 3.832 -7.647 -3.668 1.00 83.69 356 ILE A N 1
ATOM 2914 C CA . ILE A 1 356 ? 3.659 -9.040 -3.266 1.00 83.69 356 ILE A CA 1
ATOM 2915 C C . ILE A 1 356 ? 3.710 -9.186 -1.740 1.00 83.69 356 ILE A C 1
ATOM 2917 O O . ILE A 1 356 ? 4.700 -8.829 -1.102 1.00 83.69 356 ILE A O 1
ATOM 2921 N N . LEU A 1 357 ? 2.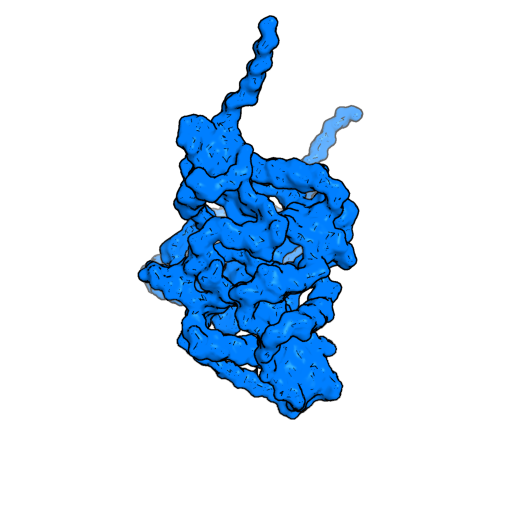660 -9.779 -1.178 1.00 89.88 357 LEU A N 1
ATOM 2922 C CA . LEU A 1 357 ? 2.599 -10.259 0.192 1.00 89.88 357 LEU A CA 1
ATOM 2923 C C . LEU A 1 357 ? 3.391 -11.565 0.312 1.00 89.88 357 LEU A C 1
ATOM 2925 O O . LEU A 1 357 ? 3.117 -12.543 -0.388 1.00 89.88 357 LEU A O 1
ATOM 2929 N N . MET A 1 358 ? 4.357 -11.587 1.226 1.00 90.81 358 MET A N 1
ATOM 2930 C CA . MET A 1 358 ? 5.137 -12.775 1.575 1.00 90.81 358 MET A CA 1
ATOM 2931 C C . MET A 1 358 ? 4.897 -13.120 3.041 1.00 90.81 358 MET A C 1
ATOM 2933 O O . MET A 1 358 ? 5.232 -12.346 3.934 1.00 90.81 358 MET A O 1
ATOM 2937 N N . LEU A 1 359 ? 4.331 -14.293 3.300 1.00 92.81 359 LEU A N 1
ATOM 2938 C CA . LEU A 1 359 ? 3.978 -14.725 4.646 1.00 92.81 359 LEU A CA 1
ATOM 2939 C C . LEU A 1 359 ? 5.073 -15.639 5.181 1.00 92.81 359 LEU A C 1
ATOM 2941 O O . LEU A 1 359 ? 5.175 -16.797 4.782 1.00 92.81 359 LEU A O 1
ATOM 2945 N N . TYR A 1 360 ? 5.901 -15.119 6.080 1.00 91.50 360 TYR A N 1
ATOM 2946 C CA . TYR A 1 360 ? 6.863 -15.925 6.826 1.00 91.50 360 TYR A CA 1
ATOM 2947 C C . TYR A 1 360 ? 6.294 -16.233 8.203 1.00 91.50 360 TYR A C 1
ATOM 2949 O O . TYR A 1 360 ? 5.862 -15.293 8.871 1.00 91.50 360 TYR A O 1
ATOM 2957 N N . PRO A 1 361 ? 6.334 -17.491 8.668 1.00 90.31 361 PRO A N 1
ATOM 2958 C CA . PRO A 1 361 ? 6.000 -17.771 10.049 1.00 90.31 361 PRO A CA 1
ATOM 2959 C C . PRO A 1 361 ? 6.966 -17.000 10.949 1.00 90.31 361 PRO A C 1
ATOM 2961 O O . PRO A 1 361 ? 8.164 -16.879 10.658 1.00 90.31 361 PRO A O 1
ATOM 2964 N N . GLU A 1 362 ? 6.440 -16.460 12.037 1.00 86.69 362 GLU A N 1
ATOM 2965 C CA . GLU A 1 362 ? 7.267 -15.869 13.072 1.00 86.69 362 GLU A CA 1
ATOM 2966 C C . GLU A 1 362 ? 8.204 -16.955 13.610 1.00 86.69 362 GLU A C 1
ATOM 2968 O O . GLU A 1 362 ? 7.777 -18.051 13.982 1.00 86.69 362 GLU A O 1
ATOM 2973 N N . GLN A 1 363 ? 9.511 -16.691 13.594 1.00 76.88 363 GLN A N 1
ATOM 2974 C CA . GLN A 1 363 ? 10.454 -17.603 14.222 1.00 76.88 363 GLN A CA 1
ATOM 2975 C C . GLN A 1 363 ? 10.236 -17.495 15.726 1.00 76.88 363 GLN A C 1
ATOM 2977 O O . GLN A 1 363 ? 10.815 -16.632 16.383 1.00 76.88 363 GLN A O 1
ATOM 2982 N N . HIS A 1 364 ? 9.411 -18.381 16.285 1.00 52.81 364 HIS A N 1
ATOM 2983 C CA . HIS A 1 364 ? 9.479 -18.654 17.710 1.00 52.81 364 HIS A CA 1
ATOM 2984 C C . HIS A 1 364 ? 10.947 -18.934 18.028 1.00 52.81 364 HIS A C 1
ATOM 2986 O O . HIS A 1 364 ? 11.587 -19.735 17.340 1.00 52.81 364 HIS A O 1
ATOM 2992 N N . GLN A 1 365 ? 11.493 -18.261 19.037 1.00 40.53 365 GLN A N 1
ATOM 2993 C CA . GLN A 1 365 ? 12.832 -18.510 19.562 1.00 40.53 365 GLN A CA 1
ATOM 2994 C C . GLN A 1 365 ? 12.925 -19.923 20.181 1.00 40.53 365 GLN A C 1
ATOM 2996 O O . GLN A 1 365 ? 13.249 -20.096 21.348 1.00 40.53 365 GLN A O 1
ATOM 3001 N N . TYR A 1 366 ? 12.709 -20.979 19.397 1.00 35.72 366 TYR A N 1
ATOM 3002 C CA . TYR A 1 366 ? 13.029 -22.363 19.743 1.00 35.72 366 TYR A CA 1
ATOM 3003 C C . TYR A 1 366 ? 14.546 -22.626 19.719 1.00 35.72 366 TYR A C 1
ATOM 3005 O O . TYR A 1 366 ? 14.989 -23.752 19.941 1.00 35.72 366 TYR A O 1
ATOM 3013 N N . GLN A 1 367 ? 15.369 -21.594 19.496 1.00 36.84 367 GLN A N 1
ATOM 3014 C CA . GLN A 1 367 ? 16.830 -21.690 19.532 1.00 36.84 367 GLN A CA 1
ATOM 3015 C C . GLN A 1 367 ? 17.446 -21.495 20.927 1.00 36.84 367 GLN A C 1
ATOM 3017 O O . GLN A 1 367 ? 18.622 -21.807 21.092 1.00 36.84 367 GLN A O 1
ATOM 3022 N N . GLN A 1 368 ? 16.692 -21.085 21.957 1.00 36.62 368 GLN A N 1
ATOM 3023 C CA . GLN A 1 368 ? 17.243 -21.047 23.323 1.00 36.62 368 GLN A CA 1
ATOM 3024 C C . GLN A 1 368 ? 17.040 -22.348 24.117 1.00 36.62 368 GLN A C 1
ATOM 3026 O O . GLN A 1 368 ? 17.877 -22.662 24.952 1.00 36.62 368 GLN A O 1
ATOM 3031 N N . GLN A 1 369 ? 16.033 -23.180 23.829 1.00 35.59 369 GLN A N 1
ATOM 3032 C CA . GLN A 1 369 ? 15.868 -24.459 24.550 1.00 35.59 369 GLN A CA 1
ATOM 3033 C C . GLN A 1 369 ? 16.628 -25.640 23.926 1.00 35.59 369 GLN A C 1
ATOM 3035 O O . GLN A 1 369 ? 17.042 -26.545 24.653 1.00 35.59 369 GLN A O 1
ATOM 3040 N N . ASN A 1 370 ? 16.895 -25.621 22.616 1.00 35.41 370 ASN A N 1
ATOM 3041 C CA . ASN A 1 370 ? 17.657 -26.697 21.969 1.00 35.41 370 ASN A CA 1
ATOM 3042 C C . ASN A 1 370 ? 19.180 -26.550 22.124 1.00 35.41 370 ASN A C 1
ATOM 3044 O O . ASN A 1 370 ? 19.872 -27.565 22.164 1.00 35.41 370 ASN A O 1
ATOM 3048 N N . ASN A 1 371 ? 19.697 -25.335 22.351 1.00 34.91 371 ASN A N 1
ATOM 3049 C CA . ASN A 1 371 ? 21.108 -25.152 22.707 1.00 34.91 371 ASN A CA 1
ATOM 3050 C C . ASN A 1 371 ? 21.412 -25.593 24.152 1.00 34.91 371 ASN A C 1
ATOM 3052 O O . ASN A 1 371 ? 22.496 -26.106 24.406 1.00 34.91 371 ASN A O 1
ATOM 3056 N N . PHE A 1 372 ? 20.456 -25.516 25.087 1.00 38.03 372 PHE A N 1
ATOM 3057 C CA . PHE A 1 372 ? 20.664 -26.022 26.455 1.00 38.03 372 PHE A CA 1
ATOM 3058 C C . PHE A 1 372 ? 20.534 -27.548 26.586 1.00 38.03 372 PHE A C 1
ATOM 3060 O O . PHE A 1 372 ? 21.142 -28.128 27.484 1.00 38.03 372 PHE A O 1
ATOM 3067 N N . LYS A 1 373 ? 19.805 -28.224 25.685 1.00 32.44 373 LYS A N 1
ATOM 3068 C CA . LYS A 1 373 ? 19.743 -29.699 25.657 1.00 32.44 373 LYS A CA 1
ATOM 3069 C C . LYS A 1 373 ? 20.874 -30.363 24.862 1.00 32.44 373 LYS A C 1
ATOM 3071 O O . LYS A 1 373 ? 21.148 -31.530 25.115 1.00 32.44 373 LYS A O 1
ATOM 3076 N N . GLN A 1 374 ? 21.555 -29.651 23.959 1.00 33.66 374 GLN A N 1
ATOM 3077 C CA . GLN A 1 374 ? 22.760 -30.164 23.282 1.00 33.66 374 GLN A CA 1
ATOM 3078 C C . GLN A 1 374 ? 24.077 -29.849 24.014 1.00 33.66 374 GLN A C 1
ATOM 3080 O O . GLN A 1 374 ? 25.075 -30.519 23.767 1.00 33.66 374 GLN A O 1
ATOM 3085 N N . LEU A 1 375 ? 24.087 -28.912 24.969 1.00 35.94 375 LEU A N 1
ATOM 3086 C CA . LEU A 1 375 ? 25.268 -28.605 25.792 1.00 35.94 375 LEU A CA 1
ATOM 3087 C C . LEU A 1 375 ? 25.432 -29.498 27.039 1.00 35.94 375 LEU A C 1
ATOM 3089 O O . LEU A 1 375 ? 26.416 -29.352 27.756 1.00 35.94 375 LEU A O 1
ATOM 3093 N N . SER A 1 376 ? 24.526 -30.447 27.305 1.00 36.66 376 SER A N 1
ATOM 3094 C CA . SER A 1 376 ? 24.650 -31.371 28.449 1.00 36.66 376 SER A CA 1
ATOM 3095 C C . SER A 1 376 ? 25.407 -32.673 28.145 1.00 36.66 376 SER A C 1
ATOM 3097 O O . SER A 1 376 ? 25.534 -33.515 29.031 1.00 36.66 376 SER A O 1
ATOM 3099 N N . THR A 1 377 ? 25.932 -32.857 26.926 1.00 41.31 377 THR A N 1
ATOM 3100 C CA . THR A 1 377 ? 26.690 -34.072 26.547 1.00 41.31 377 THR A CA 1
ATOM 3101 C C . THR A 1 377 ? 27.971 -33.826 25.741 1.00 41.31 377 THR A C 1
ATOM 3103 O O . THR A 1 377 ? 28.533 -34.775 25.199 1.00 41.31 377 THR A O 1
ATOM 3106 N N . GLN A 1 378 ? 28.509 -32.602 25.699 1.00 35.31 378 GLN A N 1
ATOM 3107 C CA . GLN A 1 378 ? 29.811 -32.350 25.063 1.00 35.31 378 GLN A CA 1
ATOM 3108 C C . GLN A 1 378 ? 30.863 -31.863 26.064 1.00 35.31 378 GLN A C 1
ATOM 3110 O O . GLN A 1 378 ? 30.585 -31.061 26.952 1.00 35.31 378 GLN A O 1
ATOM 3115 N N . GLN A 1 379 ? 32.062 -32.436 25.924 1.00 33.22 379 GLN A N 1
ATOM 3116 C CA . GLN A 1 379 ? 33.260 -32.225 26.739 1.00 33.22 379 GLN A CA 1
ATOM 3117 C C . GLN A 1 379 ? 33.565 -30.735 26.983 1.00 33.22 379 GLN A C 1
ATOM 3119 O O . GLN A 1 379 ? 33.270 -29.904 26.123 1.00 33.22 379 GLN A O 1
ATOM 3124 N N . PRO A 1 380 ? 34.185 -30.386 28.128 1.00 31.14 380 PRO A N 1
ATOM 3125 C CA . PRO A 1 380 ? 34.508 -29.002 28.449 1.00 31.14 380 PRO A CA 1
ATOM 3126 C C . PRO A 1 380 ? 35.370 -28.378 27.349 1.00 31.14 380 PRO A C 1
ATOM 3128 O O . PRO A 1 380 ? 36.436 -28.887 27.003 1.00 31.14 380 PRO A O 1
ATOM 3131 N N . LEU A 1 381 ? 34.892 -27.252 26.819 1.00 27.02 381 LEU A N 1
ATOM 3132 C CA . LEU A 1 381 ? 35.624 -26.406 25.890 1.00 27.02 381 LEU A CA 1
ATOM 3133 C C . LEU A 1 381 ? 36.836 -25.820 26.636 1.00 27.02 381 LEU A C 1
ATOM 3135 O O . LEU A 1 381 ? 36.705 -24.879 27.419 1.00 27.02 381 LEU A O 1
ATOM 3139 N N . ILE A 1 382 ? 38.019 -26.399 26.431 1.00 29.56 382 ILE A N 1
ATOM 3140 C CA . ILE A 1 382 ? 39.278 -25.823 26.906 1.00 29.56 382 ILE A CA 1
ATOM 3141 C C . ILE A 1 382 ? 39.597 -24.641 25.988 1.00 29.56 382 ILE A C 1
ATOM 3143 O O . ILE A 1 382 ? 40.107 -24.812 24.884 1.00 29.56 382 ILE A O 1
ATOM 3147 N N . ILE A 1 383 ? 39.275 -23.427 26.432 1.00 31.52 383 ILE A N 1
ATOM 3148 C CA . ILE A 1 383 ? 39.767 -22.206 25.792 1.00 31.52 383 ILE A CA 1
ATOM 3149 C C . ILE A 1 383 ? 41.199 -21.997 26.292 1.00 31.52 383 ILE A C 1
ATOM 3151 O O . ILE A 1 383 ? 41.401 -21.525 27.410 1.00 31.52 383 ILE A O 1
ATOM 3155 N N . SER A 1 384 ? 42.207 -22.358 25.491 1.00 30.64 384 SER A N 1
ATOM 3156 C CA . SER A 1 384 ? 43.590 -21.972 25.791 1.00 30.64 384 SER A CA 1
ATOM 3157 C C . SER A 1 384 ? 43.764 -20.488 25.468 1.00 30.64 384 SER A C 1
ATOM 3159 O O . SER A 1 384 ? 43.804 -20.094 24.300 1.00 30.64 384 SER A O 1
ATOM 3161 N N . ILE A 1 385 ? 43.841 -19.652 26.496 1.00 41.75 385 ILE A N 1
ATOM 3162 C CA . ILE A 1 385 ? 44.209 -18.247 26.336 1.00 41.75 385 ILE A CA 1
ATOM 3163 C C . ILE A 1 385 ? 45.735 -18.176 26.362 1.00 41.75 385 ILE A C 1
ATOM 3165 O O . ILE A 1 385 ? 46.368 -18.606 27.321 1.00 41.75 385 ILE A O 1
ATOM 3169 N N . ASP A 1 386 ? 46.322 -17.638 25.298 1.00 44.28 386 ASP A N 1
ATOM 3170 C CA . ASP A 1 386 ? 47.752 -17.346 25.224 1.00 44.28 386 ASP A CA 1
ATOM 3171 C C . ASP A 1 386 ? 48.102 -16.259 26.255 1.00 44.28 386 ASP A C 1
ATOM 3173 O O . ASP A 1 386 ? 47.817 -15.071 26.058 1.00 44.28 386 ASP A O 1
ATOM 3177 N N . GLY A 1 387 ? 48.688 -16.682 27.380 1.00 42.88 387 GLY A N 1
ATOM 3178 C CA . GLY A 1 387 ? 49.008 -15.823 28.521 1.00 42.88 387 GLY A CA 1
ATOM 3179 C C . GLY A 1 387 ? 49.896 -14.633 28.156 1.00 42.88 387 GLY A C 1
ATOM 3180 O O . GLY A 1 387 ? 49.740 -13.554 28.727 1.00 42.88 387 GLY A O 1
ATOM 3181 N N . THR A 1 388 ? 50.734 -14.766 27.122 1.00 51.09 388 THR A N 1
ATOM 3182 C CA . THR A 1 388 ? 51.625 -13.683 26.681 1.00 51.09 388 THR A CA 1
ATOM 3183 C C . THR A 1 388 ? 50.860 -12.516 26.051 1.00 51.09 388 THR A C 1
ATOM 3185 O O . THR A 1 388 ? 51.232 -11.350 26.218 1.00 51.09 388 THR A O 1
ATOM 3188 N N . LYS A 1 389 ? 49.737 -12.790 25.371 1.00 48.00 389 LYS A N 1
ATOM 3189 C CA . LYS A 1 389 ? 48.876 -11.749 24.786 1.00 48.00 389 LYS A CA 1
ATOM 3190 C C . LYS A 1 389 ? 48.076 -11.015 25.854 1.00 48.00 389 LYS A C 1
ATOM 3192 O O . LYS A 1 389 ? 47.923 -9.795 25.762 1.00 48.00 389 LYS A O 1
ATOM 3197 N N . LEU A 1 390 ? 47.605 -11.740 26.869 1.00 48.78 390 LEU A N 1
ATOM 3198 C CA . LEU A 1 390 ? 46.872 -11.154 27.988 1.00 48.78 390 LEU A CA 1
ATOM 3199 C C . LEU A 1 390 ? 47.783 -10.238 28.815 1.00 48.78 390 LEU A C 1
ATOM 3201 O O . LEU A 1 390 ? 47.430 -9.089 29.071 1.00 48.78 390 LEU A O 1
ATOM 3205 N N . GLU A 1 391 ? 48.996 -10.690 29.128 1.00 53.12 391 GLU A N 1
ATOM 3206 C CA . GLU A 1 391 ? 49.976 -9.910 29.886 1.00 53.12 391 GLU A CA 1
ATOM 3207 C C . GLU A 1 391 ? 50.405 -8.631 29.145 1.00 53.12 391 GLU A C 1
ATOM 3209 O O . GLU A 1 391 ? 50.497 -7.547 29.738 1.00 53.12 391 GLU A O 1
ATOM 3214 N N . LYS A 1 392 ? 50.574 -8.711 27.817 1.00 58.62 392 LYS A N 1
ATOM 3215 C CA . LYS A 1 392 ? 50.880 -7.548 26.971 1.00 58.62 392 LYS A CA 1
ATOM 3216 C C . LYS A 1 392 ? 49.728 -6.539 26.941 1.00 58.62 392 LYS A C 1
ATOM 3218 O O . LYS A 1 392 ? 49.971 -5.335 27.055 1.00 58.62 392 LYS A O 1
ATOM 3223 N N . ALA A 1 393 ? 48.482 -7.006 26.842 1.00 52.16 393 ALA A N 1
ATOM 3224 C CA . ALA A 1 393 ? 47.298 -6.149 26.887 1.00 52.16 393 ALA A CA 1
ATOM 3225 C C . ALA A 1 393 ? 47.146 -5.453 28.252 1.00 52.16 393 ALA A C 1
ATOM 3227 O O . ALA A 1 393 ? 46.943 -4.238 28.307 1.00 52.16 393 ALA A O 1
ATOM 3228 N N . THR A 1 394 ? 47.339 -6.184 29.355 1.00 55.03 394 THR A N 1
ATOM 3229 C CA . THR A 1 394 ? 47.305 -5.626 30.715 1.00 55.03 394 THR A CA 1
ATOM 3230 C C . THR A 1 394 ? 48.419 -4.601 30.935 1.00 55.03 394 THR A C 1
ATOM 3232 O O . THR A 1 394 ? 48.175 -3.525 31.480 1.00 55.03 394 THR A O 1
ATOM 3235 N N . THR A 1 395 ? 49.631 -4.877 30.450 1.00 63.78 395 THR A N 1
ATOM 3236 C CA . THR A 1 395 ? 50.770 -3.953 30.558 1.00 63.78 395 THR A CA 1
ATOM 3237 C C . THR A 1 395 ? 50.519 -2.648 29.801 1.00 63.78 395 THR A C 1
ATOM 3239 O O . THR A 1 395 ? 50.787 -1.563 30.325 1.00 63.78 395 THR A O 1
ATOM 3242 N N . ASN A 1 396 ? 49.963 -2.732 28.589 1.00 62.16 396 ASN A N 1
ATOM 3243 C CA . ASN A 1 396 ? 49.625 -1.557 27.787 1.00 62.16 396 ASN A CA 1
ATOM 3244 C C . ASN A 1 396 ? 48.526 -0.716 28.448 1.00 62.16 396 ASN A C 1
ATOM 3246 O O . ASN A 1 396 ? 48.647 0.507 28.520 1.00 62.16 396 ASN A O 1
ATOM 3250 N N . PHE A 1 397 ? 47.507 -1.366 29.012 1.00 59.16 397 PHE A N 1
ATOM 3251 C CA . PHE A 1 397 ? 46.435 -0.693 29.741 1.00 59.16 397 PHE A CA 1
ATOM 3252 C C . PHE A 1 397 ? 46.940 0.027 31.005 1.00 59.16 397 PHE A C 1
ATOM 3254 O O . PHE A 1 397 ? 46.549 1.164 31.277 1.00 59.16 397 PHE A O 1
ATOM 3261 N N . ILE A 1 398 ? 47.860 -0.587 31.760 1.00 62.28 398 ILE A N 1
ATOM 3262 C CA . ILE A 1 398 ? 48.478 0.038 32.943 1.00 62.28 398 ILE A CA 1
ATOM 3263 C C . ILE A 1 398 ? 49.331 1.250 32.543 1.00 62.28 398 ILE A C 1
ATOM 3265 O O . ILE A 1 398 ? 49.271 2.288 33.205 1.00 62.28 398 ILE A O 1
ATOM 3269 N N . LYS A 1 399 ? 50.105 1.152 31.452 1.00 63.88 399 LYS A N 1
ATOM 3270 C CA . LYS A 1 399 ? 50.907 2.276 30.940 1.00 63.88 399 LYS A CA 1
ATOM 3271 C C . LYS A 1 399 ? 50.032 3.453 30.504 1.00 63.88 399 LYS A C 1
ATOM 3273 O O . LYS A 1 399 ? 50.350 4.589 30.851 1.00 63.88 399 LYS A O 1
ATOM 3278 N N . ALA A 1 400 ? 48.930 3.188 29.801 1.00 57.19 400 ALA A N 1
ATOM 3279 C CA . ALA A 1 400 ? 47.988 4.221 29.372 1.00 57.19 400 ALA A CA 1
ATOM 3280 C C . ALA A 1 400 ? 47.370 4.961 30.572 1.00 57.19 400 ALA A C 1
ATOM 3282 O O . ALA A 1 400 ? 47.373 6.190 30.614 1.00 57.19 400 ALA A O 1
ATOM 3283 N N . ASN A 1 401 ? 46.946 4.224 31.604 1.00 56.41 401 ASN A N 1
ATOM 3284 C CA . ASN A 1 401 ? 46.328 4.820 32.790 1.00 56.41 401 ASN A CA 1
ATOM 3285 C C . ASN A 1 401 ? 47.307 5.598 33.681 1.00 56.41 401 ASN A C 1
ATOM 3287 O O . ASN A 1 401 ? 46.929 6.630 34.228 1.00 56.41 401 ASN A O 1
ATOM 3291 N N . LYS A 1 402 ? 48.576 5.175 33.789 1.00 58.78 402 LYS A N 1
ATOM 3292 C CA . LYS A 1 402 ? 49.612 5.975 34.473 1.00 58.78 402 LYS A CA 1
ATOM 3293 C C . LYS A 1 402 ? 49.906 7.293 33.757 1.00 58.78 402 LYS A C 1
ATOM 3295 O O . LYS A 1 402 ? 50.179 8.300 34.401 1.00 58.78 402 LYS A O 1
ATOM 3300 N N . LYS A 1 403 ? 49.849 7.299 32.422 1.00 54.41 403 LYS A N 1
ATOM 3301 C CA . LYS A 1 403 ? 50.042 8.521 31.634 1.00 54.41 403 LYS A CA 1
ATOM 3302 C C . LYS A 1 403 ? 48.877 9.500 31.838 1.00 54.41 403 LYS A C 1
ATOM 3304 O O . LYS A 1 403 ? 49.115 10.690 31.981 1.00 54.41 403 LYS A O 1
ATOM 3309 N N . LEU A 1 404 ? 47.648 8.989 31.941 1.00 47.53 404 LEU A N 1
ATOM 3310 C CA . LEU A 1 404 ? 46.445 9.765 32.274 1.00 47.53 404 LEU A CA 1
ATOM 3311 C C . LEU A 1 404 ? 46.439 10.286 33.724 1.00 47.53 404 LEU A C 1
ATOM 3313 O O . LEU A 1 404 ? 46.033 11.421 33.961 1.00 47.53 404 LEU A O 1
ATOM 3317 N N . SER A 1 405 ? 46.936 9.516 34.701 1.00 49.91 405 SER A N 1
ATOM 3318 C CA . SER A 1 405 ? 46.968 9.951 36.109 1.00 49.91 405 SER A CA 1
ATOM 3319 C C . SER A 1 405 ? 47.899 11.141 36.348 1.00 49.91 405 SER A C 1
ATOM 3321 O O . SER A 1 405 ? 47.560 12.024 37.135 1.00 49.91 405 SER A O 1
ATOM 3323 N N . LEU A 1 406 ? 49.033 11.184 35.637 1.00 49.88 406 LEU A N 1
ATOM 3324 C CA . LEU A 1 406 ? 49.999 12.290 35.665 1.00 49.88 406 LEU A CA 1
ATOM 3325 C C . LEU A 1 406 ? 49.426 13.592 35.085 1.00 49.88 406 LEU A C 1
ATOM 3327 O O . LEU A 1 406 ? 49.837 14.672 35.491 1.00 49.88 406 LEU A O 1
ATOM 3331 N N . VAL A 1 407 ? 48.465 13.494 34.163 1.00 48.47 407 VAL A N 1
ATOM 3332 C CA . VAL A 1 407 ? 47.820 14.654 33.526 1.00 48.47 407 VAL A CA 1
ATOM 3333 C C . VAL A 1 407 ? 46.648 15.179 34.363 1.00 48.47 407 VAL A C 1
ATOM 3335 O O . VAL A 1 407 ? 46.396 16.379 34.382 1.00 48.47 407 VAL A O 1
ATOM 3338 N N . CYS A 1 408 ? 45.941 14.306 35.088 1.00 42.12 408 CYS A N 1
ATOM 3339 C CA . CYS A 1 408 ? 44.674 14.657 35.741 1.00 42.12 408 CYS A CA 1
ATOM 3340 C C . CYS A 1 408 ? 44.739 14.804 37.276 1.00 42.12 408 CYS A C 1
ATOM 3342 O O . CYS A 1 408 ? 43.696 14.990 37.903 1.00 42.12 408 CYS A O 1
ATOM 3344 N N . GLY A 1 409 ? 45.917 14.692 37.904 1.00 45.19 409 GLY A N 1
ATOM 3345 C CA . GLY A 1 409 ? 46.109 14.971 39.340 1.00 45.19 409 GLY A CA 1
ATOM 3346 C C . GLY A 1 409 ? 45.338 14.055 40.307 1.00 45.19 409 GLY A C 1
ATOM 3347 O O . GLY A 1 409 ? 45.103 14.424 41.457 1.00 45.19 409 GLY A O 1
ATOM 3348 N N . LYS A 1 410 ? 44.918 12.861 39.864 1.00 50.53 410 LYS A N 1
ATOM 3349 C CA . LYS A 1 410 ? 44.126 11.894 40.653 1.00 50.53 410 LYS A CA 1
ATOM 3350 C C . LYS A 1 410 ? 44.881 10.576 40.858 1.00 50.53 410 LYS A C 1
ATOM 3352 O O . LYS A 1 410 ? 44.466 9.529 40.368 1.00 50.53 410 LYS A O 1
ATOM 3357 N N . GLU A 1 411 ? 45.983 10.610 41.604 1.00 51.75 411 GLU A N 1
ATOM 3358 C CA . GLU A 1 411 ? 46.854 9.436 41.800 1.00 51.75 411 GLU A CA 1
ATOM 3359 C C . GLU A 1 411 ? 46.188 8.311 42.624 1.00 51.75 411 GLU A C 1
ATOM 3361 O O . GLU A 1 411 ? 46.184 7.150 42.215 1.00 51.75 411 GLU A O 1
ATOM 3366 N N . LYS A 1 412 ? 45.504 8.638 43.732 1.00 48.03 412 LYS A N 1
ATOM 3367 C CA . LYS A 1 412 ? 45.005 7.625 44.691 1.00 48.03 412 LYS A CA 1
ATOM 3368 C C . LYS A 1 412 ? 43.908 6.686 44.163 1.00 48.03 412 LYS A C 1
ATOM 3370 O O . LYS A 1 412 ? 43.778 5.567 44.651 1.00 48.03 412 LYS A O 1
ATOM 3375 N N . SER A 1 413 ? 43.100 7.110 43.187 1.00 51.12 413 SER A N 1
ATOM 3376 C CA . SER A 1 413 ? 41.997 6.286 42.648 1.00 51.12 413 SER A CA 1
ATOM 3377 C C . SER A 1 413 ? 42.478 5.232 41.643 1.00 51.12 413 SER A C 1
ATOM 3379 O O . SER A 1 413 ? 41.831 4.197 41.457 1.00 51.12 413 SER A O 1
ATOM 3381 N N . ILE A 1 414 ? 43.602 5.494 40.976 1.00 53.06 414 ILE A N 1
ATOM 3382 C CA . ILE A 1 414 ? 44.120 4.654 39.892 1.00 53.06 414 ILE A CA 1
ATOM 3383 C C . ILE A 1 414 ? 45.001 3.535 40.462 1.00 53.06 414 ILE A C 1
ATOM 3385 O O . ILE A 1 414 ? 44.902 2.396 40.002 1.00 53.06 414 ILE A O 1
ATOM 3389 N N . ASP A 1 415 ? 45.736 3.787 41.548 1.00 50.25 415 ASP A N 1
ATOM 3390 C CA . ASP A 1 415 ? 46.561 2.769 42.213 1.00 50.25 415 ASP A CA 1
ATOM 3391 C C . ASP A 1 415 ? 45.745 1.601 42.793 1.00 50.25 415 ASP A C 1
ATOM 3393 O O . ASP A 1 415 ? 46.150 0.439 42.682 1.00 50.25 415 ASP A O 1
ATOM 3397 N N . ASN A 1 416 ? 44.542 1.864 43.312 1.00 49.91 416 ASN A N 1
ATOM 3398 C CA . ASN A 1 416 ? 43.625 0.812 43.774 1.00 49.91 416 ASN A CA 1
ATOM 3399 C C . ASN A 1 416 ? 43.110 -0.066 42.617 1.00 49.91 416 ASN A C 1
ATOM 3401 O O . ASN A 1 416 ? 42.924 -1.279 42.768 1.00 49.91 416 ASN A O 1
ATOM 3405 N N . THR A 1 417 ? 42.932 0.532 41.437 1.00 51.53 417 THR A N 1
ATOM 3406 C CA . THR A 1 417 ? 42.503 -0.170 40.218 1.00 51.53 417 THR A CA 1
ATOM 3407 C C . THR A 1 417 ? 43.643 -1.021 39.653 1.00 51.53 417 THR A C 1
ATOM 3409 O O . THR A 1 417 ? 43.439 -2.197 39.347 1.00 51.53 417 THR A O 1
ATOM 3412 N N . ILE A 1 418 ? 44.867 -0.482 39.617 1.00 52.38 418 ILE A N 1
ATOM 3413 C CA . ILE A 1 418 ? 46.079 -1.201 39.194 1.00 52.38 418 ILE A CA 1
ATOM 3414 C C . ILE A 1 418 ? 46.375 -2.379 40.135 1.00 52.38 418 ILE A C 1
ATOM 3416 O O . ILE A 1 418 ? 46.683 -3.477 39.671 1.00 52.38 418 ILE A O 1
ATOM 3420 N N . THR A 1 419 ? 46.229 -2.188 41.447 1.00 52.31 419 THR A N 1
ATOM 3421 C CA . THR A 1 419 ? 46.433 -3.248 42.450 1.00 52.31 419 THR A CA 1
ATOM 3422 C C . THR A 1 419 ? 45.411 -4.375 42.292 1.00 52.31 419 THR A C 1
ATOM 3424 O O . THR A 1 419 ? 45.770 -5.552 42.328 1.00 52.31 419 THR A O 1
ATOM 3427 N N . SER A 1 420 ? 44.148 -4.034 42.017 1.00 51.94 420 SER A N 1
ATOM 3428 C CA . SER A 1 420 ? 43.091 -5.019 41.750 1.00 51.94 420 SER A CA 1
ATOM 3429 C C . SER A 1 420 ? 43.350 -5.818 40.468 1.00 51.94 420 SER A C 1
ATOM 3431 O O . SER A 1 420 ? 43.144 -7.029 40.447 1.00 51.94 420 SER A O 1
ATOM 3433 N N . MET A 1 421 ? 43.850 -5.170 39.412 1.00 47.66 421 MET A N 1
ATOM 3434 C CA . MET A 1 421 ? 44.179 -5.836 38.146 1.00 47.66 421 MET A CA 1
ATOM 3435 C C . MET A 1 421 ? 45.408 -6.743 38.256 1.00 47.66 421 MET A C 1
ATOM 3437 O O . MET A 1 421 ? 45.388 -7.843 37.712 1.00 47.66 421 MET A O 1
ATOM 3441 N N . LYS A 1 422 ? 46.438 -6.347 39.016 1.00 50.34 422 LYS A N 1
ATOM 3442 C CA . LYS A 1 422 ? 47.586 -7.219 39.324 1.00 50.34 422 LYS A CA 1
ATOM 3443 C C . LYS A 1 422 ? 47.179 -8.449 40.134 1.00 50.34 422 LYS A C 1
ATOM 3445 O O . LYS A 1 422 ? 47.694 -9.530 39.882 1.00 50.34 422 LYS A O 1
ATOM 3450 N N . LYS A 1 423 ? 46.230 -8.304 41.066 1.00 50.25 423 LYS A N 1
ATOM 3451 C CA . LYS A 1 423 ? 45.697 -9.424 41.857 1.00 50.25 423 LYS A CA 1
ATOM 3452 C C . LYS A 1 423 ? 44.926 -10.424 40.989 1.00 50.25 423 LYS A C 1
ATOM 3454 O O . LYS A 1 423 ? 45.051 -11.623 41.195 1.00 50.25 423 LYS A O 1
ATOM 3459 N N . ILE A 1 424 ? 44.179 -9.934 39.995 1.00 48.47 424 ILE A N 1
ATOM 3460 C CA . ILE A 1 424 ? 43.503 -10.781 39.000 1.00 48.47 424 ILE A CA 1
ATOM 3461 C C . ILE A 1 424 ? 44.531 -11.448 38.078 1.00 48.47 424 ILE A C 1
ATOM 3463 O O . ILE A 1 424 ? 44.442 -12.648 37.876 1.00 48.47 424 ILE A O 1
ATOM 3467 N N . GLY A 1 425 ? 45.538 -10.722 37.582 1.00 42.06 425 GLY A N 1
ATOM 3468 C CA . GLY A 1 425 ? 46.616 -11.305 36.769 1.00 42.06 425 GLY A CA 1
ATOM 3469 C C . GLY A 1 425 ? 47.403 -12.398 37.504 1.00 42.06 425 GLY A C 1
ATOM 3470 O O . GLY A 1 425 ? 47.643 -13.453 36.932 1.00 42.06 425 GLY A O 1
ATOM 3471 N N . GLY A 1 426 ? 47.707 -12.185 38.791 1.00 41.31 426 GLY A N 1
ATOM 3472 C CA . GLY A 1 426 ? 48.370 -13.172 39.651 1.00 41.31 426 GLY A CA 1
ATOM 3473 C C . GLY A 1 426 ? 47.526 -14.421 39.930 1.00 41.31 426 GLY A C 1
ATOM 3474 O O . GLY A 1 426 ? 48.058 -15.521 39.982 1.00 41.31 426 GLY A O 1
ATOM 3475 N N . LEU A 1 427 ? 46.196 -14.281 40.023 1.00 41.94 427 LEU A N 1
ATOM 3476 C CA . LEU A 1 427 ? 45.271 -15.416 40.183 1.00 41.94 427 LEU A CA 1
ATOM 3477 C C . LEU A 1 427 ? 45.226 -16.350 38.961 1.00 41.94 427 LEU A C 1
ATOM 3479 O O . LEU A 1 427 ? 44.751 -17.474 39.090 1.00 41.94 427 LEU A O 1
ATOM 3483 N N . TYR A 1 428 ? 45.702 -15.897 37.798 1.00 39.38 428 TYR A N 1
ATOM 3484 C CA . TYR A 1 428 ? 45.756 -16.685 36.563 1.00 39.38 428 TYR A CA 1
ATOM 3485 C C . TYR A 1 428 ? 47.181 -17.087 36.150 1.00 39.38 428 TYR A C 1
ATOM 3487 O O . TYR A 1 428 ? 47.325 -17.837 35.186 1.00 39.38 428 TYR A O 1
ATOM 3495 N N . SER A 1 429 ? 48.223 -16.616 36.849 1.00 38.31 429 SER A N 1
ATOM 3496 C CA . SER A 1 429 ? 49.625 -16.932 36.530 1.00 38.31 429 SER A CA 1
ATOM 3497 C C . SER A 1 429 ? 50.249 -18.017 37.409 1.00 38.31 429 SER A C 1
ATOM 3499 O O . SER A 1 429 ? 51.328 -18.494 37.071 1.00 38.31 429 SER A O 1
ATOM 3501 N N . ASP A 1 430 ? 49.595 -18.435 38.496 1.00 32.59 430 ASP A N 1
ATOM 3502 C CA . ASP A 1 430 ? 50.079 -19.550 39.313 1.00 32.59 430 ASP A CA 1
ATOM 3503 C C . ASP A 1 430 ? 49.570 -20.885 38.750 1.00 32.59 430 ASP A C 1
ATOM 3505 O O . ASP A 1 430 ? 48.406 -21.272 38.879 1.00 32.59 430 ASP A O 1
ATOM 3509 N N . THR A 1 431 ? 50.483 -21.587 38.085 1.00 39.66 431 THR A N 1
ATOM 3510 C CA . THR A 1 431 ? 50.391 -23.003 37.730 1.00 39.66 431 THR A CA 1
ATOM 3511 C C . THR A 1 431 ? 50.064 -23.863 38.959 1.00 39.66 431 THR A C 1
ATOM 3513 O O . THR A 1 431 ? 50.734 -23.764 39.980 1.00 39.66 431 THR A O 1
ATOM 3516 N N . GLU A 1 432 ? 49.059 -24.734 38.805 1.00 38.38 432 GLU A N 1
ATOM 3517 C CA . GLU A 1 432 ? 48.603 -25.783 39.738 1.00 38.38 432 GLU A CA 1
ATOM 3518 C C . GLU A 1 432 ? 47.980 -25.354 41.081 1.00 38.38 432 GLU A C 1
ATOM 3520 O O . GLU A 1 432 ? 48.599 -25.482 42.131 1.00 38.38 432 GLU A O 1
ATOM 3525 N N . VAL A 1 433 ? 46.669 -25.061 41.098 1.00 28.91 433 VAL A N 1
ATOM 3526 C CA . VAL A 1 433 ? 45.816 -25.393 42.261 1.00 28.91 433 VAL A CA 1
ATOM 3527 C C . VAL A 1 433 ? 44.419 -25.848 41.815 1.00 28.91 433 VAL A C 1
ATOM 3529 O O . VAL A 1 433 ? 43.559 -25.055 41.437 1.00 28.91 433 VAL A O 1
ATOM 3532 N N . ASN A 1 434 ? 44.161 -27.151 41.945 1.00 31.72 434 ASN A N 1
ATOM 3533 C CA . ASN A 1 434 ? 42.822 -27.743 41.953 1.00 31.72 434 ASN A CA 1
ATOM 3534 C C . ASN A 1 434 ? 42.053 -27.266 43.204 1.00 31.72 434 ASN A C 1
ATOM 3536 O O . ASN A 1 434 ? 42.232 -27.814 44.292 1.00 31.72 434 ASN A O 1
ATOM 3540 N N . ARG A 1 435 ? 41.162 -26.276 43.076 1.00 30.48 435 ARG A N 1
ATOM 3541 C CA . ARG A 1 435 ? 40.116 -26.000 44.081 1.00 30.48 435 ARG A CA 1
ATOM 3542 C C . ARG A 1 435 ? 38.768 -25.767 43.404 1.00 30.48 435 ARG A C 1
ATOM 3544 O O . ARG A 1 435 ? 38.598 -24.831 42.630 1.00 30.48 435 ARG A O 1
ATOM 3551 N N . ARG A 1 436 ? 37.795 -26.628 43.724 1.00 30.36 436 ARG A N 1
ATOM 3552 C CA . ARG A 1 436 ? 36.380 -26.450 43.370 1.00 30.36 436 ARG A CA 1
ATOM 3553 C C . ARG A 1 436 ? 35.821 -25.276 44.174 1.00 30.36 436 ARG A C 1
ATOM 3555 O O . ARG A 1 436 ? 35.713 -25.384 45.392 1.00 30.36 436 ARG A O 1
ATOM 3562 N N . TYR A 1 437 ? 35.438 -24.195 43.504 1.00 32.34 437 TYR A N 1
ATOM 3563 C CA . TYR A 1 437 ? 34.634 -23.133 44.109 1.00 32.34 437 TYR A CA 1
ATOM 3564 C C . TYR A 1 437 ? 33.155 -23.330 43.775 1.00 32.34 437 TYR A C 1
ATOM 3566 O O . TYR A 1 437 ? 32.796 -23.707 42.658 1.00 32.34 437 TYR A O 1
ATOM 3574 N N . ASN A 1 438 ? 32.299 -23.098 44.771 1.00 32.22 438 ASN A N 1
ATOM 3575 C CA . ASN A 1 438 ? 30.852 -23.189 44.645 1.00 32.22 438 ASN A CA 1
ATOM 3576 C C . ASN A 1 438 ? 30.343 -22.041 43.753 1.00 32.22 438 ASN A C 1
ATOM 3578 O O . ASN A 1 438 ? 30.601 -20.868 44.024 1.00 32.22 438 ASN A O 1
ATOM 3582 N N . HIS A 1 439 ? 29.626 -22.386 42.682 1.00 36.56 439 HIS A N 1
ATOM 3583 C CA . HIS A 1 439 ? 29.186 -21.475 41.618 1.00 36.56 439 HIS A CA 1
ATOM 3584 C C . HIS A 1 439 ? 28.378 -20.266 42.141 1.00 36.56 439 HIS A C 1
ATOM 3586 O O . HIS A 1 439 ? 28.433 -19.179 41.567 1.00 36.56 439 HIS A O 1
ATOM 3592 N N . ASN A 1 440 ? 27.706 -20.415 43.288 1.00 34.66 440 ASN A N 1
ATOM 3593 C CA . ASN A 1 440 ? 26.906 -19.353 43.902 1.00 34.66 440 ASN A CA 1
ATOM 3594 C C . ASN A 1 440 ? 27.734 -18.246 44.582 1.00 34.66 440 ASN A C 1
ATOM 3596 O O . ASN A 1 440 ? 27.279 -17.105 44.641 1.00 34.66 440 ASN A O 1
ATOM 3600 N N . GLU A 1 441 ? 28.955 -18.525 45.051 1.00 36.31 441 GLU A N 1
ATOM 3601 C CA . GLU A 1 441 ? 29.819 -17.487 45.643 1.00 36.31 441 GLU A CA 1
ATOM 3602 C C . GLU A 1 441 ? 30.482 -16.616 44.568 1.00 36.31 441 GLU A C 1
ATOM 3604 O O . GLU A 1 441 ? 30.633 -15.406 44.745 1.00 36.31 441 GLU A O 1
ATOM 3609 N N . VAL A 1 442 ? 30.791 -17.208 43.410 1.00 38.09 442 VAL A N 1
ATOM 3610 C CA . VAL A 1 442 ? 31.331 -16.494 42.242 1.00 38.09 442 VAL A CA 1
ATOM 3611 C C . VAL A 1 442 ? 30.284 -15.545 41.649 1.00 38.09 442 VAL A C 1
ATOM 3613 O O . VAL A 1 442 ? 30.604 -14.404 41.317 1.00 38.09 442 VAL A O 1
ATOM 3616 N N . LEU A 1 443 ? 29.019 -15.972 41.579 1.00 35.66 443 LEU A N 1
ATOM 3617 C CA . LEU A 1 443 ? 27.918 -15.131 41.099 1.00 35.66 443 LEU A CA 1
ATOM 3618 C C . LEU A 1 443 ? 27.609 -13.967 42.050 1.00 35.66 443 LEU A C 1
ATOM 3620 O O . LEU A 1 443 ? 27.348 -12.858 41.584 1.00 35.66 443 LEU A O 1
ATOM 3624 N N . LYS A 1 444 ? 27.723 -14.177 43.367 1.00 35.16 444 LYS A N 1
ATOM 3625 C CA . LYS A 1 444 ? 27.518 -13.120 44.368 1.00 35.16 444 LYS A CA 1
ATOM 3626 C C . LYS A 1 444 ? 28.614 -12.046 44.315 1.00 35.16 444 LYS A C 1
ATOM 3628 O O . LYS A 1 444 ? 28.317 -10.857 44.386 1.00 35.16 444 LYS A O 1
ATOM 3633 N N . ALA A 1 445 ? 29.870 -12.443 44.090 1.00 33.84 445 ALA A N 1
ATOM 3634 C CA . ALA A 1 445 ? 30.973 -11.500 43.881 1.00 33.84 445 ALA A CA 1
ATOM 3635 C C . ALA A 1 445 ? 30.868 -10.732 42.543 1.00 33.84 445 ALA A C 1
ATOM 3637 O O . ALA A 1 445 ? 31.320 -9.588 42.444 1.00 33.84 445 ALA A O 1
ATOM 3638 N N . ALA A 1 446 ? 30.260 -11.338 41.516 1.00 37.78 446 ALA A N 1
ATOM 3639 C CA . ALA A 1 446 ? 30.073 -10.729 40.199 1.00 37.78 446 ALA A CA 1
ATOM 3640 C C . ALA A 1 446 ? 28.877 -9.755 40.131 1.00 37.78 446 ALA A C 1
ATOM 3642 O O . ALA A 1 446 ? 28.932 -8.783 39.371 1.00 37.78 446 ALA A O 1
ATOM 3643 N N . SER A 1 447 ? 27.818 -9.960 40.924 1.00 36.72 447 SER A N 1
ATOM 3644 C CA . SER A 1 447 ? 26.619 -9.106 40.901 1.00 36.72 447 SER A CA 1
ATOM 3645 C C . SER A 1 447 ? 26.798 -7.764 41.618 1.00 36.72 447 SER A C 1
ATOM 3647 O O . SER A 1 447 ? 26.203 -6.773 41.210 1.00 36.72 447 SER A O 1
ATOM 3649 N N . GLU A 1 448 ? 27.641 -7.688 42.651 1.00 35.44 448 GLU A N 1
ATOM 3650 C CA . GLU A 1 448 ? 27.779 -6.464 43.462 1.00 35.44 448 GLU A CA 1
ATOM 3651 C C . GLU A 1 448 ? 28.704 -5.396 42.835 1.00 35.44 448 GLU A C 1
ATOM 3653 O O . GLU A 1 448 ? 28.647 -4.228 43.216 1.00 35.44 448 GLU A O 1
ATOM 3658 N N . ASN A 1 449 ? 29.515 -5.747 41.827 1.00 42.16 449 ASN A N 1
ATOM 3659 C CA . ASN A 1 449 ? 30.533 -4.851 41.247 1.00 42.16 449 ASN A CA 1
ATOM 3660 C C . ASN A 1 449 ? 30.359 -4.530 39.748 1.00 42.16 449 ASN A C 1
ATOM 3662 O O . ASN A 1 449 ? 31.150 -3.769 39.184 1.00 42.16 449 ASN A O 1
ATOM 3666 N N . SER A 1 450 ? 29.352 -5.092 39.078 1.00 40.38 450 SER A N 1
ATOM 3667 C CA . SER A 1 450 ? 29.210 -5.034 37.614 1.00 40.38 450 SER A CA 1
ATOM 3668 C C . SER A 1 450 ? 28.428 -3.815 37.113 1.00 40.38 450 SER A C 1
ATOM 3670 O O . SER A 1 450 ? 28.845 -3.209 36.130 1.00 40.38 450 SER A O 1
ATOM 3672 N N . ALA A 1 451 ? 27.381 -3.359 37.808 1.00 36.59 451 ALA A N 1
ATOM 3673 C CA . ALA A 1 451 ? 26.553 -2.243 37.327 1.00 36.59 451 ALA A CA 1
ATOM 3674 C C . ALA A 1 451 ? 27.299 -0.891 37.289 1.00 36.59 451 ALA A C 1
ATOM 3676 O O . ALA A 1 451 ? 27.202 -0.149 36.313 1.00 36.59 451 ALA A O 1
ATOM 3677 N N . LYS A 1 452 ? 28.121 -0.590 38.307 1.00 35.84 452 LYS A N 1
ATOM 3678 C CA . LYS A 1 452 ? 28.936 0.643 38.338 1.00 35.84 452 LYS A CA 1
ATOM 3679 C C . LYS A 1 452 ? 30.149 0.581 37.403 1.00 35.84 452 LYS A C 1
ATOM 3681 O O . LYS A 1 452 ? 30.562 1.610 36.876 1.00 35.84 452 LYS A O 1
ATOM 3686 N N . ARG A 1 453 ? 30.707 -0.614 37.164 1.00 38.06 453 ARG A N 1
ATOM 3687 C CA . ARG A 1 453 ? 31.829 -0.809 36.228 1.00 38.06 453 ARG A CA 1
ATOM 3688 C C . ARG A 1 453 ? 31.391 -0.783 34.770 1.00 38.06 453 ARG A C 1
ATOM 3690 O O . ARG A 1 453 ? 32.141 -0.259 33.955 1.00 38.06 453 ARG A O 1
ATOM 3697 N N . LEU A 1 454 ? 30.198 -1.289 34.451 1.00 36.12 454 LEU A N 1
ATOM 3698 C CA . LEU A 1 454 ? 29.657 -1.240 33.094 1.00 36.12 454 LEU A CA 1
ATOM 3699 C C . LEU A 1 454 ? 29.364 0.210 32.686 1.00 36.12 454 LEU A C 1
ATOM 3701 O O . LEU A 1 454 ? 29.822 0.630 31.635 1.00 36.12 454 LEU A O 1
ATOM 3705 N N . ALA A 1 455 ? 28.749 1.010 33.566 1.00 36.12 455 ALA A N 1
ATOM 3706 C CA . ALA A 1 455 ? 28.514 2.435 33.311 1.00 36.12 455 ALA A CA 1
ATOM 3707 C C . ALA A 1 455 ? 29.818 3.236 33.097 1.00 36.12 455 ALA A C 1
ATOM 3709 O O . ALA A 1 455 ? 29.881 4.092 32.219 1.00 36.12 455 ALA A O 1
ATOM 3710 N N . TYR A 1 456 ? 30.881 2.925 33.850 1.00 34.84 456 TYR A N 1
ATOM 3711 C CA . TYR A 1 456 ? 32.186 3.575 33.688 1.00 34.84 456 TYR A CA 1
ATOM 3712 C C . TYR A 1 456 ? 32.915 3.132 32.405 1.00 34.84 456 TYR A C 1
ATOM 3714 O O . TYR A 1 456 ? 33.492 3.962 31.710 1.00 34.84 456 TYR A O 1
ATOM 3722 N N . LEU A 1 457 ? 32.848 1.844 32.046 1.00 34.16 457 LEU A N 1
ATOM 3723 C CA . LEU A 1 457 ? 33.432 1.322 30.804 1.00 34.16 457 LEU A CA 1
ATOM 3724 C C . LEU A 1 457 ? 32.706 1.842 29.559 1.00 34.16 457 LEU A C 1
ATOM 3726 O O . LEU A 1 457 ? 33.371 2.180 28.587 1.00 34.16 457 LEU A O 1
ATOM 3730 N N . THR A 1 458 ? 31.378 1.970 29.584 1.00 37.72 458 THR A N 1
ATOM 3731 C CA . THR A 1 458 ? 30.624 2.546 28.460 1.00 37.72 458 THR A CA 1
ATOM 3732 C C . THR A 1 458 ? 30.951 4.030 28.266 1.00 37.72 458 THR A C 1
ATOM 3734 O O . THR A 1 458 ? 31.046 4.480 27.128 1.00 37.72 458 THR A O 1
ATOM 3737 N N . HIS A 1 459 ? 31.203 4.778 29.347 1.00 35.69 459 HIS A N 1
ATOM 3738 C CA . HIS A 1 459 ? 31.561 6.196 29.259 1.00 35.69 459 HIS A CA 1
ATOM 3739 C C . HIS A 1 459 ? 33.004 6.412 28.767 1.00 35.69 459 HIS A C 1
ATOM 3741 O O . HIS A 1 459 ? 33.230 7.200 27.855 1.00 35.69 459 HIS A O 1
ATOM 3747 N N . VAL A 1 460 ? 33.972 5.639 29.278 1.00 34.09 460 VAL A N 1
ATOM 3748 C CA . VAL A 1 460 ? 35.389 5.746 28.876 1.00 34.09 460 VAL A CA 1
ATOM 3749 C C . VAL A 1 460 ? 35.636 5.211 27.457 1.00 34.09 460 VAL A C 1
ATOM 3751 O O . VAL A 1 460 ? 36.459 5.758 26.728 1.00 34.09 460 VAL A O 1
ATOM 3754 N N . VAL A 1 461 ? 34.911 4.173 27.021 1.00 36.69 461 VAL A N 1
ATOM 3755 C CA . VAL A 1 461 ? 35.002 3.668 25.636 1.00 36.69 461 VAL A CA 1
ATOM 3756 C C . VAL A 1 461 ? 34.332 4.628 24.643 1.00 36.69 461 VAL A C 1
ATOM 3758 O O . VAL A 1 461 ? 34.804 4.737 23.514 1.00 36.69 461 VAL A O 1
ATOM 3761 N N . GLY A 1 462 ? 33.302 5.369 25.068 1.00 32.84 462 GLY A N 1
ATOM 3762 C CA . GLY A 1 462 ? 32.687 6.431 24.267 1.00 32.84 462 GLY A CA 1
ATOM 3763 C C . GLY A 1 462 ? 33.639 7.598 23.987 1.00 32.84 462 GLY A C 1
ATOM 3764 O O . GLY A 1 462 ? 33.775 8.004 22.839 1.00 32.84 462 GLY A O 1
ATOM 3765 N N . GLU A 1 463 ? 34.371 8.076 24.998 1.00 32.03 463 GLU A N 1
ATOM 3766 C CA . GLU A 1 463 ? 35.288 9.221 24.841 1.00 32.03 463 GLU A CA 1
ATOM 3767 C C . GLU A 1 463 ? 36.629 8.855 24.175 1.00 32.03 463 GLU A C 1
ATOM 3769 O O . GLU A 1 463 ? 37.258 9.690 23.528 1.00 32.03 463 GLU A O 1
ATOM 3774 N N . CYS A 1 464 ? 37.078 7.597 24.258 1.00 30.88 464 CYS A N 1
ATOM 3775 C CA . CYS A 1 464 ? 38.281 7.149 23.544 1.00 30.88 464 CYS A CA 1
ATOM 3776 C C . CYS A 1 464 ? 38.038 6.817 22.059 1.00 30.88 464 CYS A C 1
ATOM 3778 O O . CYS A 1 464 ? 38.999 6.791 21.292 1.00 30.88 464 CYS A O 1
ATOM 3780 N N . ALA A 1 465 ? 36.792 6.585 21.630 1.00 31.23 465 ALA A N 1
ATOM 3781 C CA . ALA A 1 465 ? 36.478 6.326 20.223 1.00 31.23 465 ALA A CA 1
ATOM 3782 C C . ALA A 1 465 ? 36.525 7.599 19.351 1.00 31.23 465 ALA A C 1
ATOM 3784 O O . ALA A 1 465 ? 36.845 7.506 18.168 1.00 31.23 465 ALA A O 1
ATOM 3785 N N . GLU A 1 466 ? 36.299 8.786 19.928 1.00 30.67 466 GLU A N 1
ATOM 3786 C CA . GLU A 1 466 ? 36.433 10.071 19.215 1.00 30.67 466 GLU A CA 1
ATOM 3787 C C . GLU A 1 466 ? 37.890 10.543 19.062 1.00 30.67 466 GLU A C 1
ATOM 3789 O O . GLU A 1 466 ? 38.202 11.287 18.135 1.00 30.67 466 GLU A O 1
ATOM 3794 N N . LEU A 1 467 ? 38.811 10.065 19.904 1.00 29.14 467 LEU A N 1
ATOM 3795 C CA . LEU A 1 467 ? 40.227 10.464 19.871 1.00 29.14 467 LEU A CA 1
ATOM 3796 C C . LEU A 1 467 ? 41.118 9.583 18.978 1.00 29.14 467 LEU A C 1
ATOM 3798 O O . LEU A 1 467 ? 42.267 9.936 18.742 1.00 29.14 467 LEU A O 1
ATOM 3802 N N . VAL A 1 468 ? 40.612 8.459 18.456 1.00 29.39 468 VAL A N 1
ATOM 3803 C CA . VAL A 1 468 ? 41.393 7.521 17.614 1.00 29.39 468 VAL A CA 1
ATOM 3804 C C . VAL A 1 468 ? 41.022 7.609 16.123 1.00 29.39 468 VAL A C 1
ATOM 3806 O O . VAL A 1 468 ? 41.660 6.977 15.288 1.00 29.39 468 VAL A O 1
ATOM 3809 N N . LEU A 1 469 ? 40.047 8.444 15.748 1.00 28.64 469 LEU A N 1
ATOM 3810 C CA . LEU A 1 469 ? 39.620 8.618 14.351 1.00 28.64 469 LEU A CA 1
ATOM 3811 C C . LEU A 1 469 ? 40.183 9.871 13.649 1.00 28.64 469 LEU A C 1
ATOM 3813 O O . LEU A 1 469 ? 39.767 10.150 12.530 1.00 28.64 469 LEU A O 1
ATOM 3817 N N . ASN A 1 470 ? 41.136 10.598 14.249 1.00 28.70 470 ASN A N 1
ATOM 3818 C CA . ASN A 1 470 ? 41.652 11.862 13.689 1.00 28.70 470 ASN A CA 1
ATOM 3819 C C . ASN A 1 470 ? 43.176 11.956 13.453 1.00 28.70 470 ASN A C 1
ATOM 3821 O O . ASN A 1 470 ? 43.648 13.034 13.107 1.00 28.70 470 ASN A O 1
ATOM 3825 N N . ASP A 1 471 ? 43.940 10.863 13.542 1.00 26.52 471 ASP A N 1
ATOM 3826 C CA . ASP A 1 471 ? 45.410 10.894 13.380 1.00 26.52 471 ASP A CA 1
ATOM 3827 C C . ASP A 1 471 ? 45.928 10.158 12.124 1.00 26.52 471 ASP A C 1
ATOM 3829 O O . ASP A 1 471 ? 46.910 9.426 12.180 1.00 26.52 471 ASP A O 1
ATOM 3833 N N . ASP A 1 472 ? 45.312 10.406 10.962 1.00 28.08 472 ASP A N 1
ATOM 3834 C CA . ASP A 1 472 ? 45.895 10.077 9.647 1.00 28.08 472 ASP A CA 1
ATOM 3835 C C . ASP A 1 472 ? 45.791 11.277 8.683 1.00 28.08 472 ASP A C 1
ATOM 3837 O O . ASP A 1 472 ? 45.052 11.281 7.698 1.00 28.08 472 ASP A O 1
ATOM 3841 N N . LEU A 1 473 ? 46.558 12.337 8.961 1.00 24.92 473 LEU A N 1
ATOM 3842 C CA . LEU A 1 473 ? 46.890 13.366 7.969 1.00 24.92 473 LEU A CA 1
ATOM 3843 C C . LEU A 1 473 ? 48.298 13.910 8.227 1.00 24.92 473 LEU A C 1
ATOM 3845 O O . LEU A 1 473 ? 48.529 14.892 8.933 1.00 24.92 473 LEU A O 1
ATOM 3849 N N . VAL A 1 474 ? 49.270 13.220 7.632 1.00 24.72 474 VAL A N 1
ATOM 3850 C CA . VAL A 1 474 ? 50.657 13.671 7.543 1.00 24.72 474 VAL A CA 1
ATOM 3851 C C . VAL A 1 474 ? 50.713 14.950 6.711 1.00 24.72 474 VAL A C 1
ATOM 3853 O O . VAL A 1 474 ? 50.465 14.953 5.505 1.00 24.72 474 VAL A O 1
ATOM 3856 N N . TRP A 1 475 ? 51.115 16.027 7.379 1.00 22.89 475 TRP A N 1
ATOM 3857 C CA . TRP A 1 475 ? 51.645 17.241 6.783 1.00 22.89 475 TRP A CA 1
ATOM 3858 C C . TRP A 1 475 ? 52.835 16.913 5.870 1.00 22.89 475 TRP A C 1
ATOM 3860 O O . TRP A 1 475 ? 53.864 16.409 6.323 1.00 22.89 475 TRP A O 1
ATOM 3870 N N . ARG A 1 476 ? 52.732 17.266 4.586 1.00 22.50 476 ARG A N 1
ATOM 3871 C CA . ARG A 1 476 ? 53.900 17.610 3.769 1.00 22.50 476 ARG A CA 1
ATOM 3872 C C . ARG A 1 476 ? 53.855 19.102 3.489 1.00 22.50 476 ARG A C 1
ATOM 3874 O O . ARG A 1 476 ? 52.945 19.604 2.843 1.00 22.50 476 ARG A O 1
ATOM 3881 N N . THR A 1 477 ? 54.854 19.777 4.028 1.00 27.58 477 THR A N 1
ATOM 3882 C CA . THR A 1 477 ? 55.144 21.196 3.898 1.00 27.58 477 THR A CA 1
ATOM 3883 C C . THR A 1 477 ? 55.639 21.550 2.494 1.00 27.58 477 THR A C 1
ATOM 3885 O O . THR A 1 477 ? 56.578 20.937 1.981 1.00 27.58 477 THR A O 1
ATOM 3888 N N . ARG A 1 478 ? 55.048 22.594 1.911 1.00 26.17 478 ARG A N 1
ATOM 3889 C CA . ARG A 1 478 ? 55.743 23.833 1.536 1.00 26.17 478 ARG A CA 1
ATOM 3890 C C . ARG A 1 478 ? 54.781 25.001 1.651 1.00 26.17 478 ARG A C 1
ATOM 3892 O O . ARG A 1 478 ? 53.611 24.809 1.260 1.00 26.17 478 ARG A O 1
#